Protein AF-0000000074299811 (afdb_homodimer)

Structure (mmCIF, N/CA/C/O backbone):
data_AF-0000000074299811-model_v1
#
loop_
_entity.id
_entity.type
_entity.pdbx_description
1 polymer 'Ependymin-like 1'
#
loop_
_atom_site.group_PDB
_atom_site.id
_atom_site.type_symbol
_atom_site.label_atom_id
_atom_site.label_alt_id
_atom_site.label_comp_id
_atom_site.label_asym_id
_atom_site.label_entity_id
_atom_site.label_seq_id
_atom_site.pdbx_PDB_ins_code
_atom_site.Cartn_x
_atom_site.Cartn_y
_atom_site.Cartn_z
_atom_site.occupancy
_atom_site.B_iso_or_equiv
_atom_site.auth_seq_id
_atom_site.auth_comp_id
_atom_site.auth_asym_id
_atom_site.auth_atom_id
_atom_site.pdbx_PDB_model_num
ATOM 1 N N . MET A 1 1 ? -74.562 -40.469 -13.383 1 29.05 1 MET A N 1
ATOM 2 C CA . MET A 1 1 ? -74.375 -39.281 -12.578 1 29.05 1 MET A CA 1
ATOM 3 C C . MET A 1 1 ? -72.938 -38.75 -12.758 1 29.05 1 MET A C 1
ATOM 5 O O . MET A 1 1 ? -72 -39.406 -12.312 1 29.05 1 MET A O 1
ATOM 9 N N . LEU A 1 2 ? -72.688 -38.094 -13.906 1 31.08 2 LEU A N 1
ATOM 10 C CA . LEU A 1 2 ? -71.562 -37.469 -14.562 1 31.08 2 LEU A CA 1
ATOM 11 C C . LEU A 1 2 ? -71.062 -36.25 -13.781 1 31.08 2 LEU A C 1
ATOM 13 O O . LEU A 1 2 ? -71.75 -35.219 -13.719 1 31.08 2 LEU A O 1
ATOM 17 N N . GLU A 1 3 ? -70.5 -36.531 -12.609 1 31.06 3 GLU A N 1
ATOM 18 C CA . GLU A 1 3 ? -69.938 -35.438 -11.812 1 31.06 3 GLU A CA 1
ATOM 19 C C . GLU A 1 3 ? -68.938 -34.656 -12.602 1 31.06 3 GLU A C 1
ATOM 21 O O . GLU A 1 3 ? -68 -35.219 -13.219 1 31.06 3 GLU A O 1
ATOM 26 N N . CYS A 1 4 ? -69.312 -33.5 -13.109 1 31.61 4 CYS A N 1
ATOM 27 C CA . CYS A 1 4 ? -68.625 -32.375 -13.758 1 31.61 4 CYS A CA 1
ATOM 28 C C . CYS A 1 4 ? -67.438 -31.938 -12.922 1 31.61 4 CYS A C 1
ATOM 30 O O . CYS A 1 4 ? -67.562 -31.547 -11.766 1 31.61 4 CYS A O 1
ATOM 32 N N . LEU A 1 5 ? -66.312 -32.562 -13.117 1 32.94 5 LEU A N 1
ATOM 33 C CA . LEU A 1 5 ? -65 -32.156 -12.586 1 32.94 5 LEU A CA 1
ATOM 34 C C . LEU A 1 5 ? -64.75 -30.672 -12.867 1 32.94 5 LEU A C 1
ATOM 36 O O . LEU A 1 5 ? -64.75 -30.25 -14.023 1 32.94 5 LEU A O 1
ATOM 40 N N . GLU A 1 6 ? -65.188 -29.766 -11.969 1 35.91 6 GLU A N 1
ATOM 41 C CA . GLU A 1 6 ? -64.938 -28.328 -11.961 1 35.91 6 GLU A CA 1
ATOM 42 C C . GLU A 1 6 ? -63.469 -28.016 -12.156 1 35.91 6 GLU A C 1
ATOM 44 O O . GLU A 1 6 ? -62.594 -28.609 -11.492 1 35.91 6 GLU A O 1
ATOM 49 N N . TRP A 1 7 ? -63.125 -27.531 -13.375 1 36.72 7 TRP A N 1
ATOM 50 C CA . TRP A 1 7 ? -61.844 -26.984 -13.82 1 36.72 7 TRP A CA 1
ATOM 51 C C . TRP A 1 7 ? -61.375 -25.875 -12.883 1 36.72 7 TRP A C 1
ATOM 53 O O . TRP A 1 7 ? -62.156 -24.969 -12.539 1 36.72 7 TRP A O 1
ATOM 63 N N . PRO A 1 8 ? -60.438 -26.25 -12.047 1 41.66 8 PRO A N 1
ATOM 64 C CA . PRO A 1 8 ? -59.906 -25.25 -11.125 1 41.66 8 PRO A CA 1
ATOM 65 C C . PRO A 1 8 ? -59.656 -23.906 -11.805 1 41.66 8 PRO A C 1
ATOM 67 O O . PRO A 1 8 ? -59.438 -23.844 -13.016 1 41.66 8 PRO A O 1
ATOM 70 N N . ASN A 1 9 ? -60.281 -22.781 -11.297 1 40.09 9 ASN A N 1
ATOM 71 C CA . ASN A 1 9 ? -60.344 -21.391 -11.711 1 40.09 9 ASN A CA 1
ATOM 72 C C . ASN A 1 9 ? -58.969 -20.828 -12.008 1 40.09 9 ASN A C 1
ATOM 74 O O . ASN A 1 9 ? -58.062 -20.953 -11.195 1 40.09 9 ASN A O 1
ATOM 78 N N . HIS A 1 10 ? -58.688 -20.594 -13.359 1 42.44 10 HIS A N 1
ATOM 79 C CA . HIS A 1 10 ? -57.531 -20 -14.031 1 42.44 10 HIS A CA 1
ATOM 80 C C . HIS A 1 10 ? -57.156 -18.656 -13.398 1 42.44 10 HIS A C 1
ATOM 82 O O . HIS A 1 10 ? -56.125 -18.062 -13.742 1 42.44 10 HIS A O 1
ATOM 88 N N . LYS A 1 11 ? -58.094 -18.016 -12.523 1 46.47 11 LYS A N 1
ATOM 89 C CA . LYS A 1 11 ? -57.812 -16.688 -12.016 1 46.47 11 LYS A CA 1
ATOM 90 C C . LYS A 1 11 ? -56.75 -16.734 -10.93 1 46.47 11 LYS A C 1
ATOM 92 O O . LYS A 1 11 ? -55.969 -15.773 -10.773 1 46.47 11 LYS A O 1
ATOM 97 N N . GLN A 1 12 ? -56.75 -17.781 -10.078 1 44.19 12 GLN A N 1
ATOM 98 C CA . GLN A 1 12 ? -55.719 -17.797 -9.023 1 44.19 12 GLN A CA 1
ATOM 99 C C . GLN A 1 12 ? -54.344 -18.047 -9.609 1 44.19 12 GLN A C 1
ATOM 101 O O . GLN A 1 12 ? -53.344 -17.656 -9.008 1 44.19 12 GLN A O 1
ATOM 106 N N . MET A 1 13 ? -54.281 -18.719 -10.812 1 43.94 13 MET A N 1
ATOM 107 C CA . MET A 1 13 ? -52.969 -18.984 -11.398 1 43.94 13 MET A CA 1
ATOM 108 C C . MET A 1 13 ? -52.375 -17.703 -11.992 1 43.94 13 MET A C 1
ATOM 110 O O . MET A 1 13 ? -51.188 -17.469 -11.867 1 43.94 13 MET A O 1
ATOM 114 N N . PHE A 1 14 ? -53.25 -16.812 -12.492 1 49.47 14 PHE A N 1
ATOM 115 C CA . PHE A 1 14 ? -52.719 -15.594 -13.086 1 49.47 14 PHE A CA 1
ATOM 116 C C . PHE A 1 14 ? -52.25 -14.625 -12.008 1 49.47 14 PHE A C 1
ATOM 118 O O . PHE A 1 14 ? -51.312 -13.867 -12.219 1 49.47 14 PHE A O 1
ATOM 125 N N . ALA A 1 15 ? -52.812 -14.648 -10.828 1 51.47 15 ALA A N 1
ATOM 126 C CA . ALA A 1 15 ? -52.375 -13.758 -9.758 1 51.47 15 ALA A CA 1
ATOM 127 C C . ALA A 1 15 ? -51.031 -14.188 -9.188 1 51.47 15 ALA A C 1
ATOM 129 O O . ALA A 1 15 ? -50.188 -13.344 -8.859 1 51.47 15 ALA A O 1
ATOM 130 N N . ARG A 1 16 ? -50.781 -15.469 -9.133 1 53.06 16 ARG A N 1
ATOM 131 C CA . ARG A 1 16 ? -49.5 -15.945 -8.664 1 53.06 16 ARG A CA 1
ATOM 132 C C . ARG A 1 16 ? -48.406 -15.688 -9.695 1 53.06 16 ARG A C 1
ATOM 134 O O . ARG A 1 16 ? -47.281 -15.328 -9.336 1 53.06 16 ARG A O 1
ATOM 141 N N . ILE A 1 17 ? -48.781 -15.734 -10.992 1 55.94 17 ILE A N 1
ATOM 142 C CA . ILE A 1 17 ? -47.812 -15.422 -12.039 1 55.94 17 ILE A CA 1
ATOM 143 C C . ILE A 1 17 ? -47.5 -13.922 -12.031 1 55.94 17 ILE A C 1
ATOM 145 O O . ILE A 1 17 ? -46.344 -13.516 -12.156 1 55.94 17 ILE A O 1
ATOM 149 N N . GLY A 1 18 ? -48.531 -13.156 -11.688 1 55.12 18 GLY A N 1
ATOM 150 C CA . GLY A 1 18 ? -48.312 -11.719 -11.633 1 55.12 18 GLY A CA 1
ATOM 151 C C . GLY A 1 18 ? -47.438 -11.289 -10.484 1 55.12 18 GLY A C 1
ATOM 152 O O . GLY A 1 18 ? -46.594 -10.406 -10.641 1 55.12 18 GLY A O 1
ATOM 153 N N . THR A 1 19 ? -47.625 -11.977 -9.352 1 62.62 19 THR A N 1
ATOM 154 C CA . THR A 1 19 ? -46.812 -11.656 -8.188 1 62.62 19 THR A CA 1
ATOM 155 C C . THR A 1 19 ? -45.375 -12.164 -8.375 1 62.62 19 THR A C 1
ATOM 157 O O . THR A 1 19 ? -44.406 -11.484 -8.008 1 62.62 19 THR A O 1
ATOM 160 N N . MET A 1 20 ? -45.219 -13.305 -9.102 1 58.22 20 MET A N 1
ATOM 161 C CA . MET A 1 20 ? -43.875 -13.805 -9.367 1 58.22 20 MET A CA 1
ATOM 162 C C . MET A 1 20 ? -43.188 -12.977 -10.453 1 58.22 20 MET A C 1
ATOM 164 O O . MET A 1 20 ? -42 -12.703 -10.359 1 58.22 20 MET A O 1
ATOM 168 N N . GLN A 1 21 ? -44 -12.562 -11.438 1 60.03 21 GLN A N 1
ATOM 169 C CA . GLN A 1 21 ? -43.438 -11.688 -12.453 1 60.03 21 GLN A CA 1
ATOM 170 C C . GLN A 1 21 ? -43.125 -10.312 -11.867 1 60.03 21 GLN A C 1
ATOM 172 O O . GLN A 1 21 ? -42.062 -9.734 -12.172 1 60.03 21 GLN A O 1
ATOM 177 N N . ALA A 1 22 ? -43.969 -9.828 -10.969 1 60 22 ALA A N 1
ATOM 178 C CA . ALA A 1 22 ? -43.688 -8.555 -10.312 1 60 22 ALA A CA 1
ATOM 179 C C . ALA A 1 22 ? -42.5 -8.672 -9.383 1 60 22 ALA A C 1
ATOM 181 O O . ALA A 1 22 ? -41.656 -7.777 -9.32 1 60 22 ALA A O 1
ATOM 182 N N . ALA A 1 23 ? -42.375 -9.844 -8.75 1 61.34 23 ALA A N 1
ATOM 183 C CA . ALA A 1 23 ? -41.188 -10.078 -7.891 1 61.34 23 ALA A CA 1
ATOM 184 C C . ALA A 1 23 ? -39.938 -10.234 -8.719 1 61.34 23 ALA A C 1
ATOM 186 O O . ALA A 1 23 ? -38.875 -9.727 -8.352 1 61.34 23 ALA A O 1
ATOM 187 N N . LEU A 1 24 ? -40.031 -10.836 -9.93 1 57.97 24 LEU A N 1
ATOM 188 C CA . LEU A 1 24 ? -38.875 -10.977 -10.828 1 57.97 24 LEU A CA 1
ATOM 189 C C . LEU A 1 24 ? -38.5 -9.625 -11.43 1 57.97 24 LEU A C 1
ATOM 191 O O . LEU A 1 24 ? -37.312 -9.305 -11.523 1 57.97 24 LEU A O 1
ATOM 195 N N . VAL A 1 25 ? -39.469 -8.844 -11.75 1 60.59 25 VAL A N 1
ATOM 196 C CA . VAL A 1 25 ? -39.188 -7.527 -12.305 1 60.59 25 VAL A CA 1
ATOM 197 C C . VAL A 1 25 ? -38.625 -6.621 -11.219 1 60.59 25 VAL A C 1
ATOM 199 O O . VAL A 1 25 ? -37.688 -5.859 -11.469 1 60.59 25 VAL A O 1
ATOM 202 N N . LEU A 1 26 ? -39.094 -6.805 -9.961 1 58.22 26 LEU A N 1
ATOM 203 C CA . LEU A 1 26 ? -38.531 -5.996 -8.875 1 58.22 26 LEU A CA 1
ATOM 204 C C . LEU A 1 26 ? -37.125 -6.414 -8.547 1 58.22 26 LEU A C 1
ATOM 206 O O . LEU A 1 26 ? -36.25 -5.566 -8.266 1 58.22 26 LEU A O 1
ATOM 210 N N . THR A 1 27 ? -36.812 -7.703 -8.711 1 61 27 THR A N 1
ATOM 211 C CA . THR A 1 27 ? -35.438 -8.148 -8.477 1 61 27 THR A CA 1
ATOM 212 C C . THR A 1 27 ? -34.531 -7.719 -9.617 1 61 27 THR A C 1
ATOM 214 O O . THR A 1 27 ? -33.375 -7.359 -9.391 1 61 27 THR A O 1
ATOM 217 N N . ILE A 1 28 ? -35.031 -7.691 -10.836 1 57.88 28 ILE A N 1
ATOM 218 C CA . ILE A 1 28 ? -34.219 -7.234 -11.961 1 57.88 28 ILE A CA 1
ATOM 219 C C . ILE A 1 28 ? -34.031 -5.723 -11.867 1 57.88 28 ILE A C 1
ATOM 221 O O . ILE A 1 28 ? -32.906 -5.227 -12.117 1 57.88 28 ILE A O 1
ATOM 225 N N . ILE A 1 29 ? -35.062 -4.961 -11.484 1 57.16 29 ILE A N 1
ATOM 226 C CA . ILE A 1 29 ? -34.938 -3.518 -11.328 1 57.16 29 ILE A CA 1
ATOM 227 C C . ILE A 1 29 ? -33.969 -3.215 -10.18 1 57.16 29 ILE A C 1
ATOM 229 O O . ILE A 1 29 ? -33.125 -2.33 -10.297 1 57.16 29 ILE A O 1
ATOM 233 N N . LEU A 1 30 ? -34 -4.004 -9.117 1 54.53 30 LEU A N 1
ATOM 234 C CA . LEU A 1 30 ? -33.094 -3.785 -7.992 1 54.53 30 LEU A CA 1
ATOM 235 C C . LEU A 1 30 ? -31.672 -4.18 -8.359 1 54.53 30 LEU A C 1
ATOM 237 O O . LEU A 1 30 ? -30.719 -3.498 -7.977 1 54.53 30 LEU A O 1
ATOM 241 N N . SER A 1 31 ? -31.547 -5.211 -9.227 1 54.66 31 SER A N 1
ATOM 242 C CA . SER A 1 31 ? -30.203 -5.574 -9.664 1 54.66 31 SER A CA 1
ATOM 243 C C . SER A 1 31 ? -29.656 -4.57 -10.672 1 54.66 31 SER A C 1
ATOM 245 O O . SER A 1 31 ? -28.469 -4.277 -10.68 1 54.66 31 SER A O 1
ATOM 247 N N . ALA A 1 32 ? -30.531 -4.113 -11.602 1 52.94 32 ALA A N 1
ATOM 248 C CA . ALA A 1 32 ? -30.094 -3.096 -12.555 1 52.94 32 ALA A CA 1
ATOM 249 C C . ALA A 1 32 ? -29.797 -1.774 -11.852 1 52.94 32 ALA A C 1
ATOM 251 O O . ALA A 1 32 ? -28.891 -1.044 -12.242 1 52.94 32 ALA A O 1
ATOM 252 N N . LEU A 1 33 ? -30.594 -1.388 -10.82 1 49.69 33 LEU A N 1
ATOM 253 C CA . LEU A 1 33 ? -30.297 -0.183 -10.055 1 49.69 33 LEU A CA 1
ATOM 254 C C . LEU A 1 33 ? -29 -0.337 -9.281 1 49.69 33 LEU A C 1
ATOM 256 O O . LEU A 1 33 ? -28.25 0.628 -9.125 1 49.69 33 LEU A O 1
ATOM 260 N N . LEU A 1 34 ? -28.719 -1.537 -8.805 1 47.56 34 LEU A N 1
ATOM 261 C CA . LEU A 1 34 ? -27.438 -1.745 -8.125 1 47.56 34 LEU A CA 1
ATOM 262 C C . LEU A 1 34 ? -26.281 -1.729 -9.10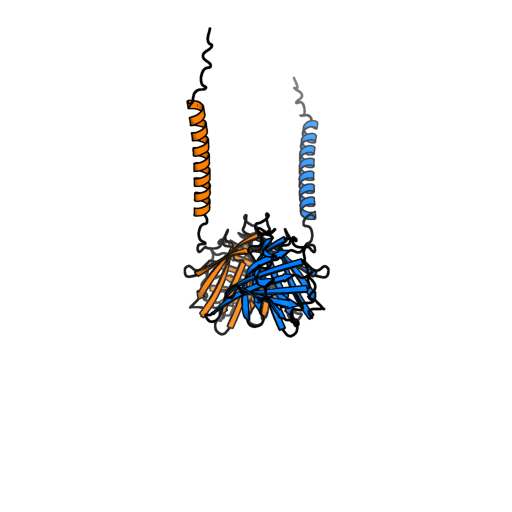9 1 47.56 34 LEU A C 1
ATOM 264 O O . LEU A 1 34 ? -25.172 -1.302 -8.766 1 47.56 34 LEU A O 1
ATOM 268 N N . SER A 1 35 ? -26.469 -2.287 -10.281 1 47.81 35 SER A N 1
ATOM 269 C CA . SER A 1 35 ? -25.406 -2.182 -11.273 1 47.81 35 SER A CA 1
ATOM 270 C C . SER A 1 35 ? -25.172 -0.73 -11.68 1 47.81 35 SER A C 1
ATOM 272 O O . SER A 1 35 ? -24.062 -0.371 -12.102 1 47.81 35 SER A O 1
ATOM 274 N N . ALA A 1 36 ? -26.219 0.065 -11.977 1 46.19 36 ALA A N 1
ATOM 275 C CA . ALA A 1 36 ? -26.109 1.477 -12.336 1 46.19 36 ALA A CA 1
ATOM 276 C C . ALA A 1 36 ? -25.438 2.275 -11.227 1 46.19 36 ALA A C 1
ATOM 278 O O . ALA A 1 36 ? -24.906 3.363 -11.469 1 46.19 36 ALA A O 1
ATOM 279 N N . LEU A 1 37 ? -25.547 1.916 -10.031 1 42.91 37 LEU A N 1
ATOM 280 C CA . LEU A 1 37 ? -24.891 2.631 -8.945 1 42.91 37 LEU A CA 1
ATOM 281 C C . LEU A 1 37 ? -23.406 2.266 -8.883 1 42.91 37 LEU A C 1
ATOM 283 O O . LEU A 1 37 ? -22.719 2.637 -7.93 1 42.91 37 LEU A O 1
ATOM 287 N N . ALA A 1 38 ? -23.016 1.253 -9.555 1 51.91 38 ALA A N 1
ATOM 288 C CA . ALA A 1 38 ? -21.562 1.18 -9.625 1 51.91 38 ALA A CA 1
ATOM 289 C C . ALA A 1 38 ? -20.953 2.518 -10.047 1 51.91 38 ALA A C 1
ATOM 291 O O . ALA A 1 38 ? -20.938 2.84 -11.242 1 51.91 38 ALA A O 1
ATOM 292 N N . GLN A 1 39 ? -21.266 3.584 -9.336 1 60.56 39 GLN A N 1
ATOM 293 C CA . GLN A 1 39 ? -20.875 4.973 -9.562 1 60.56 39 GLN A CA 1
ATOM 294 C C . GLN A 1 39 ? -19.391 5.082 -9.898 1 60.56 39 GLN A C 1
ATOM 296 O O . GLN A 1 39 ? -18.562 4.457 -9.242 1 60.56 39 GLN A O 1
ATOM 301 N N . LYS A 1 40 ? -18.984 5.398 -11.172 1 78.62 40 LYS A N 1
ATOM 302 C CA . LYS A 1 40 ? -17.656 5.758 -11.641 1 78.62 40 LYS A CA 1
ATOM 303 C C . LYS A 1 40 ? -16.922 6.602 -10.602 1 78.62 40 LYS A C 1
ATOM 305 O O . LYS A 1 40 ? -17.484 7.527 -10.023 1 78.62 40 LYS A O 1
ATOM 310 N N . PRO A 1 41 ? -15.766 6.113 -10.273 1 87.44 41 PRO A N 1
ATOM 311 C CA . PRO A 1 41 ? -15 6.918 -9.312 1 87.44 41 PRO A CA 1
ATOM 312 C C . PRO A 1 41 ? -14.938 8.391 -9.695 1 87.44 41 PRO A C 1
ATOM 314 O O . PRO A 1 41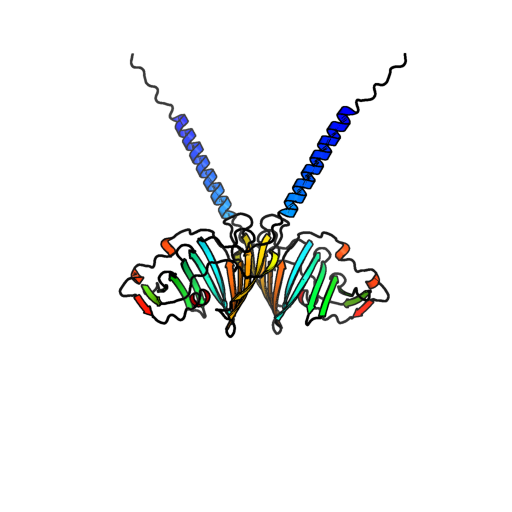 ? -14.867 8.727 -10.883 1 87.44 41 PRO A O 1
ATOM 317 N N . HIS A 1 42 ? -15.195 9.266 -8.781 1 91.19 42 HIS A N 1
ATOM 318 C CA . HIS A 1 42 ? -15.148 10.703 -9 1 91.19 42 HIS A CA 1
ATOM 319 C C . HIS A 1 42 ? -14.078 11.359 -8.125 1 91.19 42 HIS A C 1
ATOM 321 O O . HIS A 1 42 ? -13.68 10.797 -7.105 1 91.19 42 HIS A O 1
ATOM 327 N N . HIS A 1 43 ? -13.688 12.484 -8.656 1 95.62 43 HIS A N 1
ATOM 328 C CA . HIS A 1 43 ? -12.797 13.289 -7.824 1 95.62 43 HIS A CA 1
ATOM 329 C C . HIS A 1 43 ? -13.438 13.602 -6.477 1 95.62 43 HIS A C 1
ATOM 331 O O . HIS A 1 43 ? -14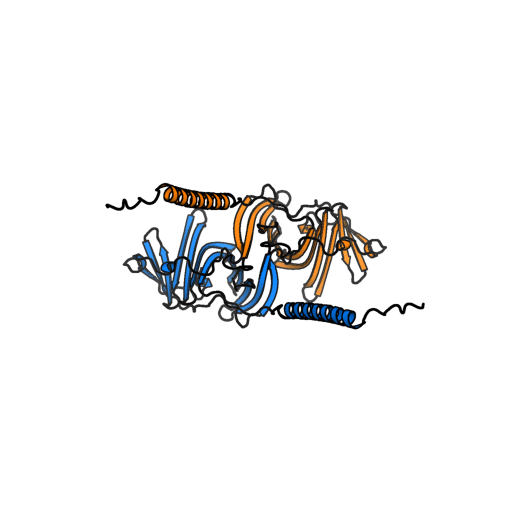.648 13.844 -6.402 1 95.62 43 HIS A O 1
ATOM 337 N N . CYS A 1 44 ? -12.633 13.57 -5.484 1 96.5 44 CYS A N 1
ATOM 338 C CA . CYS A 1 44 ? -13.195 13.766 -4.152 1 96.5 44 CYS A CA 1
ATOM 339 C C . CYS A 1 44 ? -12.273 14.609 -3.289 1 96.5 44 CYS A C 1
ATOM 341 O O . CYS A 1 44 ? -11.125 14.859 -3.662 1 96.5 44 CYS A O 1
ATOM 343 N N . LYS A 1 45 ? -12.852 15.133 -2.189 1 95.69 45 LYS A N 1
ATOM 344 C CA . LYS A 1 45 ? -12.133 15.906 -1.181 1 95.69 45 LYS A CA 1
ATOM 345 C C . LYS A 1 45 ? -12.172 15.203 0.176 1 95.69 45 LYS A C 1
ATOM 347 O O . LYS A 1 45 ? -13.219 14.719 0.596 1 95.69 45 LYS A O 1
ATOM 352 N N . SER A 1 46 ? -10.984 15.125 0.747 1 96.75 46 SER A N 1
ATOM 353 C CA . SER A 1 46 ? -10.922 14.492 2.059 1 96.75 46 SER A CA 1
ATOM 354 C C . SER A 1 46 ? -11.617 15.336 3.117 1 96.75 46 SER A C 1
ATOM 356 O O . SER A 1 46 ? -11.812 16.547 2.93 1 96.75 46 SER A O 1
ATOM 358 N N . PRO A 1 47 ? -12 14.68 4.258 1 97.31 47 PRO A N 1
ATOM 359 C CA . PRO A 1 47 ? -12.57 15.453 5.363 1 97.31 47 PRO A CA 1
ATOM 360 C C . PRO A 1 47 ? -11.656 16.594 5.816 1 97.31 47 PRO A C 1
ATOM 362 O O . PRO A 1 47 ? -10.43 16.469 5.742 1 97.31 47 PRO A O 1
ATOM 365 N N . PRO A 1 48 ? -12.242 17.641 6.305 1 97.31 48 PRO A N 1
ATOM 366 C CA . PRO A 1 48 ? -11.438 18.828 6.613 1 97.31 48 PRO A CA 1
ATOM 367 C C . PRO A 1 48 ? -10.594 18.656 7.875 1 97.31 48 PRO A C 1
ATOM 369 O O . PRO A 1 48 ? -9.695 19.453 8.133 1 97.31 48 PRO A O 1
ATOM 372 N N . TYR A 1 49 ? -10.992 17.719 8.711 1 97.44 49 TYR A N 1
ATOM 373 C CA . TYR A 1 49 ? -10.211 17.391 9.906 1 97.44 49 TYR A CA 1
ATOM 374 C C . TYR A 1 49 ? -9.75 15.945 9.891 1 97.44 49 TYR A C 1
ATOM 376 O O . TYR A 1 49 ? -10.57 15.023 9.82 1 97.44 49 TYR A O 1
ATOM 384 N N . LEU A 1 50 ? -8.484 15.781 9.844 1 96.75 50 LEU A N 1
ATOM 385 C CA . LEU A 1 50 ? -7.879 14.453 9.859 1 96.75 50 LEU A CA 1
ATOM 386 C C . LEU A 1 50 ? -6.699 14.398 10.828 1 96.75 50 LEU A C 1
ATOM 388 O O . LEU A 1 50 ? -6.016 15.406 11.023 1 96.75 50 LEU A O 1
ATOM 392 N N . GLN A 1 51 ? -6.508 13.312 11.445 1 97.31 51 GLN A N 1
ATOM 393 C CA . GLN A 1 51 ? -5.273 13.016 12.172 1 97.31 51 GLN A CA 1
ATOM 394 C C . GLN A 1 51 ? -4.844 11.57 11.961 1 97.31 51 GLN A C 1
ATOM 396 O O . GLN A 1 51 ? -5.668 10.711 11.641 1 97.31 51 GLN A O 1
ATOM 401 N N . GLY A 1 52 ? -3.559 11.336 11.992 1 96.06 52 GLY A N 1
ATOM 402 C CA . GLY A 1 52 ? -3.027 10 11.781 1 96.06 52 GLY A CA 1
ATOM 403 C C . GLY A 1 52 ? -1.512 9.953 11.734 1 96.06 52 GLY A C 1
ATOM 404 O O . GLY A 1 52 ? -0.844 10.719 12.438 1 96.06 52 GLY A O 1
ATOM 405 N N . LYS A 1 53 ? -1.043 8.914 11.086 1 94.19 53 LYS A N 1
ATOM 406 C CA . LYS A 1 53 ? 0.399 8.742 10.938 1 94.19 53 LYS A CA 1
ATOM 407 C C . LYS A 1 53 ? 0.815 8.867 9.469 1 94.19 53 LYS A C 1
ATOM 409 O O . LYS A 1 53 ? -0.002 8.672 8.57 1 94.19 53 LYS A O 1
ATOM 414 N N . LEU A 1 54 ? 2.029 9.242 9.336 1 91.44 54 LEU A N 1
ATOM 415 C CA . LEU A 1 54 ? 2.543 9.508 7.996 1 91.44 54 LEU A CA 1
ATOM 416 C C . LEU A 1 54 ? 3.988 9.039 7.863 1 91.44 54 LEU A C 1
ATOM 418 O O . LEU A 1 54 ? 4.812 9.305 8.742 1 91.44 54 LEU A O 1
ATOM 422 N N . ALA A 1 55 ? 4.227 8.234 6.895 1 88.75 55 ALA A N 1
ATOM 423 C CA . ALA A 1 55 ? 5.598 7.883 6.535 1 88.75 55 ALA A CA 1
ATOM 424 C C . ALA A 1 55 ? 5.984 8.477 5.184 1 88.75 55 ALA A C 1
ATOM 426 O O . ALA A 1 55 ? 5.258 8.312 4.199 1 88.75 55 ALA A O 1
ATOM 427 N N . VAL A 1 56 ? 7.121 9.125 5.152 1 86.19 56 VAL A N 1
ATOM 428 C CA . VAL A 1 56 ? 7.582 9.727 3.908 1 86.19 56 VAL A CA 1
ATOM 429 C C . VAL A 1 56 ? 8.93 9.133 3.51 1 86.19 56 VAL A C 1
ATOM 431 O O . VAL A 1 56 ? 9.883 9.148 4.293 1 86.19 56 VAL A O 1
ATOM 434 N N . ASN A 1 57 ? 8.914 8.539 2.35 1 84.19 57 ASN A N 1
ATOM 435 C CA . ASN A 1 57 ? 10.164 8.078 1.746 1 84.19 57 ASN A CA 1
ATOM 436 C C . ASN A 1 57 ? 10.75 9.133 0.809 1 84.19 57 ASN A C 1
ATOM 438 O O . ASN A 1 57 ? 10.125 9.5 -0.188 1 84.19 57 ASN A O 1
ATOM 442 N N . PHE A 1 58 ? 11.922 9.477 1.111 1 80.62 58 PHE A N 1
ATOM 443 C CA . PHE A 1 58 ? 12.594 10.508 0.335 1 80.62 58 PHE A CA 1
ATOM 444 C C . PHE A 1 58 ? 13.438 9.883 -0.776 1 80.62 58 PHE A C 1
ATOM 446 O O . PHE A 1 58 ? 13.742 8.695 -0.737 1 80.62 58 PHE A O 1
ATOM 453 N N . PRO A 1 59 ? 13.75 10.68 -1.85 1 77.81 59 PRO A N 1
ATOM 454 C CA . PRO A 1 59 ? 14.516 10.148 -2.982 1 77.81 59 PRO A CA 1
ATOM 455 C C . PRO A 1 59 ? 15.852 9.555 -2.562 1 77.81 59 PRO A C 1
ATOM 457 O O . PRO A 1 59 ? 16.344 8.617 -3.199 1 77.81 59 PRO A O 1
ATOM 460 N N . GLU A 1 60 ? 16.359 10.047 -1.581 1 73.44 60 GLU A N 1
ATOM 461 C CA . GLU A 1 60 ? 17.672 9.578 -1.146 1 73.44 60 GLU A CA 1
ATOM 462 C C . GLU A 1 60 ? 17.562 8.266 -0.373 1 73.44 60 GLU A C 1
ATOM 464 O O . GLU A 1 60 ? 18.578 7.699 0.043 1 73.44 60 GLU A O 1
ATOM 469 N N . GLY A 1 61 ? 16.453 7.832 -0.23 1 70.81 61 GLY A N 1
ATOM 470 C CA . GLY A 1 61 ? 16.25 6.57 0.465 1 70.81 61 GLY A CA 1
ATOM 471 C C . GLY A 1 61 ? 15.945 6.742 1.94 1 70.81 61 GLY A C 1
ATOM 472 O O . GLY A 1 61 ? 15.672 5.766 2.641 1 70.81 61 GLY A O 1
ATOM 473 N N . LYS A 1 62 ? 15.945 7.941 2.354 1 72.75 62 LYS A N 1
ATOM 474 C CA . LYS A 1 62 ? 15.609 8.219 3.748 1 72.75 62 LYS A CA 1
ATOM 475 C C . LYS A 1 62 ? 14.102 8.172 3.975 1 72.75 62 LYS A C 1
ATOM 477 O O . LYS A 1 62 ? 13.328 8.617 3.129 1 72.75 62 LYS A O 1
ATOM 482 N N . THR A 1 63 ? 13.766 7.52 5.09 1 78.44 63 THR A N 1
ATOM 483 C CA . THR A 1 63 ? 12.352 7.457 5.469 1 78.44 63 THR A CA 1
ATOM 484 C C . THR A 1 63 ? 12.117 8.195 6.785 1 78.44 63 THR A C 1
ATOM 486 O O . THR A 1 63 ? 12.883 8.039 7.734 1 78.44 63 THR A O 1
ATOM 489 N N . MET A 1 64 ? 11.18 9.062 6.781 1 80.38 64 MET A N 1
ATOM 490 C CA . MET A 1 64 ? 10.75 9.727 8.008 1 80.38 64 MET A CA 1
ATOM 491 C C . MET A 1 64 ? 9.328 9.32 8.383 1 80.38 64 MET A C 1
ATOM 493 O O . MET A 1 64 ? 8.43 9.359 7.539 1 80.38 64 MET A O 1
ATOM 497 N N . VAL A 1 65 ? 9.227 8.875 9.594 1 84.19 65 VAL A N 1
ATOM 498 C CA . VAL A 1 65 ? 7.898 8.484 10.07 1 84.19 65 VAL A CA 1
ATOM 499 C C . VAL A 1 65 ? 7.391 9.516 11.078 1 84.19 65 VAL A C 1
ATOM 501 O O . VAL A 1 65 ? 8 9.711 12.133 1 84.19 65 VAL A O 1
ATOM 504 N N . TYR A 1 66 ? 6.305 10.117 10.711 1 87.06 66 TYR A N 1
ATOM 505 C CA . TYR A 1 66 ? 5.602 11.008 11.633 1 87.06 66 TYR A CA 1
ATOM 506 C C . TYR A 1 66 ? 4.504 10.258 12.383 1 87.06 66 TYR A C 1
ATOM 508 O O . TYR A 1 66 ? 3.525 9.812 11.781 1 87.06 66 TYR A O 1
ATOM 516 N N . GLU A 1 67 ? 4.668 10.227 13.641 1 88.75 67 GLU A N 1
ATOM 517 C CA . GLU A 1 67 ? 3.738 9.461 14.461 1 88.75 67 GLU A CA 1
ATOM 518 C C . GLU A 1 67 ? 2.436 10.227 14.68 1 88.75 67 GLU A C 1
ATOM 520 O O . GLU A 1 67 ? 1.428 9.641 15.086 1 88.75 67 GLU A O 1
ATOM 525 N N . GLN A 1 68 ? 2.611 11.508 14.461 1 91.81 68 GLN A N 1
ATOM 526 C CA . GLN A 1 68 ? 1.411 12.328 14.562 1 91.81 68 GLN A CA 1
ATOM 527 C C . GLN A 1 68 ? 1.313 13.305 13.391 1 91.81 68 GLN A C 1
ATOM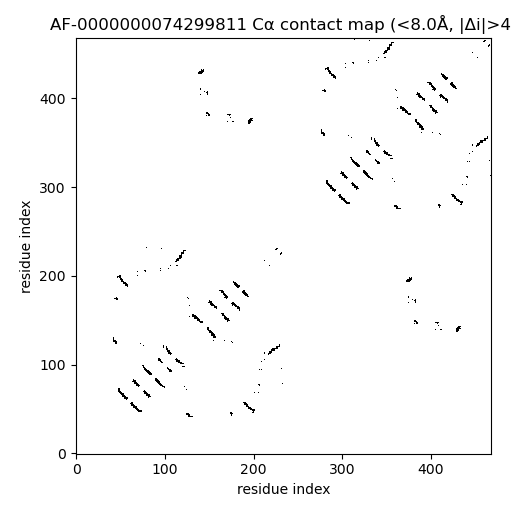 529 O O . GLN A 1 68 ? 2.277 14.008 13.078 1 91.81 68 GLN A O 1
ATOM 534 N N . PHE A 1 69 ? 0.35 13.141 12.742 1 91.94 69 PHE A N 1
ATOM 535 C CA . PHE A 1 69 ? -0.082 14.039 11.688 1 91.94 69 PHE A CA 1
ATOM 536 C C . PHE A 1 69 ? -1.455 14.625 12 1 91.94 69 PHE A C 1
ATOM 538 O O . PHE A 1 69 ? -2.391 13.891 12.32 1 91.94 69 PHE A O 1
ATOM 545 N N . TYR A 1 70 ? -1.526 16.016 12.039 1 95.81 70 TYR A N 1
ATOM 546 C CA . TYR A 1 70 ? -2.787 16.719 12.258 1 95.81 70 TYR A CA 1
ATOM 547 C C . TYR A 1 70 ? -3.107 17.656 11.102 1 95.81 70 TYR A C 1
ATOM 549 O O . TYR A 1 70 ? -2.234 18.391 10.633 1 95.81 70 TYR A O 1
ATOM 557 N N . TYR A 1 71 ? -4.312 17.547 10.703 1 95.38 71 TYR A N 1
ATOM 558 C CA . TYR A 1 71 ? -4.734 18.25 9.5 1 95.38 71 TYR A CA 1
ATOM 559 C C . TYR A 1 71 ? -6.047 18.984 9.734 1 95.38 71 TYR A C 1
ATOM 561 O O . TYR A 1 71 ? -7.043 18.375 10.133 1 95.38 71 TYR A O 1
ATOM 569 N N . ASP A 1 72 ? -5.988 20.344 9.57 1 97 72 ASP A N 1
ATOM 570 C CA . ASP A 1 72 ? -7.133 21.25 9.648 1 97 72 ASP A CA 1
ATOM 571 C C . ASP A 1 72 ? -7.258 22.094 8.375 1 97 72 ASP A C 1
ATOM 573 O O . ASP A 1 72 ? -6.562 23.094 8.219 1 97 72 ASP A O 1
ATOM 577 N N . ALA A 1 73 ? -8.227 21.688 7.555 1 95.56 73 ALA A N 1
ATOM 578 C CA . ALA A 1 73 ? -8.367 22.375 6.266 1 95.56 73 ALA A CA 1
ATOM 579 C C . ALA A 1 73 ? -9.188 23.656 6.406 1 95.56 73 ALA A C 1
ATOM 581 O O . ALA A 1 73 ? -9.133 24.516 5.535 1 95.56 73 ALA A O 1
ATOM 582 N N . VAL A 1 74 ? -9.953 23.734 7.414 1 97.06 74 VAL A N 1
ATOM 583 C CA . VAL A 1 74 ? -10.797 24.906 7.605 1 97.06 74 VAL A CA 1
ATOM 584 C C . VAL A 1 74 ? -9.93 26.125 7.953 1 97.06 74 VAL A C 1
ATOM 586 O O . VAL A 1 74 ? -9.992 27.156 7.281 1 97.06 74 VAL A O 1
ATOM 589 N N . GLU A 1 75 ? -9.055 25.938 8.93 1 97.06 75 GLU A N 1
ATOM 590 C CA . GLU A 1 75 ? -8.18 27.031 9.328 1 97.06 75 GLU A CA 1
ATOM 591 C C . GLU A 1 75 ? -6.828 26.938 8.625 1 97.06 75 GLU A C 1
ATOM 593 O O . GLU A 1 75 ? -5.938 27.766 8.875 1 97.06 75 GLU A O 1
ATOM 598 N N . GLU A 1 76 ? -6.609 26 7.766 1 94.56 76 GLU A N 1
ATOM 599 C CA . GLU A 1 76 ? -5.418 25.797 6.945 1 94.56 76 GLU A CA 1
ATOM 600 C C . GLU A 1 76 ? -4.172 25.641 7.809 1 94.56 76 GLU A C 1
ATOM 602 O O . GLU A 1 76 ? -3.201 26.391 7.648 1 94.56 76 GLU A O 1
ATOM 607 N N . ARG A 1 77 ? -4.23 24.594 8.609 1 94.75 77 ARG A N 1
ATOM 608 C CA . ARG A 1 77 ? -3.148 24.297 9.539 1 94.75 77 ARG A CA 1
ATOM 609 C C . ARG A 1 77 ? -2.75 22.812 9.469 1 94.75 77 ARG A C 1
ATOM 611 O O . ARG A 1 77 ? -3.605 21.953 9.305 1 94.75 77 ARG A O 1
ATOM 618 N N . ILE A 1 78 ? -1.494 22.625 9.57 1 94.75 78 ILE A N 1
ATOM 619 C CA . ILE A 1 78 ? -0.958 21.266 9.602 1 94.75 78 ILE A CA 1
ATOM 620 C C . ILE A 1 78 ? 0.103 21.156 10.695 1 94.75 78 ILE A C 1
ATOM 622 O O . ILE A 1 78 ? 0.917 22.062 10.875 1 94.75 78 ILE A O 1
ATOM 626 N N . ARG A 1 79 ? 0.049 20.078 11.438 1 94.12 79 ARG A N 1
ATOM 627 C CA . ARG A 1 79 ? 1.107 19.781 12.406 1 94.12 79 ARG A CA 1
ATOM 628 C C . ARG A 1 79 ? 1.648 18.375 12.219 1 94.12 79 ARG A C 1
ATOM 630 O O . ARG A 1 79 ? 0.879 17.422 12.023 1 94.12 79 ARG A O 1
ATOM 637 N N . VAL A 1 80 ? 2.934 18.281 12.234 1 92.62 80 VAL A N 1
ATOM 638 C CA . VAL A 1 80 ? 3.555 16.969 12.125 1 92.62 80 VAL A CA 1
ATOM 639 C C . VAL A 1 80 ? 4.562 16.781 13.25 1 92.62 80 VAL A C 1
ATOM 641 O O . VAL A 1 80 ? 5.281 17.719 13.617 1 92.62 80 VAL A O 1
ATOM 644 N N . VAL A 1 81 ? 4.523 15.602 13.836 1 91.88 81 VAL A N 1
ATOM 645 C CA . VAL A 1 81 ? 5.426 15.258 14.93 1 91.88 81 VAL A CA 1
ATOM 646 C C . VAL A 1 81 ? 6.117 13.93 14.633 1 91.88 81 VAL A C 1
ATOM 648 O O . VAL A 1 81 ? 5.461 12.938 14.32 1 91.88 81 VAL A O 1
ATOM 651 N N . ALA A 1 82 ? 7.379 13.961 14.578 1 88.38 82 ALA A N 1
ATOM 652 C CA . ALA A 1 82 ? 8.156 12.742 14.359 1 88.38 82 ALA A CA 1
ATOM 653 C C . ALA A 1 82 ? 9.125 12.5 15.508 1 88.38 82 ALA A C 1
ATOM 655 O O . ALA A 1 82 ? 9.711 13.438 16.047 1 88.38 82 ALA A O 1
ATOM 656 N N . THR A 1 83 ? 9.117 11.227 15.977 1 80.69 83 THR A N 1
ATOM 657 C CA . THR A 1 83 ? 10.125 10.812 16.938 1 80.69 83 THR A CA 1
ATOM 658 C C . THR A 1 83 ? 10.852 9.562 16.469 1 80.69 83 THR A C 1
ATOM 660 O O . THR A 1 83 ? 10.25 8.688 15.836 1 80.69 83 THR A O 1
ATOM 663 N N . GLY A 1 84 ? 12.094 9.625 16.422 1 74.38 84 GLY A N 1
ATOM 664 C CA . GLY A 1 84 ? 12.828 8.422 16.047 1 74.38 84 GLY A CA 1
ATOM 665 C C . GLY A 1 84 ? 14.312 8.516 16.359 1 74.38 84 GLY A C 1
ATOM 666 O O . GLY A 1 84 ? 14.727 9.328 17.188 1 74.38 84 GLY A O 1
ATOM 667 N N . LYS A 1 85 ? 15.047 7.438 15.961 1 66.88 85 LYS A N 1
ATOM 668 C CA . LYS A 1 85 ? 16.484 7.406 16.141 1 66.88 85 LYS A CA 1
ATOM 669 C C . LYS A 1 85 ? 17.219 7.359 14.805 1 66.88 85 LYS A C 1
ATOM 671 O O . LYS A 1 85 ? 16.797 6.66 13.883 1 66.88 85 LYS A O 1
ATOM 676 N N . GLU A 1 86 ? 17.938 8.312 14.508 1 62.97 86 GLU A N 1
ATOM 677 C CA . GLU A 1 86 ? 18.828 8.281 13.352 1 62.97 86 GLU A CA 1
ATOM 678 C C . GLU A 1 86 ? 20.281 8.18 13.789 1 62.97 86 GLU A C 1
ATOM 680 O O . GLU A 1 86 ? 20.797 9.062 14.477 1 62.97 86 GLU A O 1
ATOM 685 N N . GLY A 1 87 ? 21 7.156 13.156 1 58.25 87 GLY A N 1
ATOM 686 C CA . GLY A 1 87 ? 22.406 7 13.477 1 58.25 87 GLY A CA 1
ATOM 687 C C . GLY A 1 87 ? 22.688 7.023 14.969 1 58.25 87 GLY A C 1
ATOM 688 O O . GLY A 1 87 ? 23.656 7.633 15.414 1 58.25 87 GLY A O 1
ATOM 689 N N . GLY A 1 88 ? 21.719 6.562 15.781 1 63.72 88 GLY A N 1
ATOM 690 C CA . GLY A 1 88 ? 21.953 6.52 17.219 1 63.72 88 GLY A CA 1
ATOM 691 C C . GLY A 1 88 ? 21.453 7.758 17.938 1 63.72 88 GLY A C 1
ATOM 692 O O . GLY A 1 88 ? 21.5 7.824 19.172 1 63.72 88 GLY A O 1
ATOM 693 N N . HIS A 1 89 ? 21.156 8.727 17.109 1 68.62 89 HIS A N 1
ATOM 694 C CA . HIS A 1 89 ? 20.688 9.961 17.719 1 68.62 89 HIS A CA 1
ATOM 695 C C . HIS A 1 89 ? 19.172 10.078 17.641 1 68.62 89 HIS A C 1
ATOM 697 O O . HIS A 1 89 ? 18.562 9.648 16.641 1 68.62 89 HIS A O 1
ATOM 703 N N . ASP A 1 90 ? 18.609 10.625 18.75 1 69.56 90 ASP A N 1
ATOM 704 C CA . ASP A 1 90 ? 17.172 10.883 18.781 1 69.56 90 ASP A CA 1
ATOM 705 C C . ASP A 1 90 ? 16.812 12.062 17.875 1 69.56 90 ASP A C 1
ATOM 707 O O . ASP A 1 90 ? 17.484 13.094 17.891 1 69.56 90 ASP A O 1
ATOM 711 N N . VAL A 1 91 ? 16.062 11.719 16.969 1 74.62 91 VAL A N 1
ATOM 712 C CA . VAL A 1 91 ? 15.562 12.781 16.109 1 74.62 91 VAL A CA 1
ATOM 713 C C . VAL A 1 91 ? 14.125 13.117 16.484 1 74.62 91 VAL A C 1
ATOM 715 O O . VAL A 1 91 ? 13.305 12.219 16.688 1 74.62 91 VAL A O 1
ATOM 718 N N . PHE A 1 92 ? 13.891 14.383 16.938 1 80.12 92 PHE A N 1
ATOM 719 C CA . PHE A 1 92 ? 12.547 14.875 17.234 1 80.12 92 PHE A CA 1
ATOM 720 C C . PHE A 1 92 ? 12.195 16.062 16.328 1 80.12 92 PHE A C 1
ATOM 722 O O . PHE A 1 92 ? 13.008 16.969 16.172 1 80.12 92 PHE A O 1
ATOM 729 N N . VAL A 1 93 ? 11.211 15.852 15.633 1 85.94 93 VAL A N 1
ATOM 730 C CA . VAL A 1 93 ? 10.688 16.938 14.812 1 85.94 93 VAL A CA 1
ATOM 731 C C . VAL A 1 93 ? 9.25 17.266 15.234 1 85.94 93 VAL A C 1
ATOM 733 O O . VAL A 1 93 ? 8.422 16.359 15.383 1 85.94 93 VAL A O 1
ATOM 736 N N . ASP A 1 94 ? 9.016 18.484 15.625 1 92.12 94 ASP A N 1
ATOM 737 C CA . ASP A 1 94 ? 7.684 19.031 15.844 1 92.12 94 ASP A CA 1
ATOM 738 C C . ASP A 1 94 ? 7.496 20.344 15.086 1 92.12 94 ASP A C 1
ATOM 740 O O . ASP A 1 94 ? 8.023 21.391 15.484 1 92.12 94 ASP A O 1
ATOM 744 N N . ARG A 1 95 ? 6.68 20.172 14.047 1 91.88 95 ARG A N 1
ATOM 745 C CA . ARG A 1 95 ? 6.492 21.328 13.172 1 91.88 95 ARG A CA 1
ATOM 746 C C . ARG A 1 95 ? 5.016 21.688 13.047 1 91.88 95 ARG A C 1
ATOM 748 O O . ARG A 1 95 ? 4.176 20.812 12.797 1 91.88 95 ARG A O 1
ATOM 755 N N . LEU A 1 96 ? 4.789 22.984 13.289 1 93.69 96 LEU A N 1
ATOM 756 C CA . LEU A 1 96 ? 3.438 23.516 13.18 1 93.69 96 LEU A CA 1
ATOM 757 C C . LEU A 1 96 ? 3.348 24.531 12.047 1 93.69 96 LEU A C 1
ATOM 759 O O . LEU A 1 96 ? 3.961 25.609 12.109 1 93.69 96 LEU A O 1
ATOM 763 N N . LEU A 1 97 ? 2.553 24.234 11.016 1 92.69 97 LEU A N 1
ATOM 764 C CA . LEU A 1 97 ? 2.398 25.078 9.844 1 92.69 97 LEU A CA 1
ATOM 765 C C . LEU A 1 97 ? 1.074 25.844 9.898 1 92.69 97 LEU A C 1
ATOM 767 O O . LEU A 1 97 ? 0.007 25.219 9.938 1 92.69 97 LEU A O 1
ATOM 771 N N . LEU A 1 98 ? 1.183 27.141 9.938 1 92.75 98 LEU A N 1
ATOM 772 C CA . LEU A 1 98 ? 0.026 28.031 9.906 1 92.75 98 LEU A CA 1
ATOM 773 C C . LEU A 1 98 ? -0.029 28.797 8.594 1 92.75 98 LEU A C 1
ATOM 775 O O . LEU A 1 98 ? 0.565 29.875 8.477 1 92.75 98 LEU A O 1
ATOM 779 N N . PHE A 1 99 ? -0.81 28.297 7.672 1 91.38 99 PHE A N 1
ATOM 780 C CA . PHE A 1 99 ? -0.775 28.781 6.301 1 91.38 99 PHE A CA 1
ATOM 781 C C . PHE A 1 99 ? -1.411 30.172 6.207 1 91.38 99 PHE A C 1
ATOM 783 O O . PHE A 1 99 ? -0.945 31.016 5.453 1 91.38 99 PHE A O 1
ATOM 790 N N . ARG A 1 100 ? -2.447 30.406 6.918 1 92.38 100 ARG A N 1
ATOM 791 C CA . ARG A 1 100 ? -3.092 31.703 6.879 1 92.38 100 ARG A CA 1
ATOM 792 C C . ARG A 1 100 ? -2.152 32.812 7.387 1 92.38 100 ARG A C 1
ATOM 794 O O . ARG A 1 100 ? -2.135 33.906 6.852 1 92.38 100 ARG A O 1
ATOM 801 N N . GLU A 1 101 ? -1.393 32.438 8.352 1 90.69 101 GLU A N 1
ATOM 802 C CA . GLU A 1 101 ? -0.46 33.375 8.953 1 90.69 101 GLU A CA 1
ATOM 803 C C . GLU A 1 101 ? 0.859 33.406 8.188 1 90.69 101 GLU A C 1
ATOM 805 O O . GLU A 1 101 ? 1.716 34.25 8.461 1 90.69 101 GLU A O 1
ATOM 810 N N . LYS A 1 102 ? 1.031 32.469 7.355 1 88.94 102 LYS A N 1
ATOM 811 C CA . LYS A 1 102 ? 2.221 32.406 6.512 1 88.94 102 LYS A CA 1
ATOM 812 C C . LYS A 1 102 ? 3.475 32.156 7.352 1 88.94 102 LYS A C 1
ATOM 814 O O . LYS A 1 102 ? 4.516 32.781 7.105 1 88.94 102 LYS A O 1
ATOM 819 N N . VAL A 1 103 ? 3.295 31.328 8.352 1 89.19 103 VAL A N 1
ATOM 820 C CA . VAL A 1 103 ? 4.441 31 9.195 1 89.19 103 VAL A CA 1
ATOM 821 C C . VAL A 1 103 ? 4.391 29.516 9.578 1 89.19 103 VAL A C 1
ATOM 823 O O . VAL A 1 103 ? 3.326 28.906 9.547 1 89.19 103 VAL A O 1
ATOM 826 N N . TYR A 1 104 ? 5.543 28.969 9.852 1 90.56 104 TYR A N 1
ATOM 827 C CA . TYR A 1 104 ? 5.586 27.688 10.523 1 90.56 104 TYR A CA 1
ATOM 828 C C . TYR A 1 104 ? 6.609 27.688 11.656 1 90.56 104 TYR A C 1
ATOM 830 O O . TYR A 1 104 ? 7.586 28.438 11.609 1 90.56 104 TYR A O 1
ATOM 838 N N . PHE A 1 105 ? 6.352 26.922 12.703 1 90.56 105 PHE A N 1
ATOM 839 C CA . PHE A 1 105 ? 7.191 26.812 13.891 1 90.56 105 PHE A CA 1
ATOM 840 C C . PHE A 1 105 ? 7.902 25.469 13.93 1 90.56 105 PHE A C 1
ATOM 842 O O . PHE A 1 105 ? 7.289 24.422 13.688 1 90.56 105 PHE A O 1
ATOM 849 N N . ASP A 1 106 ? 9.156 25.516 14.133 1 90.38 106 ASP A N 1
ATOM 850 C CA . ASP A 1 106 ? 9.867 24.344 14.648 1 90.38 106 ASP A CA 1
ATOM 851 C C . ASP A 1 106 ? 9.953 24.391 16.172 1 90.38 106 ASP A C 1
ATOM 853 O O . ASP A 1 106 ? 10.586 25.281 16.734 1 90.38 106 ASP A O 1
ATOM 857 N N . ILE A 1 107 ? 9.32 23.438 16.781 1 91.62 107 ILE A N 1
ATOM 858 C CA . ILE A 1 107 ? 9.188 23.453 18.219 1 91.62 107 ILE A CA 1
ATOM 859 C C . ILE A 1 107 ? 10.211 22.516 18.859 1 91.62 107 ILE A C 1
ATOM 861 O O . ILE A 1 107 ? 10.227 21.312 18.562 1 91.62 107 ILE A O 1
ATOM 865 N N . ILE A 1 108 ? 11.031 23.141 19.703 1 88.62 108 ILE A N 1
ATOM 866 C CA . ILE A 1 108 ? 12.094 22.375 20.359 1 88.62 108 ILE A CA 1
ATOM 867 C C . ILE A 1 108 ? 11.836 22.328 21.859 1 88.62 108 ILE A C 1
ATOM 869 O O . ILE A 1 108 ? 12.078 23.312 22.562 1 88.62 108 ILE A O 1
ATOM 873 N N . TYR A 1 109 ? 11.516 21.156 22.344 1 85.94 109 TYR A N 1
ATOM 874 C CA . TYR A 1 109 ? 11.023 21.047 23.719 1 85.94 109 TYR A CA 1
ATOM 875 C C . TYR A 1 109 ? 12.188 20.969 24.703 1 85.94 109 TYR A C 1
ATOM 877 O O . TYR A 1 109 ? 12.062 21.406 25.859 1 85.94 109 TYR A O 1
ATOM 885 N N . HIS A 1 110 ? 13.258 20.344 24.234 1 84 110 HIS A N 1
ATOM 886 C CA . HIS A 1 110 ? 14.352 20.141 25.188 1 84 110 HIS A CA 1
ATOM 887 C C . HIS A 1 110 ? 14.844 21.453 25.75 1 84 110 HIS A C 1
ATOM 889 O O . HIS A 1 110 ? 15.203 21.547 26.922 1 84 110 HIS A O 1
ATOM 895 N N . ASN A 1 111 ? 14.898 22.469 25 1 84.56 111 ASN A N 1
ATOM 896 C CA . ASN A 1 111 ? 15.344 23.766 25.5 1 84.56 111 ASN A CA 1
ATOM 897 C C . ASN A 1 111 ? 14.219 24.797 25.453 1 84.56 111 ASN A C 1
ATOM 899 O O . ASN A 1 111 ? 14.461 26 25.609 1 84.56 111 ASN A O 1
ATOM 903 N N . LYS A 1 112 ? 13 24.281 25.203 1 87.44 112 LYS A N 1
ATOM 904 C CA . LYS A 1 112 ? 11.805 25.125 25.188 1 87.44 112 LYS A CA 1
ATOM 905 C C . LYS A 1 112 ? 11.992 26.312 24.266 1 87.44 112 LYS A C 1
ATOM 907 O O . LYS A 1 112 ? 11.766 27.453 24.656 1 87.44 112 LYS A O 1
ATOM 912 N N . SER A 1 113 ? 12.398 26.062 23.047 1 88.88 113 SER A N 1
ATOM 913 C CA . SER A 1 113 ? 12.594 27.109 22.062 1 88.88 113 SER A CA 1
ATOM 914 C C . SER A 1 113 ? 11.797 26.828 20.781 1 88.88 113 SER A C 1
ATOM 916 O O . SER A 1 113 ? 11.336 25.703 20.578 1 88.88 113 SER A O 1
ATOM 918 N N . CYS A 1 114 ? 11.578 27.922 20.109 1 91.62 114 CYS A N 1
ATOM 919 C CA . CYS A 1 114 ? 10.852 27.828 18.844 1 91.62 114 CYS A CA 1
ATOM 920 C C . CYS A 1 114 ? 11.57 28.594 17.75 1 91.62 114 CYS A C 1
ATOM 922 O O . CYS A 1 114 ? 12.141 29.656 18 1 91.62 114 CYS A O 1
ATOM 924 N N . ILE A 1 115 ? 11.617 27.984 16.641 1 89.06 115 ILE A N 1
ATOM 925 C CA . ILE A 1 115 ? 12.055 28.703 15.453 1 89.06 115 ILE A CA 1
ATOM 926 C C . ILE A 1 115 ? 10.852 29.031 14.578 1 89.06 115 ILE A C 1
ATOM 928 O O . ILE A 1 115 ? 10.148 28.141 14.102 1 89.06 115 ILE A O 1
ATOM 932 N N . LYS A 1 116 ? 10.586 30.266 14.469 1 89.19 116 LYS A N 1
ATOM 933 C CA . LYS A 1 116 ? 9.508 30.734 13.609 1 89.19 116 LYS A CA 1
ATOM 934 C C . LYS A 1 116 ? 10.016 31.078 12.211 1 89.19 116 LYS A C 1
ATOM 936 O O . LYS A 1 116 ? 10.93 31.891 12.062 1 89.19 116 LYS A O 1
ATOM 941 N N . ASN A 1 117 ? 9.43 30.469 11.242 1 86.25 117 ASN A N 1
ATOM 942 C CA . ASN A 1 117 ? 9.828 30.688 9.852 1 86.25 117 ASN A CA 1
ATOM 943 C C . ASN A 1 117 ? 8.672 31.234 9.023 1 86.25 117 ASN A C 1
ATOM 945 O O . ASN A 1 117 ? 7.527 30.812 9.188 1 86.25 117 ASN A O 1
ATOM 949 N N . SER A 1 118 ? 9.086 32.219 8.188 1 85.19 118 SER A N 1
ATOM 950 C CA . SER A 1 118 ? 8.094 32.688 7.23 1 85.19 118 SER A CA 1
ATOM 951 C C . SER A 1 118 ? 8.07 31.797 5.977 1 85.19 118 SER A C 1
ATOM 953 O O . SER A 1 118 ? 9.102 31.266 5.57 1 85.19 118 SER A O 1
ATOM 955 N N . PHE A 1 119 ? 6.809 31.516 5.449 1 82.38 119 PHE A N 1
ATOM 956 C CA . PHE A 1 119 ? 6.699 30.781 4.191 1 82.38 119 PHE A CA 1
ATOM 957 C C . PHE A 1 119 ? 5.457 31.219 3.42 1 82.38 119 PHE A C 1
ATOM 959 O O . PHE A 1 119 ? 4.469 31.656 4.016 1 82.38 119 PHE A O 1
ATOM 966 N N . GLU A 1 120 ? 5.598 31.188 2.059 1 80.31 120 GLU A N 1
ATOM 967 C CA . GLU A 1 120 ? 4.539 31.703 1.189 1 80.31 120 GLU A CA 1
ATOM 968 C C . GLU A 1 120 ? 3.803 30.562 0.491 1 80.31 120 GLU A C 1
ATOM 970 O O . GLU A 1 120 ? 2.918 30.797 -0.334 1 80.31 120 GLU A O 1
ATOM 975 N N . ALA A 1 121 ? 3.949 29.438 0.966 1 79.25 121 ALA A N 1
ATOM 976 C CA . ALA A 1 121 ? 3.289 28.312 0.303 1 79.25 121 ALA A CA 1
ATOM 977 C C . ALA A 1 121 ? 1.777 28.375 0.502 1 79.25 121 ALA A C 1
ATOM 979 O O . ALA A 1 121 ? 1.301 28.719 1.587 1 79.25 121 ALA A O 1
ATOM 980 N N . ALA A 1 122 ? 1.029 28.203 -0.58 1 81.62 122 ALA A N 1
ATOM 981 C CA . ALA A 1 122 ? -0.427 28.125 -0.481 1 81.62 122 ALA A CA 1
ATOM 982 C C . ALA A 1 122 ? -0.867 26.812 0.157 1 81.62 122 ALA A C 1
ATOM 984 O O . ALA A 1 122 ? -0.219 25.781 -0.026 1 81.62 122 ALA A O 1
ATOM 985 N N . PHE A 1 123 ? -1.969 26.969 0.903 1 88.31 123 PHE A N 1
ATOM 986 C CA . PHE A 1 123 ? -2.559 25.75 1.452 1 88.31 123 PHE A CA 1
ATOM 987 C C . PHE A 1 123 ? -3.273 24.953 0.365 1 88.31 123 PHE A C 1
ATOM 989 O O . PHE A 1 123 ? -4.09 25.5 -0.377 1 88.31 123 PHE A O 1
ATOM 996 N N . VAL A 1 124 ? -2.934 23.688 0.252 1 85.19 124 VAL A N 1
ATOM 997 C CA . VAL A 1 124 ? -3.619 22.797 -0.672 1 85.19 124 VAL A CA 1
ATOM 998 C C . VAL A 1 124 ? -4.352 21.703 0.112 1 85.19 124 VAL A C 1
ATOM 1000 O O . VAL A 1 124 ? -3.723 20.906 0.805 1 85.19 124 VAL A O 1
ATOM 1003 N N . PRO A 1 125 ? -5.625 21.703 -0.014 1 90.94 125 PRO A N 1
ATOM 1004 C CA . PRO A 1 125 ? -6.367 20.672 0.701 1 90.94 125 PRO A CA 1
ATOM 1005 C C . PRO A 1 125 ? -6.062 19.266 0.184 1 90.94 125 PRO A C 1
ATOM 1007 O O . PRO A 1 125 ? -5.73 19.094 -0.992 1 90.94 125 PRO A O 1
ATOM 1010 N N . ILE A 1 126 ? -6.156 18.328 1.082 1 93 126 ILE A N 1
ATOM 1011 C CA . ILE A 1 126 ? -6.051 16.938 0.667 1 93 126 ILE A CA 1
ATOM 1012 C C . ILE A 1 126 ? -7.273 16.547 -0.166 1 93 126 ILE A C 1
ATOM 1014 O O . ILE A 1 126 ? -8.391 16.484 0.352 1 93 126 ILE A O 1
ATOM 1018 N N . ALA A 1 127 ? -7.004 16.438 -1.404 1 94.06 127 ALA A N 1
ATOM 1019 C CA . ALA A 1 127 ? -8.062 16.125 -2.363 1 94.06 127 ALA A CA 1
ATOM 1020 C C . ALA A 1 127 ? -7.484 15.586 -3.666 1 94.06 127 ALA A C 1
ATOM 1022 O O . ALA A 1 127 ? -6.281 15.68 -3.908 1 94.06 127 ALA A O 1
ATOM 1023 N N . ILE A 1 128 ? -8.352 14.945 -4.41 1 95 128 ILE A N 1
ATOM 1024 C CA . ILE A 1 128 ? -7.996 14.602 -5.781 1 95 128 ILE A CA 1
ATOM 1025 C C . ILE A 1 128 ? -8.156 15.82 -6.68 1 95 128 ILE A C 1
ATOM 1027 O O . ILE A 1 128 ? -9.25 16.375 -6.809 1 95 128 ILE A O 1
ATOM 1031 N N . PRO A 1 129 ? -7.012 16.266 -7.234 1 94.12 129 PRO A N 1
ATOM 1032 C CA . PRO A 1 129 ? -7.133 17.406 -8.133 1 94.12 129 PRO A CA 1
ATOM 1033 C C . PRO A 1 129 ? -8.164 17.188 -9.242 1 94.12 129 PRO A C 1
ATOM 1035 O O . PRO A 1 129 ? -8.312 16.078 -9.734 1 94.12 129 PRO A O 1
ATOM 1038 N N . LEU A 1 130 ? -8.773 18.297 -9.68 1 93.5 130 LEU A N 1
ATOM 1039 C CA . LEU A 1 130 ? -9.859 18.219 -10.648 1 93.5 130 LEU A CA 1
ATOM 1040 C C . LEU A 1 130 ? -9.352 17.734 -12.008 1 93.5 130 LEU A C 1
ATOM 1042 O O . LEU A 1 130 ? -10.094 17.141 -12.781 1 93.5 130 LEU A O 1
ATOM 1046 N N . ASP A 1 131 ? -8.117 17.984 -12.281 1 94.62 131 ASP A N 1
ATOM 1047 C CA . ASP A 1 131 ? -7.57 17.609 -13.586 1 94.62 131 ASP A CA 1
ATOM 1048 C C . ASP A 1 131 ? -6.879 16.25 -13.516 1 94.62 131 ASP A C 1
ATOM 1050 O O . ASP A 1 131 ? -6.297 15.789 -14.5 1 94.62 131 ASP A O 1
ATOM 1054 N N . ALA A 1 132 ? -6.914 15.625 -12.367 1 95.31 132 ALA A N 1
ATOM 1055 C CA . ALA A 1 132 ? -6.336 14.289 -12.25 1 95.31 132 ALA A CA 1
ATOM 1056 C C . ALA A 1 132 ? -7.133 13.273 -13.055 1 95.31 132 ALA A C 1
ATOM 1058 O O . ALA A 1 132 ? -8.359 13.352 -13.117 1 95.31 132 ALA A O 1
ATOM 1059 N N . GLN A 1 133 ? -6.445 12.305 -13.625 1 97.25 133 GLN A N 1
ATOM 1060 C CA . GLN A 1 133 ? -7.078 11.242 -14.398 1 97.25 133 GLN A CA 1
ATOM 1061 C C . GLN A 1 133 ? -7.203 9.961 -13.57 1 97.25 133 GLN A C 1
ATOM 1063 O O . GLN A 1 133 ? -6.23 9.516 -12.961 1 97.25 133 GLN A O 1
ATOM 1068 N N . HIS A 1 134 ? -8.375 9.461 -13.625 1 96.56 134 HIS A N 1
ATOM 1069 C CA . HIS A 1 134 ? -8.594 8.188 -12.938 1 96.56 134 HIS A CA 1
ATOM 1070 C C . HIS A 1 134 ? -7.816 7.062 -13.602 1 96.56 134 HIS A C 1
ATOM 1072 O O . HIS A 1 134 ? -7.871 6.898 -14.828 1 96.56 134 HIS A O 1
ATOM 1078 N N . MET A 1 135 ? -7.078 6.328 -12.797 1 94.38 135 MET A N 1
ATOM 1079 C CA . MET A 1 135 ? -6.23 5.262 -13.328 1 94.38 135 MET A CA 1
ATOM 1080 C C . MET A 1 135 ? -6.852 3.895 -13.078 1 94.38 135 MET A C 1
ATOM 1082 O O . MET A 1 135 ? -6.973 3.08 -13.992 1 94.38 135 MET A O 1
ATOM 1086 N N . ALA A 1 136 ? -7.191 3.604 -11.867 1 92.88 136 ALA A N 1
ATOM 1087 C CA . ALA A 1 136 ? -7.695 2.275 -11.531 1 92.88 136 ALA A CA 1
ATOM 1088 C C . ALA A 1 136 ? -8.469 2.299 -10.211 1 92.88 136 ALA A C 1
ATOM 1090 O O . ALA A 1 136 ? -8.25 3.182 -9.375 1 92.88 136 ALA A O 1
ATOM 1091 N N . GLN A 1 137 ? -9.406 1.422 -10.133 1 95.5 137 GLN A N 1
ATOM 1092 C CA . GLN A 1 137 ? -10.055 1.061 -8.875 1 95.5 137 GLN A CA 1
ATOM 1093 C C . GLN A 1 137 ? -9.773 -0.395 -8.516 1 95.5 137 GLN A C 1
ATOM 1095 O O . GLN A 1 137 ? -10.023 -1.3 -9.312 1 95.5 137 GLN A O 1
ATOM 1100 N N . VAL A 1 138 ? -9.211 -0.577 -7.305 1 95.88 138 VAL A N 1
ATOM 1101 C CA . VAL A 1 138 ? -8.867 -1.94 -6.914 1 95.88 138 VAL A CA 1
ATOM 1102 C C . VAL A 1 138 ? -9.211 -2.162 -5.445 1 95.88 138 VAL A C 1
ATOM 1104 O O . VAL A 1 138 ? -9.461 -1.205 -4.707 1 95.88 138 VAL A O 1
ATOM 1107 N N . VAL A 1 139 ? -9.266 -3.447 -5.109 1 97.44 139 VAL A N 1
ATOM 1108 C CA . VAL A 1 139 ? -9.422 -3.84 -3.715 1 97.44 139 VAL A CA 1
ATOM 1109 C C . VAL A 1 139 ? -8.062 -4.246 -3.139 1 97.44 139 VAL A C 1
ATOM 1111 O O . VAL A 1 139 ? -7.422 -5.172 -3.641 1 97.44 139 VAL A O 1
ATOM 1114 N N . LEU A 1 140 ? -7.609 -3.496 -2.156 1 97.06 140 LEU A N 1
ATOM 1115 C CA . LEU A 1 140 ? -6.508 -4.016 -1.354 1 97.06 140 LEU A CA 1
ATOM 1116 C C . LEU A 1 140 ? -6.98 -5.148 -0.452 1 97.06 140 LEU A C 1
ATOM 1118 O O . LEU A 1 140 ? -7.895 -4.969 0.354 1 97.06 140 LEU A O 1
ATOM 1122 N N . GLY A 1 141 ? -6.414 -6.309 -0.624 1 96.19 141 GLY A N 1
ATOM 1123 C CA . GLY A 1 141 ? -6.93 -7.484 0.065 1 96.19 141 GLY A CA 1
ATOM 1124 C C . GLY A 1 141 ? -8.078 -8.148 -0.668 1 96.19 141 GLY A C 1
ATOM 1125 O O . GLY A 1 141 ? -7.984 -8.414 -1.868 1 96.19 141 GLY A O 1
ATOM 1126 N N . SER A 1 142 ? -9.086 -8.469 0.133 1 96 142 SER A N 1
ATOM 1127 C CA . SER A 1 142 ? -10.188 -9.25 -0.423 1 96 142 SER A CA 1
ATOM 1128 C C . SER A 1 142 ? -11.531 -8.766 0.112 1 96 142 SER A C 1
ATOM 1130 O O . SER A 1 142 ? -11.633 -8.352 1.27 1 96 142 SER A O 1
ATOM 1132 N N . LEU A 1 143 ? -12.5 -8.898 -0.792 1 92.31 143 LEU A N 1
ATOM 1133 C CA . LEU A 1 143 ? -13.859 -8.625 -0.345 1 92.31 143 LEU A CA 1
ATOM 1134 C C . LEU A 1 143 ? -14.617 -9.93 -0.104 1 92.31 143 LEU A C 1
ATOM 1136 O O . LEU A 1 143 ? -15.844 -9.922 0.03 1 92.31 143 LEU A O 1
ATOM 1140 N N . SER A 1 144 ? -13.859 -10.961 -0.07 1 93.44 144 SER A N 1
ATOM 1141 C CA . SER A 1 144 ? -14.477 -12.266 0.122 1 93.44 144 SER A CA 1
ATOM 1142 C C . SER A 1 144 ? -15.031 -12.414 1.535 1 93.44 144 SER A C 1
ATOM 1144 O O . SER A 1 144 ? -15.883 -13.273 1.788 1 93.44 144 SER A O 1
ATOM 1146 N N . ALA A 1 145 ? -14.562 -11.734 2.48 1 92.06 145 ALA A N 1
ATOM 1147 C CA . ALA A 1 145 ? -15.023 -11.719 3.865 1 92.06 145 ALA A CA 1
ATOM 1148 C C . ALA A 1 145 ? -14.883 -10.328 4.477 1 92.06 145 ALA A C 1
ATOM 1150 O O . ALA A 1 145 ? -14.164 -9.477 3.936 1 92.06 145 ALA A O 1
ATOM 1151 N N . PRO A 1 146 ? -15.586 -10.07 5.594 1 89.94 146 PRO A N 1
ATOM 1152 C CA . PRO A 1 146 ? -15.523 -8.742 6.203 1 89.94 146 PRO A CA 1
ATOM 1153 C C . PRO A 1 146 ? -14.125 -8.383 6.711 1 89.94 146 PRO A C 1
ATOM 1155 O O . PRO A 1 146 ? -13.398 -9.258 7.191 1 89.94 146 PRO A O 1
ATOM 1158 N N . ALA A 1 147 ? -13.812 -7.129 6.559 1 92 147 ALA A N 1
ATOM 1159 C CA . ALA A 1 147 ? -12.641 -6.52 7.176 1 92 147 ALA A CA 1
ATOM 1160 C C . ALA A 1 147 ? -11.352 -7.059 6.559 1 92 147 ALA A C 1
ATOM 1162 O O . ALA A 1 147 ? -10.289 -7.031 7.191 1 92 147 ALA A O 1
ATOM 1163 N N . GLN A 1 148 ? -11.492 -7.562 5.273 1 94.69 148 GLN A N 1
ATOM 1164 C CA . GLN A 1 148 ? -10.32 -8.141 4.629 1 94.69 148 GLN A CA 1
ATOM 1165 C C . GLN A 1 148 ? -9.922 -7.332 3.396 1 94.69 148 GLN A C 1
ATOM 1167 O O . GLN A 1 148 ? -9 -7.711 2.672 1 94.69 148 GLN A O 1
ATOM 1172 N N . GLY A 1 149 ? -10.672 -6.297 3.203 1 96.81 149 GLY A N 1
ATOM 1173 C CA . GLY A 1 149 ? -10.398 -5.543 1.991 1 96.81 149 GLY A CA 1
ATOM 1174 C C . GLY A 1 149 ? -10.719 -4.066 2.123 1 96.81 149 GLY A C 1
ATOM 1175 O O . GLY A 1 149 ? -11.477 -3.666 3.006 1 96.81 149 GLY A O 1
ATOM 1176 N N . LEU A 1 150 ? -10.078 -3.287 1.301 1 97.31 150 LEU A N 1
ATOM 1177 C CA . LEU A 1 150 ? -10.266 -1.843 1.199 1 97.31 150 LEU A CA 1
ATOM 1178 C C . LEU A 1 150 ? -10.336 -1.405 -0.26 1 97.31 150 LEU A C 1
ATOM 1180 O O . LEU A 1 150 ? -9.375 -1.588 -1.013 1 97.31 150 LEU A O 1
ATOM 1184 N N . LEU A 1 151 ? -11.477 -0.913 -0.652 1 97.38 151 LEU A N 1
ATOM 1185 C CA . LEU A 1 151 ? -11.625 -0.401 -2.01 1 97.38 151 LEU A CA 1
ATOM 1186 C C . LEU A 1 151 ? -10.953 0.959 -2.156 1 97.38 151 LEU A C 1
ATOM 1188 O O . LEU A 1 151 ? -11.234 1.882 -1.388 1 97.38 151 LEU A O 1
ATOM 1192 N N . VAL A 1 152 ? -10.023 1.054 -3.156 1 97.44 152 VAL A N 1
ATOM 1193 C CA . VAL A 1 152 ? -9.273 2.295 -3.328 1 97.44 152 VAL A CA 1
ATOM 1194 C C . VAL A 1 152 ? -9.289 2.709 -4.797 1 97.44 152 VAL A C 1
ATOM 1196 O O . VAL A 1 152 ? -9.484 1.873 -5.684 1 97.44 152 VAL A O 1
ATOM 1199 N N . ASN A 1 153 ? -9.102 4.012 -5.008 1 97.38 153 ASN A N 1
ATOM 1200 C CA . ASN A 1 153 ? -8.961 4.594 -6.336 1 97.38 153 ASN A CA 1
ATOM 1201 C C . ASN A 1 153 ? -7.59 5.242 -6.516 1 97.38 153 ASN A C 1
ATOM 1203 O O . ASN A 1 153 ? -7.082 5.895 -5.602 1 97.38 153 ASN A O 1
ATOM 1207 N N . SER A 1 154 ? -7.07 5.008 -7.656 1 96.5 154 SER A N 1
ATOM 1208 C CA . SER A 1 154 ? -5.805 5.648 -8 1 96.5 154 SER A CA 1
ATOM 1209 C C . SER A 1 154 ? -5.988 6.672 -9.117 1 96.5 154 SER A C 1
ATOM 1211 O O . SER A 1 154 ? -6.734 6.434 -10.07 1 96.5 154 SER A O 1
ATOM 1213 N N . TRP A 1 155 ? -5.309 7.789 -8.945 1 96.06 155 TRP A N 1
ATOM 1214 C CA . TRP A 1 155 ? -5.379 8.914 -9.875 1 96.06 155 TRP A CA 1
ATOM 1215 C C . TRP A 1 155 ? -3.98 9.383 -10.266 1 96.06 155 TRP A C 1
ATOM 1217 O O . TRP A 1 155 ? -3.059 9.359 -9.445 1 96.06 155 TRP A O 1
ATOM 1227 N N . VAL A 1 156 ? -3.859 9.789 -11.555 1 95.75 156 VAL A N 1
ATOM 1228 C CA . VAL A 1 156 ? -2.562 10.281 -12.008 1 95.75 156 VAL A CA 1
ATOM 1229 C C . VAL A 1 156 ? -2.725 11.672 -12.625 1 95.75 156 VAL A C 1
ATOM 1231 O O . VAL A 1 156 ? -3.818 12.047 -13.055 1 95.75 156 VAL A O 1
ATOM 1234 N N . GLY A 1 157 ? -1.646 12.414 -12.508 1 95.44 157 GLY A N 1
ATOM 1235 C CA . GLY A 1 157 ? -1.632 13.758 -13.07 1 95.44 157 GLY A CA 1
ATOM 1236 C C . GLY A 1 157 ? -0.292 14.453 -12.922 1 95.44 157 GLY A C 1
ATOM 1237 O O . GLY A 1 157 ? 0.73 13.797 -12.703 1 95.44 157 GLY A O 1
ATOM 1238 N N . SER A 1 158 ? -0.289 15.703 -13.305 1 94 158 SER A N 1
ATOM 1239 C CA . SER A 1 158 ? 0.918 16.516 -13.219 1 94 158 SER A CA 1
ATOM 1240 C C . SER A 1 158 ? 0.639 17.844 -12.531 1 94 158 SER A C 1
ATOM 1242 O O . SER A 1 158 ? -0.491 18.344 -12.555 1 94 158 SER A O 1
ATOM 1244 N N . ASP A 1 159 ? 1.597 18.234 -11.797 1 87.81 159 ASP A N 1
ATOM 1245 C CA . ASP A 1 159 ? 1.598 19.547 -11.164 1 87.81 159 ASP A CA 1
ATOM 1246 C C . ASP A 1 159 ? 2.646 20.469 -11.797 1 87.81 159 ASP A C 1
ATOM 1248 O O . ASP A 1 159 ? 3.846 20.297 -11.57 1 87.81 159 ASP A O 1
ATOM 1252 N N . ALA A 1 160 ? 2.223 21.484 -12.508 1 86.19 160 ALA A N 1
ATOM 1253 C CA . ALA A 1 160 ? 3.125 22.359 -13.266 1 86.19 160 ALA A CA 1
ATOM 1254 C C . ALA A 1 160 ? 3.951 23.234 -12.328 1 86.19 160 ALA A C 1
ATOM 1256 O O . ALA A 1 160 ? 5.117 23.516 -12.602 1 86.19 160 ALA A O 1
ATOM 1257 N N . GLU A 1 161 ? 3.328 23.578 -11.266 1 81.19 161 GLU A N 1
ATOM 1258 C CA . GLU A 1 161 ? 4.035 24.438 -10.328 1 81.19 161 GLU A CA 1
ATOM 1259 C C . GLU A 1 161 ? 5.191 23.703 -9.656 1 81.19 161 GLU A C 1
ATOM 1261 O O . GLU A 1 161 ? 6.293 24.25 -9.531 1 81.19 161 GLU A O 1
ATOM 1266 N N . LEU A 1 162 ? 4.945 22.5 -9.352 1 78.56 162 LEU A N 1
ATOM 1267 C CA . LEU A 1 162 ? 5.957 21.688 -8.688 1 78.56 162 LEU A CA 1
ATOM 1268 C C . LEU A 1 162 ? 6.844 20.969 -9.711 1 78.56 162 LEU A C 1
ATOM 1270 O O . LEU A 1 162 ? 7.859 20.375 -9.344 1 78.56 162 LEU A O 1
ATOM 1274 N N . LYS A 1 163 ? 6.445 21.141 -10.992 1 87.44 163 LYS A N 1
ATOM 1275 C CA . LYS A 1 163 ? 7.121 20.375 -12.031 1 87.44 163 LYS A CA 1
ATOM 1276 C C . LYS A 1 163 ? 7.207 18.891 -11.656 1 87.44 163 LYS A C 1
ATOM 1278 O O . LYS A 1 163 ? 8.289 18.312 -11.672 1 87.44 163 LYS A O 1
ATOM 1283 N N . ALA A 1 164 ? 6.039 18.391 -11.32 1 89.12 164 ALA A N 1
ATOM 1284 C CA . ALA A 1 164 ? 5.984 17.031 -10.812 1 89.12 164 ALA A CA 1
ATOM 1285 C C . ALA A 1 164 ? 4.848 16.25 -11.461 1 89.12 164 ALA A C 1
ATOM 1287 O O . ALA A 1 164 ? 3.826 16.828 -11.844 1 89.12 164 ALA A O 1
ATOM 1288 N N . ASN A 1 165 ? 5.129 14.922 -11.664 1 93.38 165 ASN A N 1
ATOM 1289 C CA . ASN A 1 165 ? 4.059 13.961 -11.898 1 93.38 165 ASN A CA 1
ATOM 1290 C C . ASN A 1 165 ? 3.654 13.242 -10.617 1 93.38 165 ASN A C 1
ATOM 1292 O O . ASN A 1 165 ? 4.484 13.023 -9.734 1 93.38 165 ASN A O 1
ATOM 1296 N N . TYR A 1 166 ? 2.357 12.969 -10.578 1 92.12 166 TYR A N 1
ATOM 1297 C CA . TYR A 1 166 ? 1.95 12.359 -9.32 1 92.12 166 TYR A CA 1
ATOM 1298 C C . TYR A 1 166 ? 1.018 11.18 -9.562 1 92.12 166 TYR A C 1
ATOM 1300 O O . TYR A 1 166 ? 0.438 11.047 -10.641 1 92.12 166 TYR A O 1
ATOM 1308 N N . SER A 1 167 ? 0.977 10.266 -8.609 1 94.25 167 SER A N 1
ATOM 1309 C CA . SER A 1 167 ? 0.003 9.188 -8.438 1 94.25 167 SER A CA 1
ATOM 1310 C C . SER A 1 167 ? -0.601 9.203 -7.039 1 94.25 167 SER A C 1
ATOM 1312 O O . SER A 1 167 ? 0.124 9.125 -6.047 1 94.25 167 SER A O 1
ATOM 1314 N N . LEU A 1 168 ? -1.9 9.32 -7 1 95.81 168 LEU A N 1
ATOM 1315 C CA . LEU A 1 168 ? -2.617 9.422 -5.734 1 95.81 168 LEU A CA 1
ATOM 1316 C C . LEU A 1 168 ? -3.551 8.234 -5.539 1 95.81 168 LEU A C 1
ATOM 1318 O O . LEU A 1 168 ? -4.309 7.879 -6.445 1 95.81 168 LEU A O 1
ATOM 1322 N N . THR A 1 169 ? -3.467 7.633 -4.387 1 96.44 169 THR A N 1
ATOM 1323 C CA . THR A 1 169 ? -4.371 6.539 -4.055 1 96.44 169 THR A CA 1
ATOM 1324 C C . THR A 1 169 ? -5.191 6.875 -2.811 1 96.44 169 THR A C 1
ATOM 1326 O O . THR A 1 169 ? -4.629 7.156 -1.749 1 96.44 169 THR A O 1
ATOM 1329 N N . PHE A 1 170 ? -6.5 6.879 -3.008 1 97.31 170 PHE A N 1
ATOM 1330 C CA . PHE A 1 170 ? -7.426 7.234 -1.943 1 97.31 170 PHE A CA 1
ATOM 1331 C C . PHE A 1 170 ? -8.5 6.168 -1.783 1 97.31 170 PHE A C 1
ATOM 1333 O O . PHE A 1 170 ? -8.82 5.453 -2.734 1 97.31 170 PHE A O 1
ATOM 1340 N N . THR A 1 171 ? -9.016 6.113 -0.539 1 97.75 171 THR A N 1
ATOM 1341 C CA . THR A 1 171 ? -10.133 5.203 -0.319 1 97.75 171 THR A CA 1
ATOM 1342 C C . THR A 1 171 ? -11.359 5.652 -1.108 1 97.75 171 THR A C 1
ATOM 1344 O O . THR A 1 171 ? -11.609 6.852 -1.253 1 97.75 171 THR A O 1
ATOM 1347 N N . GLU A 1 172 ? -12.062 4.684 -1.624 1 96.94 172 GLU A N 1
ATOM 1348 C CA . GLU A 1 172 ? -13.312 4.98 -2.324 1 96.94 172 GLU A CA 1
ATOM 1349 C C . GLU A 1 172 ? -14.305 5.684 -1.405 1 96.94 172 GLU A C 1
ATOM 1351 O O . GLU A 1 172 ? -14.969 6.645 -1.815 1 96.94 172 GLU A O 1
ATOM 1356 N N . PHE A 1 173 ? -14.344 5.152 -0.219 1 96.06 173 PHE A N 1
ATOM 1357 C CA . PHE A 1 173 ? -15.281 5.723 0.745 1 96.06 173 PHE A CA 1
ATOM 1358 C C . PHE A 1 173 ? -14.547 6.605 1.75 1 96.06 173 PHE A C 1
ATOM 1360 O O . PHE A 1 173 ? -13.57 6.18 2.361 1 96.06 173 PHE A O 1
ATOM 1367 N N . GLY A 1 174 ? -14.977 7.812 1.83 1 96.44 174 GLY A N 1
ATOM 1368 C CA . GLY A 1 174 ? -14.43 8.75 2.795 1 96.44 174 GLY A CA 1
ATOM 1369 C C . GLY A 1 174 ? -13.32 9.609 2.227 1 96.44 174 GLY A C 1
ATOM 1370 O O . GLY A 1 174 ? -12.93 10.609 2.832 1 96.44 174 GLY A O 1
ATOM 1371 N N . CYS A 1 175 ? -12.766 9.164 1.12 1 97.25 175 CYS A N 1
ATOM 1372 C CA . CYS A 1 175 ? -11.695 9.906 0.454 1 97.25 175 CYS A CA 1
ATOM 1373 C C . CYS A 1 175 ? -10.516 10.109 1.389 1 97.25 175 CYS A C 1
ATOM 1375 O O . CYS A 1 175 ? -10.039 11.227 1.56 1 97.25 175 CYS A O 1
ATOM 1377 N N . ILE A 1 176 ? -10.086 9.039 1.964 1 97.5 176 ILE A N 1
ATOM 1378 C CA . ILE A 1 176 ? -8.945 9.039 2.877 1 97.5 176 ILE A CA 1
ATOM 1379 C C . ILE A 1 176 ? -7.668 8.703 2.109 1 97.5 176 ILE A C 1
ATOM 1381 O O . ILE A 1 176 ? -7.621 7.727 1.361 1 97.5 176 ILE A O 1
ATOM 1385 N N . PRO A 1 177 ? -6.684 9.539 2.225 1 96.31 177 PRO A N 1
ATOM 1386 C CA . PRO A 1 177 ? -5.449 9.203 1.511 1 96.31 177 PRO A CA 1
ATOM 1387 C C . PRO A 1 177 ? -4.789 7.93 2.041 1 96.31 177 PRO A C 1
ATOM 1389 O O . PRO A 1 177 ? -4.812 7.672 3.248 1 96.31 177 PRO A O 1
ATOM 1392 N N . VAL A 1 178 ? -4.258 7.148 1.12 1 96.56 178 VAL A N 1
ATOM 1393 C CA . VAL A 1 178 ? -3.549 5.926 1.486 1 96.56 178 VAL A CA 1
ATOM 1394 C C . VAL A 1 178 ? -2.076 6.051 1.102 1 96.56 178 VAL A C 1
ATOM 1396 O O . VAL A 1 178 ? -1.191 5.906 1.949 1 96.56 178 VAL A O 1
ATOM 1399 N N . VAL A 1 179 ? -1.851 6.344 -0.188 1 94.56 179 VAL A N 1
ATOM 1400 C CA . VAL A 1 179 ? -0.49 6.504 -0.69 1 94.56 179 VAL A CA 1
ATOM 1401 C C . VAL A 1 179 ? -0.454 7.617 -1.734 1 94.56 179 VAL A C 1
ATOM 1403 O O . VAL A 1 179 ? -1.347 7.715 -2.58 1 94.56 179 VAL A O 1
ATOM 1406 N N . THR A 1 180 ? 0.546 8.469 -1.638 1 92.56 180 THR A N 1
ATOM 1407 C CA . THR A 1 180 ? 0.808 9.469 -2.67 1 92.56 180 THR A CA 1
ATOM 1408 C C . THR A 1 180 ? 2.25 9.375 -3.158 1 92.56 180 THR A C 1
ATOM 1410 O O . THR A 1 180 ? 3.176 9.234 -2.355 1 92.56 180 THR A O 1
ATOM 1413 N N . ILE A 1 181 ? 2.422 9.414 -4.441 1 90.5 181 ILE A N 1
ATOM 1414 C CA . ILE A 1 181 ? 3.742 9.406 -5.062 1 90.5 181 ILE A CA 1
ATOM 1415 C C . ILE A 1 181 ? 3.916 10.648 -5.926 1 90.5 181 ILE A C 1
ATOM 1417 O O . ILE A 1 181 ? 3.088 10.93 -6.797 1 90.5 181 ILE A O 1
ATOM 1421 N N . TYR A 1 182 ? 4.969 11.367 -5.637 1 88.88 182 TYR A N 1
ATOM 1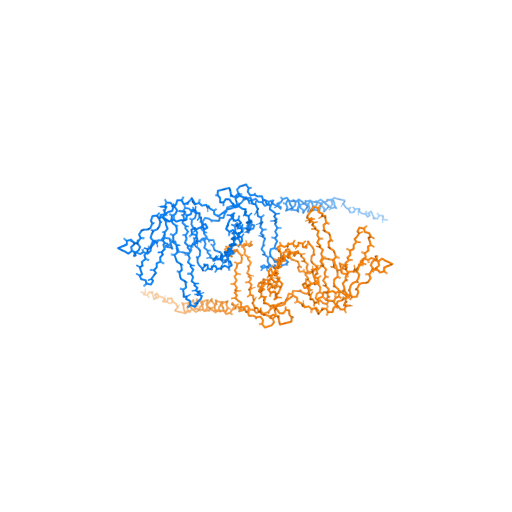422 C CA . TYR A 1 182 ? 5.348 12.516 -6.461 1 88.88 182 TYR A CA 1
ATOM 1423 C C . TYR A 1 182 ? 6.734 12.32 -7.059 1 88.88 182 TYR A C 1
ATOM 1425 O O . TYR A 1 182 ? 7.68 11.969 -6.352 1 88.88 182 TYR A O 1
ATOM 1433 N N . HIS A 1 183 ? 6.785 12.438 -8.312 1 90.06 183 HIS A N 1
ATOM 1434 C CA . HIS A 1 183 ? 8.078 12.547 -8.984 1 90.06 183 HIS A CA 1
ATOM 1435 C C . HIS A 1 183 ? 8.391 13.992 -9.352 1 90.06 183 HIS A C 1
ATOM 1437 O O . HIS A 1 183 ? 7.828 14.531 -10.305 1 90.06 183 HIS A O 1
ATOM 1443 N N . ILE A 1 184 ? 9.281 14.547 -8.672 1 85.69 184 ILE A N 1
ATOM 1444 C CA . ILE A 1 184 ? 9.641 15.945 -8.883 1 85.69 184 ILE A CA 1
ATOM 1445 C C . ILE A 1 184 ? 10.922 16.031 -9.703 1 85.69 184 ILE A C 1
ATOM 1447 O O . ILE A 1 184 ? 11.938 15.414 -9.352 1 85.69 184 ILE A O 1
ATOM 1451 N N . ASP A 1 185 ? 10.805 16.828 -10.719 1 88 185 ASP A N 1
ATOM 1452 C CA . ASP A 1 185 ? 11.961 17 -11.602 1 88 185 ASP A CA 1
ATOM 1453 C C . ASP A 1 185 ? 13.188 17.453 -10.828 1 88 185 ASP A C 1
ATOM 1455 O O . ASP A 1 185 ? 13.117 18.422 -10.055 1 88 185 ASP A O 1
ATOM 1459 N N . GLY A 1 186 ? 14.227 16.719 -11.039 1 86.19 186 GLY A N 1
ATOM 1460 C CA . GLY A 1 186 ? 15.492 17.094 -10.43 1 86.19 186 GLY A CA 1
ATOM 1461 C C . GLY A 1 186 ? 15.641 16.609 -9.008 1 86.19 186 GLY A C 1
ATOM 1462 O O . GLY A 1 186 ? 16.734 16.609 -8.453 1 86.19 186 GLY A O 1
ATOM 1463 N N . LEU A 1 187 ? 14.578 16.172 -8.336 1 81.56 187 LEU A N 1
ATOM 1464 C CA . LEU A 1 187 ? 14.648 15.766 -6.938 1 81.56 187 LEU A CA 1
ATOM 1465 C C . LEU A 1 187 ? 14.398 14.266 -6.789 1 81.56 187 LEU A C 1
ATOM 1467 O O . LEU A 1 187 ? 15.008 13.609 -5.938 1 81.56 187 LEU A O 1
ATOM 1471 N N . GLY A 1 188 ? 13.508 13.805 -7.645 1 86.38 188 GLY A N 1
ATOM 1472 C CA . GLY A 1 188 ? 13.242 12.375 -7.566 1 86.38 188 GLY A CA 1
ATOM 1473 C C . GLY A 1 188 ? 11.867 12.055 -7.004 1 86.38 188 GLY A C 1
ATOM 1474 O O . GLY A 1 188 ? 10.93 12.852 -7.145 1 86.38 188 GLY A O 1
ATOM 1475 N N . HIS A 1 189 ? 11.742 10.789 -6.438 1 83.62 189 HIS A N 1
ATOM 1476 C CA . HIS A 1 189 ? 10.43 10.312 -6.016 1 83.62 189 HIS A CA 1
ATOM 1477 C C . HIS A 1 189 ? 10.227 10.516 -4.52 1 83.62 189 HIS A C 1
ATOM 1479 O O . HIS A 1 189 ? 11.125 10.258 -3.719 1 83.62 189 HIS A O 1
ATOM 1485 N N . PHE A 1 190 ? 9.016 11.07 -4.215 1 84.75 190 PHE A N 1
ATOM 1486 C CA . PHE A 1 190 ? 8.523 11.156 -2.848 1 84.75 190 PHE A CA 1
ATOM 1487 C C . PHE A 1 190 ? 7.312 10.25 -2.65 1 84.75 190 PHE A C 1
ATOM 1489 O O . PHE A 1 190 ? 6.348 10.32 -3.41 1 84.75 190 PHE A O 1
ATOM 1496 N N . LEU A 1 191 ? 7.453 9.375 -1.756 1 88.5 191 LEU A N 1
ATOM 1497 C CA . LEU A 1 191 ? 6.336 8.492 -1.44 1 88.5 191 LEU A CA 1
ATOM 1498 C C . LEU A 1 191 ? 5.805 8.766 -0.037 1 88.5 191 LEU A C 1
ATOM 1500 O O . LEU A 1 191 ? 6.562 8.727 0.936 1 88.5 191 LEU A O 1
ATOM 1504 N N . SER A 1 192 ? 4.559 9.109 0.056 1 89.94 192 SER A N 1
ATOM 1505 C CA . SER A 1 192 ? 3.902 9.32 1.342 1 89.94 192 SER A CA 1
ATOM 1506 C C . SER A 1 192 ? 2.852 8.25 1.609 1 89.94 192 SER A C 1
ATOM 1508 O O . SER A 1 192 ? 1.966 8.023 0.783 1 89.94 192 SER A O 1
ATOM 1510 N N . SER A 1 193 ? 2.979 7.613 2.719 1 92.56 193 SER A N 1
ATOM 1511 C CA . SER A 1 193 ? 2.004 6.617 3.152 1 92.56 193 SER A CA 1
ATOM 1512 C C . SER A 1 193 ? 1.247 7.086 4.391 1 92.56 193 SER A C 1
ATOM 1514 O O . SER A 1 193 ? 1.857 7.453 5.395 1 92.56 193 SER A O 1
ATOM 1516 N N . PHE A 1 194 ? -0.037 6.977 4.312 1 93.62 194 PHE A N 1
ATOM 1517 C CA . PHE A 1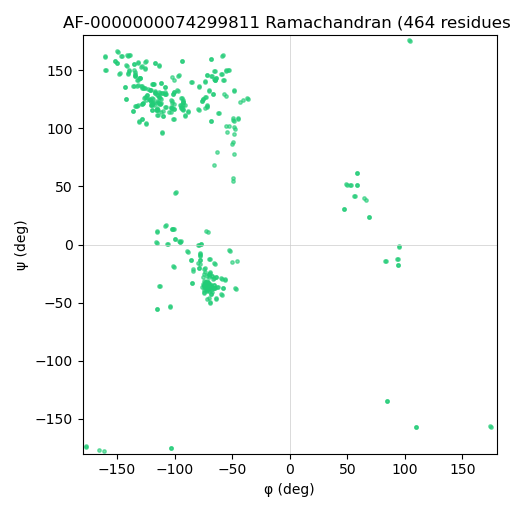 194 ? -0.906 7.402 5.402 1 93.62 194 PHE A CA 1
ATOM 1518 C C . PHE A 1 194 ? -1.508 6.195 6.113 1 93.62 194 PHE A C 1
ATOM 1520 O O . PHE A 1 194 ? -1.979 5.258 5.469 1 93.62 194 PHE A O 1
ATOM 1527 N N . PHE A 1 195 ? -1.486 6.27 7.387 1 95.94 195 PHE A N 1
ATOM 1528 C CA . PHE A 1 195 ? -2.053 5.133 8.102 1 95.94 195 PHE A CA 1
ATOM 1529 C C . PHE A 1 195 ? -2.607 5.562 9.453 1 95.94 195 PHE A C 1
ATOM 1531 O O . PHE A 1 195 ? -2.277 6.641 9.945 1 95.94 195 PHE A O 1
ATOM 1538 N N . ASP A 1 196 ? -3.492 4.797 9.969 1 97.19 196 ASP A N 1
ATOM 1539 C CA . ASP A 1 196 ? -4.18 5.051 11.234 1 97.19 196 ASP A CA 1
ATOM 1540 C C . ASP A 1 196 ? -4.883 6.406 11.211 1 97.19 196 ASP A C 1
ATOM 1542 O O . ASP A 1 196 ? -4.809 7.164 12.18 1 97.19 196 ASP A O 1
ATOM 1546 N N . MET A 1 197 ? -5.465 6.617 10.109 1 97.12 197 MET A N 1
ATOM 1547 C CA . MET A 1 197 ? -6.148 7.898 9.938 1 97.12 197 MET A CA 1
ATOM 1548 C C . MET A 1 197 ? -7.445 7.93 10.742 1 97.12 197 MET A C 1
ATOM 1550 O O . MET A 1 197 ? -8.172 6.934 10.797 1 97.12 197 MET A O 1
ATOM 1554 N N . VAL A 1 198 ? -7.703 9.062 11.344 1 97.62 198 VAL A N 1
ATOM 1555 C CA . VAL A 1 198 ? -8.93 9.32 12.086 1 97.62 198 VAL A CA 1
ATOM 1556 C C . VAL A 1 198 ? -9.609 10.578 11.547 1 97.62 198 VAL A C 1
ATOM 1558 O O . VAL A 1 198 ? -8.969 11.617 11.383 1 97.62 198 VAL A O 1
ATOM 1561 N N . VAL A 1 199 ? -10.852 10.391 11.227 1 97.38 199 VAL A N 1
ATOM 1562 C CA . VAL A 1 199 ? -11.602 11.555 10.789 1 97.38 199 VAL A CA 1
ATOM 1563 C C . VAL A 1 199 ? -11.977 12.414 12 1 97.38 199 VAL A C 1
ATOM 1565 O O . VAL A 1 199 ? -12.633 11.938 12.93 1 97.38 199 VAL A O 1
ATOM 1568 N N . GLY A 1 200 ? -11.57 13.633 11.945 1 96.81 200 GLY A N 1
ATOM 1569 C CA . GLY A 1 200 ? -11.742 14.516 13.094 1 96.81 200 GLY A CA 1
ATOM 1570 C C . GLY A 1 200 ? -10.453 14.758 13.852 1 96.81 200 GLY A C 1
ATOM 1571 O O . GLY A 1 200 ? -9.391 14.266 13.461 1 96.81 200 GLY A O 1
ATOM 1572 N N . LEU A 1 201 ? -10.531 15.609 14.828 1 96.75 201 LEU A N 1
ATOM 1573 C CA . LEU A 1 201 ? -9.43 15.922 15.727 1 96.75 201 LEU A CA 1
ATOM 1574 C C . LEU A 1 201 ? -9.805 15.633 17.172 1 96.75 201 LEU A C 1
ATOM 1576 O O . LEU A 1 201 ? -10.805 16.156 17.672 1 96.75 201 LEU A O 1
ATOM 1580 N N . GLU A 1 202 ? -9.031 14.852 17.766 1 93.88 202 GLU A N 1
ATOM 1581 C CA . GLU A 1 202 ? -9.297 14.547 19.172 1 93.88 202 GLU A CA 1
ATOM 1582 C C . GLU A 1 202 ? -9.07 15.766 20.062 1 93.88 202 GLU A C 1
ATOM 1584 O O . GLU A 1 202 ? -9.852 16.031 20.969 1 93.88 202 GLU A O 1
ATOM 1589 N N . ASP A 1 203 ? -8.008 16.5 19.828 1 95.75 203 ASP A N 1
ATOM 1590 C CA . ASP A 1 203 ? -7.625 17.688 20.594 1 95.75 203 ASP A CA 1
ATOM 1591 C C . ASP A 1 203 ? -7.309 18.859 19.656 1 95.75 203 ASP A C 1
ATOM 1593 O O . ASP A 1 203 ? -6.195 18.953 19.141 1 95.75 203 ASP A O 1
ATOM 1597 N N . PRO A 1 204 ? -8.18 19.812 19.562 1 93.81 204 PRO A N 1
ATOM 1598 C CA . PRO A 1 204 ? -7.941 20.922 18.641 1 93.81 204 PRO A CA 1
ATOM 1599 C C . PRO A 1 204 ? -6.797 21.828 19.094 1 93.81 204 PRO A C 1
ATOM 1601 O O . PRO A 1 204 ? -6.32 22.672 18.312 1 93.81 204 PRO A O 1
ATOM 1604 N N . THR A 1 205 ? -6.348 21.703 20.281 1 95.62 205 THR A N 1
ATOM 1605 C CA . THR A 1 205 ? -5.309 22.578 20.797 1 95.62 205 THR A CA 1
ATOM 1606 C C . THR A 1 205 ? -3.939 22.188 20.25 1 95.62 205 THR A C 1
ATOM 1608 O O . THR A 1 205 ? -2.943 22.859 20.5 1 95.62 205 THR A O 1
ATOM 1611 N N . VAL A 1 206 ? -3.969 21.188 19.453 1 96.75 206 VAL A N 1
ATOM 1612 C CA . VAL A 1 206 ? -2.713 20.719 18.859 1 96.75 206 VAL A CA 1
ATOM 1613 C C . VAL A 1 206 ? -2.146 21.797 17.938 1 96.75 206 VAL A C 1
ATOM 1615 O O . VAL A 1 206 ? -0.957 21.781 17.609 1 96.75 206 VAL A O 1
ATOM 1618 N N . PHE A 1 207 ? -2.994 22.75 17.562 1 96.88 207 PHE A N 1
ATOM 1619 C CA . PHE A 1 207 ? -2.562 23.781 16.625 1 96.88 207 PHE A CA 1
ATOM 1620 C C . PHE A 1 207 ? -2.201 25.062 17.359 1 96.88 207 PHE A C 1
ATOM 1622 O O . PHE A 1 207 ? -1.944 26.094 16.719 1 96.88 207 PHE A O 1
ATOM 1629 N N . ILE A 1 208 ? -2.229 25.047 18.656 1 94.62 208 ILE A N 1
ATOM 1630 C CA . ILE A 1 208 ? -1.808 26.188 19.453 1 94.62 208 ILE A CA 1
ATOM 1631 C C . ILE A 1 208 ? -0.338 26.031 19.844 1 94.62 208 ILE A C 1
ATOM 1633 O O . ILE A 1 208 ? 0.035 25.062 20.516 1 94.62 208 ILE A O 1
ATOM 1637 N N . PRO A 1 209 ? 0.483 26.938 19.391 1 92.69 209 PRO A N 1
ATOM 1638 C CA . PRO A 1 209 ? 1.887 26.844 19.797 1 92.69 209 PRO A CA 1
ATOM 1639 C C . PRO A 1 209 ? 2.07 26.906 21.312 1 92.69 209 PRO A C 1
ATOM 1641 O O . PRO A 1 209 ? 1.283 27.562 22 1 92.69 209 PRO A O 1
ATOM 1644 N N . PRO A 1 210 ? 3.035 26.219 21.719 1 92.56 210 PRO A N 1
ATOM 1645 C CA . PRO A 1 210 ? 3.316 26.328 23.156 1 92.56 210 PRO A CA 1
ATOM 1646 C C . PRO A 1 210 ? 3.611 27.766 23.578 1 92.56 210 PRO A C 1
ATOM 1648 O O . PRO A 1 210 ? 4.023 28.594 22.766 1 92.56 210 PRO A O 1
ATOM 1651 N N . PRO A 1 211 ? 3.51 27.969 24.875 1 89.56 211 PRO A N 1
ATOM 1652 C CA . PRO A 1 211 ? 3.666 29.344 25.375 1 89.56 211 PRO A CA 1
ATOM 1653 C C . PRO A 1 211 ? 5.066 29.891 25.125 1 89.56 211 PRO A C 1
ATOM 1655 O O . PRO A 1 211 ? 5.227 31.094 24.906 1 89.56 211 PRO A O 1
ATOM 1658 N N . PHE A 1 212 ? 6.07 29.094 25.062 1 89.88 212 PHE A N 1
ATOM 1659 C CA . PHE A 1 212 ? 7.434 29.578 24.922 1 89.88 212 PHE A CA 1
ATOM 1660 C C . PHE A 1 212 ? 7.707 30 23.469 1 89.88 212 PHE A C 1
ATOM 1662 O O . PHE A 1 212 ? 8.758 30.562 23.172 1 89.88 212 PHE A O 1
ATOM 1669 N N . CYS A 1 213 ? 6.781 29.672 22.594 1 90.38 213 CYS A N 1
ATOM 1670 C CA . CYS A 1 213 ? 6.922 30.125 21.219 1 90.38 213 CYS A CA 1
ATOM 1671 C C . CYS A 1 213 ? 6.527 31.594 21.078 1 90.38 213 CYS A C 1
ATOM 1673 O O . CYS A 1 213 ? 6.711 32.188 20.016 1 90.38 213 CYS A O 1
ATOM 1675 N N . SER A 1 214 ? 5.977 32.312 22.031 1 81.69 214 SER A N 1
ATOM 1676 C CA . SER A 1 214 ? 5.621 33.719 22.031 1 81.69 214 SER A CA 1
ATOM 1677 C C . SER A 1 214 ? 6.59 34.531 22.875 1 81.69 214 SER A C 1
ATOM 1679 O O . SER A 1 214 ? 6.488 35.75 22.938 1 81.69 214 SER A O 1
ATOM 1681 N N . SER A 1 215 ? 7.504 33.781 23.391 1 73.75 215 SER A N 1
ATOM 1682 C CA . SER A 1 215 ? 8.414 34.469 24.312 1 73.75 215 SER A CA 1
ATOM 1683 C C . SER A 1 215 ? 9.758 34.75 23.641 1 73.75 215 SER A C 1
ATOM 1685 O O . SER A 1 215 ? 9.906 34.594 22.438 1 73.75 215 SER A O 1
ATOM 1687 N N . GLU A 1 216 ? 10.625 35.281 24.484 1 69.25 216 GLU A N 1
ATOM 1688 C CA . GLU A 1 216 ? 12 35.625 24.125 1 69.25 216 GLU A CA 1
ATOM 1689 C C . GLU A 1 216 ? 12.711 34.438 23.469 1 69.25 216 GLU A C 1
ATOM 1691 O O . GLU A 1 216 ? 13.711 34.594 22.781 1 69.25 216 GLU A O 1
ATOM 1696 N N . ASN A 1 217 ? 12.102 33.312 23.406 1 70.12 217 ASN A N 1
ATOM 1697 C CA . ASN A 1 217 ? 12.758 32.125 22.875 1 70.12 217 ASN A CA 1
ATOM 1698 C C . ASN A 1 217 ? 12.359 31.828 21.438 1 70.12 217 ASN A C 1
ATOM 1700 O O . ASN A 1 217 ? 12.57 30.719 20.938 1 70.12 217 ASN A O 1
ATOM 1704 N N . LEU A 1 218 ? 11.773 32.812 20.938 1 74.69 218 LEU A N 1
ATOM 1705 C CA . LEU A 1 218 ? 11.383 32.688 19.531 1 74.69 218 LEU A CA 1
ATOM 1706 C C . LEU A 1 218 ? 12.484 33.219 18.609 1 74.69 218 LEU A C 1
ATOM 1708 O O . LEU A 1 218 ? 12.977 34.344 18.812 1 74.69 218 LEU A O 1
ATOM 1712 N N . VAL A 1 219 ? 13.109 32.312 17.906 1 76.25 219 VAL A N 1
ATOM 1713 C CA . VAL A 1 219 ? 14.047 32.719 16.859 1 76.25 219 VAL A CA 1
ATOM 1714 C C . VAL A 1 219 ? 13.312 32.844 15.523 1 76.25 219 VAL A C 1
ATOM 1716 O O . VAL A 1 219 ? 12.648 31.906 15.086 1 76.25 219 VAL A O 1
ATOM 1719 N N . GLU A 1 220 ? 13.305 34 14.922 1 78.31 220 GLU A N 1
ATOM 1720 C CA . GLU A 1 220 ? 12.617 34.219 13.648 1 78.31 220 GLU A CA 1
ATOM 1721 C C . GLU A 1 220 ? 13.578 34.062 12.469 1 78.31 220 GLU A C 1
ATOM 1723 O O . GLU A 1 220 ? 14.703 34.562 12.516 1 78.31 220 GLU A O 1
ATOM 1728 N N . ARG A 1 221 ? 13.25 33.094 11.586 1 71.12 221 ARG A N 1
ATOM 1729 C CA . ARG A 1 221 ? 13.984 32.938 10.336 1 71.12 221 ARG A CA 1
ATOM 1730 C C . ARG A 1 221 ? 13.125 33.344 9.141 1 71.12 221 ARG A C 1
ATOM 1732 O O . ARG A 1 221 ? 11.961 32.906 9.047 1 71.12 221 ARG A O 1
ATOM 1739 N N . LYS A 1 222 ? 13.453 34.406 8.383 1 65.06 222 LYS A N 1
ATOM 1740 C CA . LYS A 1 222 ? 12.672 34.906 7.254 1 65.06 222 LYS A CA 1
ATOM 1741 C C . LYS A 1 222 ? 12.82 34 6.031 1 65.06 222 LYS A C 1
ATOM 1743 O O . LYS A 1 222 ? 11.938 33.969 5.176 1 65.06 222 LYS A O 1
ATOM 1748 N N . ASP A 1 223 ? 13.875 33.25 5.867 1 59.47 223 ASP A N 1
ATOM 1749 C CA . ASP A 1 223 ? 14.07 32.625 4.566 1 59.47 223 ASP A CA 1
ATOM 1750 C C . ASP A 1 223 ? 13.594 31.172 4.582 1 59.47 223 ASP A C 1
ATOM 1752 O O . ASP A 1 223 ? 14.289 30.281 4.094 1 59.47 223 ASP A O 1
ATOM 1756 N N . GLY A 1 224 ? 12.453 31.141 5.168 1 57.34 224 GLY A N 1
ATOM 1757 C CA . GLY A 1 224 ? 12.016 29.766 5.148 1 57.34 224 GLY A CA 1
ATOM 1758 C C . GLY A 1 224 ? 11.812 29.219 3.748 1 57.34 224 GLY A C 1
ATOM 1759 O O . GLY A 1 224 ? 11.336 29.938 2.865 1 57.34 224 GLY A O 1
ATOM 1760 N N . LYS A 1 225 ? 12.609 28.266 3.324 1 56.94 225 LYS A N 1
ATOM 1761 C CA . LYS A 1 225 ? 12.727 27.672 1.999 1 56.94 225 LYS A CA 1
ATOM 1762 C C . LYS A 1 225 ? 11.523 26.781 1.694 1 56.94 225 LYS A C 1
ATOM 1764 O O . LYS A 1 225 ? 11.469 26.141 0.642 1 56.94 225 LYS A O 1
ATOM 1769 N N . ALA A 1 226 ? 10.484 26.906 2.576 1 57.28 226 ALA A N 1
ATOM 1770 C CA . ALA A 1 226 ? 9.406 25.969 2.248 1 57.28 226 ALA A CA 1
ATOM 1771 C C . ALA A 1 226 ? 8.43 26.594 1.255 1 57.28 226 ALA A C 1
ATOM 1773 O O . ALA A 1 226 ? 7.875 27.656 1.511 1 57.28 226 ALA A O 1
ATOM 1774 N N . THR A 1 227 ? 8.391 26 0.034 1 54.56 227 THR A N 1
ATOM 1775 C CA . THR A 1 227 ? 7.562 26.531 -1.044 1 54.56 227 THR A CA 1
ATOM 1776 C C . THR A 1 227 ? 6.27 25.734 -1.182 1 54.56 227 THR A C 1
ATOM 1778 O O . THR A 1 227 ? 5.316 26.188 -1.814 1 54.56 227 THR A O 1
ATOM 1781 N N . ASN A 1 228 ? 6.234 24.547 -0.672 1 58.69 228 ASN A N 1
ATOM 1782 C CA . ASN A 1 228 ? 5.027 23.734 -0.727 1 58.69 228 ASN A CA 1
ATO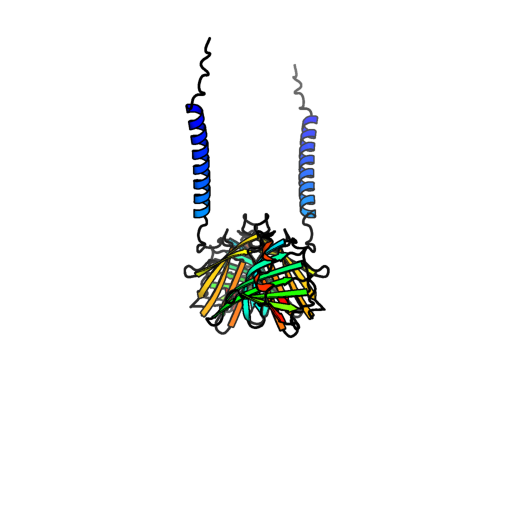M 1783 C C . ASN A 1 228 ? 4.93 22.797 0.479 1 58.69 228 ASN A C 1
ATOM 1785 O O . ASN A 1 228 ? 5.828 22.766 1.319 1 58.69 228 ASN A O 1
ATOM 1789 N N . LEU A 1 229 ? 3.639 22.203 0.661 1 59.44 229 LEU A N 1
ATOM 1790 C CA . LEU A 1 229 ? 3.369 21.328 1.788 1 59.44 229 LEU A CA 1
ATOM 1791 C C . LEU A 1 229 ? 4.484 20.297 1.949 1 59.44 229 LEU A C 1
ATOM 1793 O O . LEU A 1 229 ? 4.945 20.047 3.064 1 59.44 229 LEU A O 1
ATOM 1797 N N . PHE A 1 230 ? 4.914 19.875 0.843 1 60.19 230 PHE A N 1
ATOM 1798 C CA . PHE A 1 230 ? 5.902 18.812 0.91 1 60.19 230 PHE A CA 1
ATOM 1799 C C . PHE A 1 230 ? 7.23 19.328 1.442 1 60.19 230 PHE A C 1
ATOM 1801 O O . PHE A 1 230 ? 7.852 18.703 2.303 1 60.19 230 PHE A O 1
ATOM 1808 N N . THR A 1 231 ? 7.555 20.438 0.872 1 59.38 231 THR A N 1
ATOM 1809 C CA . THR A 1 231 ? 8.812 21.016 1.343 1 59.38 231 THR A CA 1
ATOM 1810 C C . THR A 1 231 ? 8.688 21.469 2.795 1 59.38 231 THR A C 1
ATOM 1812 O O . THR A 1 231 ? 9.68 21.516 3.525 1 59.38 231 THR A O 1
ATOM 1815 N N . ALA A 1 232 ? 7.469 21.828 3.1 1 60.88 232 ALA A N 1
ATOM 1816 C CA . ALA A 1 232 ? 7.285 22.234 4.492 1 60.88 232 ALA A CA 1
ATOM 1817 C C . ALA A 1 232 ? 7.387 21.047 5.43 1 60.88 232 ALA A C 1
ATOM 1819 O O . ALA A 1 232 ? 7.707 21.203 6.613 1 60.88 232 ALA A O 1
ATOM 1820 N N . LEU A 1 233 ? 7.102 19.922 4.883 1 61.5 233 LEU A N 1
ATOM 1821 C CA . LEU A 1 233 ? 7.199 18.703 5.688 1 61.5 233 LEU A CA 1
ATOM 1822 C C . LEU A 1 233 ? 8.648 18.234 5.801 1 61.5 233 LEU A C 1
ATOM 1824 O O . LEU A 1 233 ? 8.969 17.391 6.637 1 61.5 233 LEU A O 1
ATOM 1828 N N . LEU A 1 234 ? 9.492 18.781 4.914 1 54.62 234 LEU A N 1
ATOM 1829 C CA . LEU A 1 234 ? 10.914 18.438 4.895 1 54.62 234 LEU A CA 1
ATOM 1830 C C . LEU A 1 234 ? 11.703 19.359 5.824 1 54.62 234 LEU A C 1
ATOM 1832 O O . LEU A 1 234 ? 12.617 18.891 6.512 1 54.62 234 LEU A O 1
ATOM 1836 N N . MET B 1 1 ? -54.094 9.461 66 1 28.17 1 MET B N 1
ATOM 1837 C CA . MET B 1 1 ? -53.969 8.352 65.062 1 28.17 1 MET B CA 1
ATOM 1838 C C . MET B 1 1 ? -52.844 8.617 64.062 1 28.17 1 MET B C 1
ATOM 1840 O O . MET B 1 1 ? -52.969 9.453 63.188 1 28.17 1 MET B O 1
ATOM 1844 N N . LEU B 1 2 ? -51.594 8.617 64.562 1 31.03 2 LEU B N 1
ATOM 1845 C CA . LEU B 1 2 ? -50.25 8.852 64.062 1 31.03 2 LEU B CA 1
ATOM 1846 C C . LEU B 1 2 ? -49.906 7.801 63 1 31.03 2 LEU B C 1
ATOM 1848 O O . LEU B 1 2 ? -49.844 6.605 63.312 1 31.03 2 LEU B O 1
ATOM 1852 N N . GLU B 1 3 ? -50.406 8.031 61.812 1 30.66 3 GLU B N 1
ATOM 1853 C CA . GLU B 1 3 ? -50.094 7.18 60.688 1 30.66 3 GLU B CA 1
ATOM 1854 C C . GLU B 1 3 ? -48.594 7.047 60.469 1 30.66 3 GLU B C 1
ATOM 1856 O O . GLU B 1 3 ? -47.875 8.055 60.438 1 30.66 3 GLU B O 1
ATOM 1861 N N . CYS B 1 4 ? -48.031 5.961 61 1 32.19 4 CYS B N 1
ATOM 1862 C CA . CYS B 1 4 ? -46.688 5.395 60.844 1 32.19 4 CYS B CA 1
ATOM 1863 C C . CYS B 1 4 ? -46.312 5.309 59.375 1 32.19 4 CYS B C 1
ATOM 1865 O O . CYS B 1 4 ? -46.969 4.617 58.594 1 32.19 4 CYS B O 1
ATOM 1867 N N . LEU B 1 5 ? -45.938 6.441 58.812 1 33.69 5 LEU B N 1
ATOM 1868 C CA . LEU B 1 5 ? -45.375 6.438 57.469 1 33.69 5 LEU B CA 1
ATOM 1869 C C . LEU B 1 5 ? -44.281 5.359 57.344 1 33.69 5 LEU B C 1
ATOM 1871 O O . LEU B 1 5 ? -43.344 5.312 58.125 1 33.69 5 LEU B O 1
ATOM 1875 N N . GLU B 1 6 ? -44.656 4.141 56.844 1 36.25 6 GLU B N 1
ATOM 1876 C CA . GLU B 1 6 ? -43.875 2.973 56.5 1 36.25 6 GLU B CA 1
ATOM 1877 C C . GLU B 1 6 ? -42.656 3.365 55.625 1 36.25 6 GLU B C 1
ATOM 1879 O O . GLU B 1 6 ? -42.812 4.109 54.656 1 36.25 6 GLU B O 1
ATOM 1884 N N . TRP B 1 7 ? -41.5 3.422 56.312 1 36.91 7 TRP B N 1
ATOM 1885 C CA . TRP B 1 7 ? -40.156 3.57 55.75 1 36.91 7 TRP B CA 1
ATOM 1886 C C . TRP B 1 7 ? -39.938 2.592 54.594 1 36.91 7 TRP B C 1
ATOM 1888 O O . TRP B 1 7 ? -40.219 1.399 54.719 1 36.91 7 TRP B O 1
ATOM 1898 N N . PRO B 1 8 ? -40.094 3.129 53.406 1 41.69 8 PRO B N 1
ATOM 1899 C CA . PRO B 1 8 ? -39.875 2.236 52.25 1 41.69 8 PRO B CA 1
ATOM 1900 C C . PRO B 1 8 ? -38.688 1.296 52.438 1 41.69 8 PRO B C 1
ATOM 1902 O O . PRO B 1 8 ? -37.75 1.615 53.156 1 41.69 8 PRO B O 1
ATOM 1905 N N . ASN B 1 9 ? -38.938 -0.105 52.312 1 40.81 9 ASN B N 1
ATOM 1906 C CA . ASN B 1 9 ? -38.094 -1.298 52.5 1 40.81 9 ASN B CA 1
ATOM 1907 C C . ASN B 1 9 ? -36.781 -1.165 51.75 1 40.81 9 ASN B C 1
ATOM 1909 O O . ASN B 1 9 ? -36.75 -0.823 50.562 1 40.81 9 ASN B O 1
ATOM 1913 N N . HIS B 1 10 ? -35.656 -0.935 52.594 1 42.69 10 HIS B N 1
ATOM 1914 C CA . HIS B 1 10 ? -34.25 -0.871 52.281 1 42.69 10 HIS B CA 1
ATOM 1915 C C . HIS B 1 10 ? -33.844 -2.018 51.375 1 42.69 10 HIS B C 1
ATOM 1917 O O . HIS B 1 10 ? -32.688 -2.051 50.875 1 42.69 10 HIS B O 1
ATOM 1923 N N . LYS B 1 11 ? -34.75 -3.133 51.219 1 47.03 11 LYS B N 1
ATOM 1924 C CA . LYS B 1 11 ? -34.344 -4.297 50.438 1 47.03 11 LYS B CA 1
ATOM 1925 C C . LYS B 1 11 ? -34.375 -3.994 48.969 1 47.03 11 LYS B C 1
ATOM 1927 O O . LYS B 1 11 ? -33.625 -4.594 48.188 1 47.03 11 LYS B O 1
ATOM 1932 N N . GLN B 1 12 ? -35.375 -3.154 48.5 1 43.88 12 GLN B N 1
ATOM 1933 C CA . GLN B 1 12 ? -35.438 -2.896 47.062 1 43.88 12 GLN B CA 1
ATOM 1934 C C . GLN B 1 12 ? -34.25 -2.025 46.594 1 43.88 12 GLN B C 1
ATOM 1936 O O . GLN B 1 12 ? -33.844 -2.102 45.469 1 43.88 12 GLN B O 1
ATOM 1941 N N . MET B 1 13 ? -33.719 -1.159 47.562 1 43.56 13 MET B N 1
ATOM 1942 C CA . MET B 1 13 ? -32.625 -0.292 47.188 1 43.56 13 MET B CA 1
ATOM 1943 C C . MET B 1 13 ? -31.328 -1.09 47.031 1 43.56 13 MET B C 1
ATOM 1945 O O . MET B 1 13 ? -30.547 -0.857 46.125 1 43.56 13 MET B O 1
ATOM 1949 N N . PHE B 1 14 ? -31.156 -2.104 47.906 1 48.81 14 PHE B N 1
ATOM 1950 C CA . PHE B 1 14 ? -29.938 -2.889 47.812 1 48.81 14 PHE B CA 1
ATOM 1951 C C . PHE B 1 14 ? -29.953 -3.785 46.594 1 48.81 14 PHE B C 1
ATOM 1953 O O . PHE B 1 14 ? -28.906 -4.09 46 1 48.81 14 PHE B O 1
ATOM 1960 N N . ALA B 1 15 ? -31.109 -4.191 46.094 1 52.03 15 ALA B N 1
ATOM 1961 C CA . ALA B 1 15 ? -31.203 -5.027 44.906 1 52.03 15 ALA B CA 1
ATOM 1962 C C . ALA B 1 15 ? -30.906 -4.219 43.625 1 52.03 15 ALA B C 1
ATOM 1964 O O . ALA B 1 15 ? -30.266 -4.715 42.719 1 52.03 15 ALA B O 1
ATOM 1965 N N . ARG B 1 16 ? -31.312 -2.965 43.625 1 53.16 16 ARG B N 1
ATOM 1966 C CA . ARG B 1 16 ? -31.016 -2.117 42.5 1 53.16 16 ARG B CA 1
ATOM 1967 C C . ARG B 1 16 ? -29.531 -1.759 42.438 1 53.16 16 ARG B C 1
ATOM 1969 O O . ARG B 1 16 ? -28.922 -1.715 41.375 1 53.16 16 ARG B O 1
ATOM 1976 N N . ILE B 1 17 ? -28.906 -1.61 43.656 1 55.72 17 ILE B N 1
ATOM 1977 C CA . ILE B 1 17 ? -27.469 -1.35 43.719 1 55.72 17 ILE B CA 1
ATOM 1978 C C . ILE B 1 17 ? -26.703 -2.602 43.281 1 55.72 17 ILE B C 1
ATOM 1980 O O . ILE B 1 17 ? -25.734 -2.518 42.531 1 55.72 17 ILE B O 1
ATOM 1984 N N . GLY B 1 18 ? -27.266 -3.729 43.656 1 55.78 18 GLY B N 1
ATOM 1985 C CA . GLY B 1 18 ? -26.609 -4.977 43.281 1 55.78 18 GLY B CA 1
ATOM 1986 C C . GLY B 1 18 ? -26.672 -5.25 41.781 1 55.78 18 GLY B C 1
ATOM 1987 O O . GLY B 1 18 ? -25.703 -5.715 41.188 1 55.78 18 GLY B O 1
ATOM 1988 N N . THR B 1 19 ? -27.844 -4.871 41.219 1 62.53 19 THR B N 1
ATOM 1989 C CA . THR B 1 19 ? -28 -5.062 39.781 1 62.53 19 THR B CA 1
ATOM 1990 C C . THR B 1 19 ? -27.172 -4.043 39 1 62.53 19 THR B C 1
ATOM 1992 O O . THR B 1 19 ? -26.562 -4.383 38 1 62.53 19 THR B O 1
ATOM 1995 N N . MET B 1 20 ? -27.031 -2.807 39.562 1 58.47 20 MET B N 1
ATOM 1996 C CA . MET B 1 20 ? -26.203 -1.808 38.906 1 58.47 20 MET B CA 1
ATOM 1997 C C . MET B 1 20 ? -24.719 -2.123 39.094 1 58.47 20 MET B C 1
ATOM 1999 O O . MET B 1 20 ? -23.922 -1.956 38.156 1 58.47 20 MET B O 1
ATOM 2003 N N . GLN B 1 21 ? -24.391 -2.596 40.312 1 59.84 21 GLN B N 1
ATOM 2004 C CA . GLN B 1 21 ? -23 -3.01 40.5 1 59.84 21 GLN B CA 1
ATOM 2005 C C . GLN B 1 21 ? -22.672 -4.25 39.688 1 59.84 21 GLN B C 1
ATOM 2007 O O . GLN B 1 21 ? -21.594 -4.344 39.094 1 59.84 21 GLN B O 1
ATOM 2012 N N . ALA B 1 22 ? -23.625 -5.176 39.562 1 60.78 22 ALA B N 1
ATOM 2013 C CA . ALA B 1 22 ? -23.406 -6.352 38.75 1 60.78 22 ALA B CA 1
ATOM 2014 C C . ALA B 1 22 ? -23.344 -5.969 37.25 1 60.78 22 ALA B C 1
ATOM 2016 O O . ALA B 1 22 ? -22.516 -6.488 36.5 1 60.78 22 ALA B O 1
ATOM 2017 N N . ALA B 1 23 ? -24.141 -4.957 36.875 1 61.84 23 ALA B N 1
ATOM 2018 C CA . ALA B 1 23 ? -24.094 -4.477 35.5 1 61.84 23 ALA B CA 1
ATOM 2019 C C . ALA B 1 23 ? -22.797 -3.721 35.219 1 61.84 23 ALA B C 1
ATOM 2021 O O . ALA B 1 23 ? -22.203 -3.867 34.156 1 61.84 23 ALA B O 1
ATOM 2022 N N . LEU B 1 24 ? -22.266 -2.98 36.219 1 58.12 24 LEU B N 1
ATOM 2023 C CA . LEU B 1 24 ? -21 -2.275 36.094 1 58.12 24 LEU B CA 1
ATOM 2024 C C . LEU B 1 24 ? -19.844 -3.256 36.062 1 58.12 24 LEU B C 1
ATOM 2026 O O . LEU B 1 24 ? -18.906 -3.107 35.25 1 58.12 24 LEU B O 1
ATOM 2030 N N . VAL B 1 25 ? -19.922 -4.266 36.875 1 61.31 25 VAL B N 1
ATOM 2031 C CA . VAL B 1 25 ? -18.859 -5.262 36.906 1 61.31 25 VAL B CA 1
ATOM 2032 C C . VAL B 1 25 ? -18.906 -6.082 35.594 1 61.31 25 VAL B C 1
ATOM 2034 O O . VAL B 1 25 ? -17.859 -6.383 35.031 1 61.31 25 VAL B O 1
ATOM 2037 N N . LEU B 1 26 ? -20.125 -6.32 35.062 1 58.62 26 LEU B N 1
ATOM 2038 C CA . LEU B 1 26 ? -20.234 -7.066 33.812 1 58.62 26 LEU B CA 1
ATOM 2039 C C . LEU B 1 26 ? -19.734 -6.234 32.656 1 58.62 26 LEU B C 1
ATOM 2041 O O . LEU B 1 26 ? -19.078 -6.758 31.75 1 58.62 26 LEU B O 1
ATOM 2045 N N . THR B 1 27 ? -19.922 -4.914 32.719 1 61.16 27 THR B N 1
ATOM 2046 C CA . THR B 1 27 ? -19.422 -4.062 31.656 1 61.16 27 THR B CA 1
ATOM 2047 C C . THR B 1 27 ? -17.906 -3.91 31.766 1 61.16 27 THR B C 1
ATOM 2049 O O . THR B 1 27 ? -17.203 -3.865 30.75 1 61.16 27 THR B O 1
ATOM 2052 N N . ILE B 1 28 ? -17.375 -3.9 33 1 57.94 28 ILE B N 1
ATOM 2053 C CA . ILE B 1 28 ? -15.922 -3.822 33.156 1 57.94 28 ILE B CA 1
ATOM 2054 C C . ILE B 1 28 ? -15.281 -5.145 32.75 1 57.94 28 ILE B C 1
ATOM 2056 O O . ILE B 1 28 ? -14.242 -5.156 32.094 1 57.94 28 ILE B O 1
ATOM 2060 N N . ILE B 1 29 ? -15.906 -6.289 33.094 1 57.5 29 ILE B N 1
ATOM 2061 C CA . ILE B 1 29 ? -15.375 -7.586 32.688 1 57.5 29 ILE B CA 1
ATOM 2062 C C . ILE B 1 29 ? -15.453 -7.727 31.188 1 57.5 29 ILE B C 1
ATOM 2064 O O . ILE B 1 29 ? -14.516 -8.203 30.547 1 57.5 29 ILE B O 1
ATOM 2068 N N . LEU B 1 30 ? -16.531 -7.219 30.562 1 54.66 30 LEU B N 1
ATOM 2069 C CA . LEU B 1 30 ? -16.656 -7.293 29.109 1 54.66 30 LEU B CA 1
ATOM 2070 C C . LEU B 1 30 ? -15.672 -6.348 28.422 1 54.66 30 LEU B C 1
ATOM 2072 O O . LEU B 1 30 ? -15.086 -6.691 27.406 1 54.66 30 LEU B O 1
ATOM 2076 N N . SER B 1 31 ? -15.383 -5.199 29.078 1 54.47 31 SER B N 1
ATOM 2077 C CA . SER B 1 31 ? -14.391 -4.297 28.5 1 54.47 31 SER B CA 1
ATOM 2078 C C . SER B 1 31 ? -12.977 -4.836 28.688 1 54.47 31 SER B C 1
ATOM 2080 O O . SER B 1 31 ? -12.125 -4.672 27.812 1 54.47 31 SER B O 1
ATOM 2082 N N . ALA B 1 32 ? -12.703 -5.375 29.891 1 53.12 32 ALA B N 1
ATOM 2083 C CA . ALA B 1 32 ? -11.391 -5.977 30.109 1 53.12 32 ALA B CA 1
ATOM 2084 C C . ALA B 1 32 ? -11.195 -7.211 29.234 1 53.12 32 ALA B C 1
ATOM 2086 O O . ALA B 1 32 ? -10.086 -7.488 28.781 1 53.12 32 ALA B O 1
ATOM 2087 N N . LEU B 1 33 ? -12.25 -8.039 29.016 1 49.75 33 LEU B N 1
ATOM 2088 C CA . LEU B 1 33 ? -12.148 -9.172 28.109 1 49.75 33 LEU B CA 1
ATOM 2089 C C . LEU B 1 33 ? -11.938 -8.695 26.672 1 49.75 33 LEU B C 1
ATOM 2091 O O . LEU B 1 33 ? -11.219 -9.336 25.906 1 49.75 33 LEU B O 1
ATOM 2095 N N . LEU B 1 34 ? -12.531 -7.57 26.297 1 47.97 34 LEU B N 1
ATOM 2096 C CA . LEU B 1 34 ? -12.305 -7.043 24.953 1 47.97 34 LEU B CA 1
ATOM 2097 C C . LEU B 1 34 ? -10.891 -6.473 24.828 1 47.97 34 LEU B C 1
ATOM 2099 O O . LEU B 1 34 ? -10.289 -6.527 23.766 1 47.97 34 LEU B O 1
ATOM 2103 N N . SER B 1 35 ? -10.398 -5.824 25.859 1 48.28 35 SER B N 1
ATOM 2104 C CA . SER B 1 35 ? -9.008 -5.371 25.797 1 48.28 35 SER B CA 1
ATOM 2105 C C . SER B 1 35 ? -8.047 -6.547 25.719 1 48.28 35 SER B C 1
ATOM 2107 O O . SER B 1 35 ? -6.934 -6.414 25.203 1 48.28 35 SER B O 1
ATOM 2109 N N . ALA B 1 36 ? -8.188 -7.598 26.531 1 46.34 36 ALA B N 1
ATOM 2110 C CA . ALA B 1 36 ? -7.352 -8.797 26.5 1 46.34 36 ALA B CA 1
ATOM 2111 C C . ALA B 1 36 ? -7.426 -9.484 25.141 1 46.34 36 ALA B C 1
ATOM 2113 O O . ALA B 1 36 ? -6.539 -10.266 24.781 1 46.34 36 ALA B O 1
ATOM 2114 N N . LEU B 1 37 ? -8.461 -9.383 24.438 1 43.03 37 LEU B N 1
ATOM 2115 C CA . LEU B 1 37 ? -8.555 -9.969 23.109 1 43.03 37 LEU B CA 1
ATOM 2116 C C . LEU B 1 37 ? -7.824 -9.117 22.078 1 43.03 37 LEU B C 1
ATOM 2118 O O . LEU B 1 37 ? -7.93 -9.352 20.875 1 43.03 37 LEU B O 1
ATOM 2122 N N . ALA B 1 38 ? -7.473 -7.938 22.422 1 51.94 38 ALA B N 1
ATOM 2123 C CA . ALA B 1 38 ? -6.555 -7.34 21.453 1 51.94 38 ALA B CA 1
ATOM 2124 C C . ALA B 1 38 ? -5.414 -8.297 21.125 1 51.94 38 ALA B C 1
ATOM 2126 O O . ALA B 1 38 ? -4.453 -8.414 21.875 1 51.94 38 ALA B O 1
ATOM 2127 N N . GLN B 1 39 ? -5.746 -9.492 20.656 1 60.41 39 GLN B N 1
ATOM 2128 C CA . GLN B 1 39 ? -4.867 -10.602 20.312 1 60.41 39 GLN B CA 1
ATOM 2129 C C . GLN B 1 39 ? -3.66 -10.125 19.516 1 60.41 39 GLN B C 1
ATOM 2131 O O . GLN B 1 39 ? -3.805 -9.352 18.562 1 60.41 39 GLN B O 1
ATOM 2136 N N . LYS B 1 40 ? -2.426 -10.086 20.078 1 78.62 40 LYS B N 1
ATOM 2137 C CA . LYS B 1 40 ? -1.133 -9.867 19.438 1 78.62 40 LYS B CA 1
ATOM 2138 C C . LYS B 1 40 ? -1.086 -10.539 18.062 1 78.62 40 LYS B C 1
ATOM 2140 O O . LYS B 1 40 ? -1.523 -11.688 17.906 1 78.62 40 LYS B O 1
ATOM 2145 N N . PRO B 1 41 ? -0.754 -9.727 17.109 1 87.25 41 PRO B N 1
ATOM 2146 C CA . PRO B 1 41 ? -0.653 -10.344 15.773 1 87.25 41 PRO B CA 1
ATOM 2147 C C . PRO B 1 41 ? 0.178 -11.625 15.781 1 87.25 41 PRO B C 1
ATOM 2149 O O . PRO B 1 41 ? 1.159 -11.727 16.516 1 87.25 41 PRO B O 1
ATOM 2152 N N . HIS B 1 42 ? -0.315 -12.641 15.18 1 91.25 42 HIS B N 1
ATOM 2153 C CA . HIS B 1 42 ? 0.381 -13.922 15.078 1 91.25 42 HIS B CA 1
ATOM 2154 C C . HIS B 1 42 ? 0.695 -14.273 13.625 1 91.25 42 HIS B C 1
ATOM 2156 O O . HIS B 1 42 ? 0.048 -13.766 12.711 1 91.25 42 HIS B O 1
ATOM 2162 N N . HIS B 1 43 ? 1.7 -15.102 13.562 1 95.75 43 HIS B N 1
ATOM 2163 C CA . HIS B 1 43 ? 1.979 -15.648 12.242 1 95.75 43 HIS B CA 1
ATOM 2164 C C . HIS B 1 43 ? 0.759 -16.375 11.68 1 95.75 43 HIS B C 1
ATOM 2166 O O . HIS B 1 43 ? 0.03 -17.031 12.414 1 95.75 43 HIS B O 1
ATOM 2172 N N . CYS B 1 44 ? 0.57 -16.203 10.422 1 96.56 44 CYS B N 1
ATOM 2173 C CA . CYS B 1 44 ? -0.629 -16.781 9.828 1 96.56 44 CYS B CA 1
ATOM 2174 C C . CYS B 1 44 ? -0.332 -17.359 8.453 1 96.56 44 CYS B C 1
ATOM 2176 O O . CYS B 1 44 ? 0.738 -17.125 7.887 1 96.56 44 CYS B O 1
ATOM 2178 N N . LYS B 1 45 ? -1.261 -18.219 8 1 95.81 45 LYS B N 1
ATOM 2179 C CA . LYS B 1 45 ? -1.222 -18.812 6.672 1 95.81 45 LYS B CA 1
ATOM 2180 C C . LYS B 1 45 ? -2.428 -18.391 5.84 1 95.81 45 LYS B C 1
ATOM 2182 O O . LYS B 1 45 ? -3.557 -18.375 6.336 1 95.81 45 LYS B O 1
ATOM 2187 N N . SER B 1 46 ? -2.096 -17.984 4.633 1 96.69 46 SER B N 1
ATOM 2188 C CA . SER B 1 46 ? -3.186 -17.562 3.756 1 96.69 46 SER B CA 1
ATOM 2189 C C . SER B 1 46 ? -4.055 -18.75 3.354 1 96.69 46 SER B C 1
ATOM 2191 O O . SER B 1 46 ? -3.617 -19.906 3.434 1 96.69 46 SER B O 1
ATOM 2193 N N . PRO B 1 47 ? -5.32 -18.438 2.91 1 97.31 47 PRO B N 1
ATOM 2194 C CA . PRO B 1 47 ? -6.164 -19.531 2.395 1 97.31 47 PRO B CA 1
ATOM 2195 C C . PRO B 1 47 ? -5.488 -20.312 1.275 1 97.31 47 PRO B C 1
ATOM 2197 O O . PRO B 1 47 ? -4.711 -19.75 0.5 1 97.31 47 PRO B O 1
ATOM 2200 N N . PRO B 1 48 ? -5.816 -21.562 1.186 1 97.38 48 PRO B N 1
ATOM 2201 C CA . PRO B 1 48 ? -5.094 -22.422 0.236 1 97.38 48 PRO B CA 1
ATOM 2202 C C . PRO B 1 48 ? -5.492 -22.156 -1.214 1 97.38 48 PRO B C 1
ATOM 2204 O O . PRO B 1 48 ? -4.812 -22.609 -2.137 1 97.38 48 PRO B O 1
ATOM 2207 N N . TYR B 1 49 ? -6.652 -21.547 -1.405 1 97.44 49 TYR B N 1
ATOM 2208 C CA . TYR B 1 49 ? -7.094 -21.156 -2.74 1 97.44 49 TYR B CA 1
ATOM 2209 C C . TYR B 1 49 ? -7.305 -19.656 -2.826 1 97.44 49 TYR B C 1
ATOM 2211 O O . TYR B 1 49 ? -8.109 -19.094 -2.076 1 97.44 49 TYR B O 1
ATOM 2219 N N . LEU B 1 50 ? -6.523 -19.047 -3.643 1 96.81 50 LEU B N 1
ATOM 2220 C CA . LEU B 1 50 ? -6.637 -17.609 -3.871 1 96.81 50 LEU B CA 1
ATOM 2221 C C . LEU B 1 50 ? -6.574 -17.297 -5.359 1 96.81 50 LEU B C 1
ATOM 2223 O O . LEU B 1 50 ? -5.918 -18 -6.125 1 96.81 50 LEU B O 1
ATOM 2227 N N . GLN B 1 51 ? -7.266 -16.312 -5.77 1 97.31 51 GLN B N 1
ATOM 2228 C CA . GLN B 1 51 ? -7.09 -15.719 -7.086 1 97.31 51 GLN B CA 1
ATOM 2229 C C . GLN B 1 51 ? -7.191 -14.195 -7.016 1 97.31 51 GLN B C 1
ATOM 2231 O O . GLN B 1 51 ? -7.805 -13.656 -6.094 1 97.31 51 GLN B O 1
ATOM 2236 N N . GLY B 1 52 ? -6.5 -13.516 -7.895 1 96.06 52 GLY B N 1
ATOM 2237 C CA . GLY B 1 52 ? -6.5 -12.062 -7.91 1 96.06 52 GLY B CA 1
ATOM 2238 C C . GLY B 1 52 ? -5.523 -11.477 -8.914 1 96.06 52 GLY B C 1
ATOM 2239 O O . GLY B 1 52 ? -5.316 -12.047 -9.992 1 96.06 52 GLY B O 1
ATOM 2240 N N . LYS B 1 53 ? -5.148 -10.258 -8.625 1 94.19 53 LYS B N 1
ATOM 2241 C CA . LYS B 1 53 ? -4.191 -9.555 -9.477 1 94.19 53 LYS B CA 1
ATOM 2242 C C . LYS B 1 53 ? -2.877 -9.312 -8.742 1 94.19 53 LYS B C 1
ATOM 2244 O O . LYS B 1 53 ? -2.846 -9.289 -7.508 1 94.19 53 LYS B O 1
ATOM 2249 N N . LEU B 1 54 ? -1.875 -9.211 -9.539 1 91.56 54 LEU B N 1
ATOM 2250 C CA . LEU B 1 54 ? -0.536 -9.07 -8.977 1 91.56 54 LEU B CA 1
ATOM 2251 C C . LEU B 1 54 ? 0.307 -8.109 -9.805 1 91.56 54 LEU B C 1
ATOM 2253 O O . LEU B 1 54 ? 0.334 -8.203 -11.039 1 91.56 54 LEU B O 1
ATOM 2257 N N . ALA B 1 55 ? 0.833 -7.125 -9.164 1 88.56 55 ALA B N 1
ATOM 2258 C CA . ALA B 1 55 ? 1.821 -6.258 -9.805 1 88.56 55 ALA B CA 1
ATOM 2259 C C . ALA B 1 55 ? 3.205 -6.469 -9.195 1 88.56 55 ALA B C 1
ATOM 2261 O O . ALA B 1 55 ? 3.367 -6.422 -7.973 1 88.56 55 ALA B O 1
ATOM 2262 N N . VAL B 1 56 ? 4.176 -6.664 -10.039 1 86.06 56 VAL B N 1
ATOM 2263 C CA . VAL B 1 56 ? 5.539 -6.875 -9.57 1 86.06 56 VAL B CA 1
ATOM 2264 C C . VAL B 1 56 ? 6.457 -5.789 -10.125 1 86.06 56 VAL B C 1
ATOM 2266 O O . VAL B 1 56 ? 6.52 -5.582 -11.344 1 86.06 56 VAL B O 1
ATOM 2269 N N . ASN B 1 57 ? 7.039 -5.07 -9.219 1 83.94 57 ASN B N 1
ATOM 2270 C CA . ASN B 1 57 ? 8.086 -4.125 -9.586 1 83.94 57 ASN B CA 1
ATOM 2271 C C . ASN B 1 57 ? 9.477 -4.75 -9.477 1 83.94 57 ASN B C 1
ATOM 2273 O O . ASN B 1 57 ? 9.891 -5.16 -8.391 1 83.94 57 ASN B O 1
ATOM 2277 N N . PHE B 1 58 ? 10.125 -4.711 -10.547 1 80.12 58 PHE B N 1
ATOM 2278 C CA . PHE B 1 58 ? 11.453 -5.316 -10.609 1 80.12 58 PHE B CA 1
ATOM 2279 C C . PHE B 1 58 ? 12.531 -4.281 -10.312 1 80.12 58 PHE B C 1
ATOM 2281 O O . PHE B 1 58 ? 12.289 -3.076 -10.383 1 80.12 58 PHE B O 1
ATOM 2288 N N . PRO B 1 59 ? 13.75 -4.746 -9.883 1 77.5 59 PRO B N 1
ATOM 2289 C CA . PRO B 1 59 ? 14.828 -3.818 -9.523 1 77.5 59 PRO B CA 1
ATOM 2290 C C . PRO B 1 59 ? 15.18 -2.859 -10.656 1 77.5 59 PRO B C 1
ATOM 2292 O O . PRO B 1 59 ? 15.594 -1.726 -10.406 1 77.5 59 PRO B O 1
ATOM 2295 N N . GLU B 1 60 ? 15.016 -3.293 -11.766 1 73.38 60 GLU B N 1
ATOM 2296 C CA . GLU B 1 60 ? 15.383 -2.465 -12.906 1 73.38 60 GLU B CA 1
ATOM 2297 C C . GLU B 1 60 ? 14.312 -1.409 -13.188 1 73.38 60 GLU B C 1
ATOM 2299 O O . GLU B 1 60 ? 14.469 -0.588 -14.094 1 73.38 60 GLU B O 1
ATOM 2304 N N . GLY B 1 61 ? 13.352 -1.412 -12.469 1 70.44 61 GLY B N 1
ATOM 2305 C CA . GLY B 1 61 ? 12.312 -0.417 -12.641 1 70.44 61 GLY B CA 1
ATOM 2306 C C . GLY B 1 61 ? 11.164 -0.905 -13.508 1 70.44 61 GLY B C 1
ATOM 2307 O O . GLY B 1 61 ? 10.164 -0.202 -13.68 1 70.44 61 GLY B O 1
ATOM 2308 N N . LYS B 1 62 ? 11.297 -2.072 -13.969 1 72.56 62 LYS B N 1
ATOM 2309 C CA . LYS B 1 62 ? 10.227 -2.654 -14.773 1 72.56 62 LYS B CA 1
ATOM 2310 C C . LYS B 1 62 ? 9.094 -3.168 -13.891 1 72.56 62 LYS B C 1
ATOM 2312 O O . LYS B 1 62 ? 9.336 -3.732 -12.82 1 72.56 62 LYS B O 1
ATOM 2317 N N . THR B 1 63 ? 7.891 -2.842 -14.352 1 78 63 THR B N 1
ATOM 2318 C CA . THR B 1 63 ? 6.715 -3.332 -13.648 1 78 63 THR B CA 1
ATOM 2319 C C . THR B 1 63 ? 5.918 -4.297 -14.523 1 78 63 THR B C 1
ATOM 2321 O O . THR B 1 63 ? 5.703 -4.031 -15.703 1 78 63 THR B O 1
ATOM 2324 N N . MET B 1 64 ? 5.625 -5.426 -13.992 1 80.19 64 MET B N 1
ATOM 2325 C CA . MET B 1 64 ? 4.742 -6.379 -14.656 1 80.19 64 MET B CA 1
ATOM 2326 C C . MET B 1 64 ? 3.439 -6.551 -13.883 1 80.19 64 MET B C 1
ATOM 2328 O O . MET B 1 64 ? 3.459 -6.762 -12.664 1 80.19 64 MET B O 1
ATOM 2332 N N . VAL B 1 65 ? 2.387 -6.359 -14.625 1 84 65 VAL B N 1
ATOM 2333 C CA . VAL B 1 65 ? 1.083 -6.535 -13.992 1 84 65 VAL B CA 1
ATOM 2334 C C . VAL B 1 65 ? 0.425 -7.812 -14.508 1 84 65 VAL B C 1
ATOM 2336 O O . VAL B 1 65 ? 0.15 -7.938 -15.703 1 84 65 VAL B O 1
ATOM 2339 N N . TYR B 1 66 ? 0.196 -8.695 -13.578 1 87.12 66 TYR B N 1
ATOM 2340 C CA . TYR B 1 66 ? -0.563 -9.906 -13.883 1 87.12 66 TYR B CA 1
ATOM 2341 C C . TYR B 1 66 ? -2.039 -9.719 -13.547 1 87.12 66 TYR B C 1
ATOM 2343 O O . TYR B 1 66 ? -2.4 -9.562 -12.375 1 87.12 66 TYR B O 1
ATOM 2351 N N . GLU B 1 67 ? -2.82 -9.82 -14.555 1 88.81 67 GLU B N 1
ATOM 2352 C CA . GLU B 1 67 ? -4.246 -9.578 -14.375 1 88.81 67 GLU B CA 1
ATOM 2353 C C . GLU B 1 67 ? -4.945 -10.781 -13.758 1 88.81 67 GLU B C 1
ATOM 2355 O O . GLU B 1 67 ? -6.062 -10.672 -13.25 1 88.81 67 GLU B O 1
ATOM 2360 N N . GLN B 1 68 ? -4.23 -11.859 -13.922 1 91.81 68 GLN B N 1
ATOM 2361 C CA . GLN B 1 68 ? -4.762 -13.07 -13.297 1 91.81 68 GLN B CA 1
ATOM 2362 C C . GLN B 1 68 ? -3.668 -13.82 -12.539 1 91.81 68 GLN B C 1
ATOM 2364 O O . GLN B 1 68 ? -2.596 -14.078 -13.086 1 91.81 68 GLN B O 1
ATOM 2369 N N . PHE B 1 69 ? -3.889 -13.922 -11.375 1 92.31 69 PHE B N 1
ATOM 2370 C CA . PHE B 1 69 ? -3.107 -14.734 -10.453 1 92.31 69 PHE B CA 1
ATOM 2371 C C . PHE B 1 69 ? -3.979 -15.812 -9.812 1 92.31 69 PHE B C 1
ATOM 2373 O O . PHE B 1 69 ? -5.043 -15.508 -9.273 1 92.31 69 PHE B O 1
ATOM 2380 N N . TYR B 1 70 ? -3.561 -17.109 -10.023 1 95.81 70 TYR B N 1
ATOM 2381 C CA . TYR B 1 70 ? -4.258 -18.25 -9.414 1 95.81 70 TYR B CA 1
ATOM 2382 C C . TYR B 1 70 ? -3.324 -19.047 -8.516 1 95.81 70 TYR B C 1
ATOM 2384 O O . TYR B 1 70 ? -2.195 -19.359 -8.906 1 95.81 70 TYR B O 1
ATOM 2392 N N . TYR B 1 71 ? -3.799 -19.312 -7.418 1 95.38 71 TYR B N 1
ATOM 2393 C CA . TYR B 1 71 ? -2.986 -19.938 -6.383 1 95.38 71 TYR B CA 1
ATOM 2394 C C . TYR B 1 71 ? -3.719 -21.125 -5.758 1 95.38 71 TYR B C 1
ATOM 2396 O O . TYR B 1 71 ? -4.832 -20.969 -5.25 1 95.38 71 TYR B O 1
ATOM 2404 N N . ASP B 1 72 ? -3.143 -22.312 -5.859 1 97 72 ASP B N 1
ATOM 2405 C CA . ASP B 1 72 ? -3.602 -23.562 -5.258 1 97 72 ASP B CA 1
ATOM 2406 C C . ASP B 1 72 ? -2.508 -24.188 -4.398 1 97 72 ASP B C 1
ATOM 2408 O O . ASP B 1 72 ? -1.6 -24.844 -4.918 1 97 72 ASP B O 1
ATOM 2412 N N . ALA B 1 73 ? -2.691 -24.047 -3.084 1 95.62 73 ALA B N 1
ATOM 2413 C CA . ALA B 1 73 ? -1.653 -24.531 -2.174 1 95.62 73 ALA B CA 1
ATOM 2414 C C . ALA B 1 73 ? -1.807 -26.031 -1.904 1 95.62 73 ALA B C 1
ATOM 2416 O O . ALA B 1 73 ? -0.863 -26.688 -1.458 1 95.62 73 ALA B O 1
ATOM 2417 N N . VAL B 1 74 ? -2.949 -26.531 -2.092 1 97.06 74 VAL B N 1
ATOM 2418 C CA . VAL B 1 74 ? -3.195 -27.953 -1.823 1 97.06 74 VAL B CA 1
ATOM 2419 C C . VAL B 1 74 ? -2.455 -28.812 -2.848 1 97.06 74 VAL B C 1
ATOM 2421 O O . VAL B 1 74 ? -1.667 -29.688 -2.482 1 97.06 74 VAL B O 1
ATOM 2424 N N . GLU B 1 75 ? -2.641 -28.469 -4.113 1 97.12 75 GLU B N 1
ATOM 2425 C CA . GLU B 1 75 ? -1.974 -29.234 -5.164 1 97.12 75 GLU B CA 1
ATOM 2426 C C . GLU B 1 75 ? -0.673 -28.547 -5.59 1 97.12 75 GLU B C 1
ATOM 2428 O O . GLU B 1 75 ? 0.005 -29.031 -6.508 1 97.12 75 GLU B O 1
ATOM 2433 N N . GLU B 1 76 ? -0.285 -27.469 -4.988 1 94.56 76 GLU B N 1
ATOM 2434 C CA . GLU B 1 76 ? 0.961 -26.734 -5.195 1 94.56 76 GLU B CA 1
ATOM 2435 C C . GLU B 1 76 ? 1.097 -26.281 -6.645 1 94.56 76 GLU B C 1
ATOM 2437 O O . GLU B 1 76 ? 2.086 -26.594 -7.312 1 94.56 76 GLU B O 1
ATOM 2442 N N . ARG B 1 77 ? 0.136 -25.469 -7.016 1 94.81 77 ARG B N 1
ATOM 2443 C CA . ARG B 1 77 ? 0.072 -24.953 -8.375 1 94.81 77 ARG B CA 1
ATOM 2444 C C . ARG B 1 77 ? -0.154 -23.438 -8.383 1 94.81 77 ARG B C 1
ATOM 2446 O O . ARG B 1 77 ? -0.898 -22.922 -7.547 1 94.81 77 ARG B O 1
ATOM 2453 N N . ILE B 1 78 ? 0.501 -22.828 -9.289 1 94.81 78 ILE B N 1
ATOM 2454 C CA . ILE B 1 78 ? 0.332 -21.391 -9.477 1 94.81 78 ILE B CA 1
ATOM 2455 C C . ILE B 1 78 ? 0.214 -21.062 -10.969 1 94.81 78 ILE B C 1
ATOM 2457 O O . ILE B 1 78 ? 0.933 -21.641 -11.789 1 94.81 78 ILE B O 1
ATOM 2461 N N . ARG B 1 79 ? -0.708 -20.203 -11.297 1 94.19 79 ARG B N 1
ATOM 2462 C CA . ARG B 1 79 ? -0.806 -19.703 -12.664 1 94.19 79 ARG B CA 1
ATOM 2463 C C . ARG B 1 79 ? -0.84 -18.188 -12.695 1 94.19 79 ARG B C 1
ATOM 2465 O O . ARG B 1 79 ? -1.53 -17.562 -11.883 1 94.19 79 ARG B O 1
ATOM 2472 N N . VAL B 1 80 ? -0.072 -17.656 -13.586 1 92.69 80 VAL B N 1
ATOM 2473 C CA . VAL B 1 80 ? -0.071 -16.203 -13.734 1 92.69 80 VAL B CA 1
ATOM 2474 C C . VAL B 1 80 ? -0.275 -15.836 -15.203 1 92.69 80 VAL B C 1
ATOM 2476 O O . VAL B 1 80 ? 0.267 -16.484 -16.094 1 92.69 80 VAL B O 1
ATOM 2479 N N . VAL B 1 81 ? -1.124 -14.844 -15.414 1 91.94 81 VAL B N 1
ATOM 2480 C CA . VAL B 1 81 ? -1.425 -14.367 -16.766 1 91.94 81 VAL B CA 1
ATOM 2481 C C . VAL B 1 81 ? -1.245 -12.852 -16.828 1 91.94 81 VAL B C 1
ATOM 2483 O O . VAL B 1 81 ? -1.795 -12.117 -15.992 1 91.94 81 VAL B O 1
ATOM 2486 N N . ALA B 1 82 ? -0.397 -12.438 -17.672 1 88.44 82 ALA B N 1
ATOM 2487 C CA . ALA B 1 82 ? -0.171 -11.008 -17.844 1 88.44 82 ALA B CA 1
ATOM 2488 C C . ALA B 1 82 ? -0.401 -10.586 -19.281 1 88.44 82 ALA B C 1
ATOM 2490 O O . ALA B 1 82 ? -0.073 -11.328 -20.219 1 88.44 82 ALA B O 1
ATOM 2491 N N . THR B 1 83 ? -1.154 -9.469 -19.391 1 80.5 83 THR B N 1
ATOM 2492 C CA . THR B 1 83 ? -1.278 -8.836 -20.703 1 80.5 83 THR B CA 1
ATOM 2493 C C . THR B 1 83 ? -0.854 -7.367 -20.641 1 80.5 83 THR B C 1
ATOM 2495 O O . THR B 1 83 ? -1.083 -6.695 -19.625 1 80.5 83 THR B O 1
ATOM 2498 N N . GLY B 1 84 ? 0.038 -7 -21.422 1 73.62 84 GLY B N 1
ATOM 2499 C CA . GLY B 1 84 ? 0.405 -5.594 -21.438 1 73.62 84 GLY B CA 1
ATOM 2500 C C . GLY B 1 84 ? 1.147 -5.18 -22.688 1 73.62 84 GLY B C 1
ATOM 2501 O O . GLY B 1 84 ? 1.087 -5.867 -23.703 1 73.62 84 GLY B O 1
ATOM 2502 N N . LYS B 1 85 ? 1.542 -3.879 -22.703 1 67.06 85 LYS B N 1
ATOM 2503 C CA . LYS B 1 85 ? 2.314 -3.352 -23.828 1 67.06 85 LYS B CA 1
ATOM 2504 C C . LYS B 1 85 ? 3.717 -2.941 -23.375 1 67.06 85 LYS B C 1
ATOM 2506 O O . LYS B 1 85 ? 3.891 -2.373 -22.297 1 67.06 85 LYS B O 1
ATOM 2511 N N . GLU B 1 86 ? 4.664 -3.564 -23.844 1 62.56 86 GLU B N 1
ATOM 2512 C CA . GLU B 1 86 ? 6.043 -3.127 -23.641 1 62.56 86 GLU B CA 1
ATOM 2513 C C . GLU B 1 86 ? 6.625 -2.547 -24.938 1 62.56 86 GLU B C 1
ATOM 2515 O O . GLU B 1 86 ? 6.727 -3.246 -25.953 1 62.56 86 GLU B O 1
ATOM 2520 N N . GLY B 1 87 ? 7.227 -1.284 -24.781 1 58.62 87 GLY B N 1
ATOM 2521 C CA . GLY B 1 87 ? 7.836 -0.668 -25.953 1 58.62 87 GLY B CA 1
ATOM 2522 C C . GLY B 1 87 ? 6.953 -0.717 -27.172 1 58.62 87 GLY B C 1
ATOM 2523 O O . GLY B 1 87 ? 7.434 -0.977 -28.281 1 58.62 87 GLY B O 1
ATOM 2524 N N . GLY B 1 88 ? 5.617 -0.688 -26.969 1 63.75 88 GLY B N 1
ATOM 2525 C CA . GLY B 1 88 ? 4.727 -0.685 -28.125 1 63.75 88 GLY B CA 1
ATOM 2526 C C . GLY B 1 88 ? 4.277 -2.074 -28.531 1 63.75 88 GLY B C 1
ATOM 2527 O O . GLY B 1 88 ? 3.457 -2.225 -29.438 1 63.75 88 GLY B O 1
ATOM 2528 N N . HIS B 1 89 ? 4.969 -3.008 -27.938 1 68.56 89 HIS B N 1
ATOM 2529 C CA . HIS B 1 89 ? 4.605 -4.375 -28.297 1 68.56 89 HIS B CA 1
ATOM 2530 C C . HIS B 1 89 ? 3.75 -5.016 -27.203 1 68.56 89 HIS B C 1
ATOM 2532 O O . HIS B 1 89 ? 3.936 -4.734 -26.016 1 68.56 89 HIS B O 1
ATOM 2538 N N . ASP B 1 90 ? 2.777 -5.848 -27.688 1 69.5 90 ASP B N 1
ATOM 2539 C CA . ASP B 1 90 ? 1.926 -6.594 -26.766 1 69.5 90 ASP B CA 1
ATOM 2540 C C . ASP B 1 90 ? 2.693 -7.746 -26.125 1 69.5 90 ASP B C 1
ATOM 2542 O O . ASP B 1 90 ? 3.438 -8.461 -26.797 1 69.5 90 ASP B O 1
ATOM 2546 N N . VAL B 1 91 ? 2.773 -7.605 -24.922 1 74.38 91 VAL B N 1
ATOM 2547 C CA . VAL B 1 91 ? 3.406 -8.688 -24.188 1 74.38 91 VAL B CA 1
ATOM 2548 C C . VAL B 1 91 ? 2.336 -9.539 -23.5 1 74.38 91 VAL B C 1
ATOM 2550 O O . VAL B 1 91 ? 1.414 -9 -22.875 1 74.38 91 VAL B O 1
ATOM 2553 N N . PHE B 1 92 ? 2.254 -10.844 -23.891 1 80.19 92 PHE B N 1
ATOM 2554 C CA . PHE B 1 92 ? 1.37 -11.797 -23.234 1 80.19 92 PHE B CA 1
ATOM 2555 C C . PHE B 1 92 ? 2.172 -12.898 -22.547 1 80.19 92 PHE B C 1
ATOM 2557 O O . PHE B 1 92 ? 3.107 -13.453 -23.125 1 80.19 92 PHE B O 1
ATOM 2564 N N . VAL B 1 93 ? 1.951 -12.969 -21.344 1 86.06 93 VAL B N 1
ATOM 2565 C CA . VAL B 1 93 ? 2.568 -14.039 -20.578 1 86.06 93 VAL B CA 1
ATOM 2566 C C . VAL B 1 93 ? 1.484 -14.898 -19.922 1 86.06 93 VAL B C 1
ATOM 2568 O O . VAL B 1 93 ? 0.545 -14.375 -19.328 1 86.06 93 VAL B O 1
ATOM 2571 N N . ASP B 1 94 ? 1.505 -16.172 -20.219 1 92.19 94 ASP B N 1
ATOM 2572 C CA . ASP B 1 94 ? 0.705 -17.188 -19.531 1 92.19 94 ASP B CA 1
ATOM 2573 C C . ASP B 1 94 ? 1.575 -18.344 -19.062 1 92.19 94 ASP B C 1
ATOM 2575 O O . ASP B 1 94 ? 2.014 -19.172 -19.859 1 92.19 94 ASP B O 1
ATOM 2579 N N . ARG B 1 95 ? 1.71 -18.328 -17.734 1 91.94 95 ARG B N 1
ATOM 2580 C CA . ARG B 1 95 ? 2.607 -19.328 -17.156 1 91.94 95 ARG B CA 1
ATOM 2581 C C . ARG B 1 95 ? 1.885 -20.172 -16.109 1 91.94 95 ARG B C 1
ATOM 2583 O O . ARG B 1 95 ? 1.222 -19.625 -15.219 1 91.94 95 ARG B O 1
ATOM 2590 N N . LEU B 1 96 ? 2.037 -21.469 -16.312 1 93.69 96 LEU B N 1
ATOM 2591 C CA . LEU B 1 96 ? 1.454 -22.438 -15.383 1 93.69 96 LEU B CA 1
ATOM 2592 C C . LEU B 1 96 ? 2.543 -23.219 -14.672 1 93.69 96 LEU B C 1
ATOM 2594 O O . LEU B 1 96 ? 3.268 -24 -15.297 1 93.69 96 LEU B O 1
ATOM 2598 N N . LEU B 1 97 ? 2.645 -23.062 -13.352 1 92.75 97 LEU B N 1
ATOM 2599 C CA . LEU B 1 97 ? 3.658 -23.734 -12.539 1 92.75 97 LEU B CA 1
ATOM 2600 C C . LEU B 1 97 ? 3.061 -24.906 -11.773 1 92.75 97 LEU B C 1
ATOM 2602 O O . LEU B 1 97 ? 2.135 -24.734 -10.977 1 92.75 97 LEU B O 1
ATOM 2606 N N . LEU B 1 98 ? 3.557 -26.062 -12.062 1 92.75 98 LEU B N 1
ATOM 2607 C CA . LEU B 1 98 ? 3.164 -27.297 -11.383 1 92.75 98 LEU B CA 1
ATOM 2608 C C . LEU B 1 98 ? 4.309 -27.828 -10.531 1 92.75 98 LEU B C 1
ATOM 2610 O O . LEU B 1 98 ? 5.152 -28.594 -11.016 1 92.75 98 LEU B O 1
ATOM 2614 N N . PHE B 1 99 ? 4.27 -27.5 -9.266 1 91.38 99 PHE B N 1
ATOM 2615 C CA . PHE B 1 99 ? 5.414 -27.734 -8.391 1 91.38 99 PHE B CA 1
ATOM 2616 C C . PHE B 1 99 ? 5.566 -29.234 -8.094 1 91.38 99 PHE B C 1
ATOM 2618 O O . PHE B 1 99 ? 6.684 -29.734 -8.008 1 91.38 99 PHE B O 1
ATOM 2625 N N . ARG B 1 100 ? 4.5 -29.922 -7.914 1 92.38 100 ARG B N 1
ATOM 2626 C CA . ARG B 1 100 ? 4.586 -31.359 -7.637 1 92.38 100 ARG B CA 1
ATOM 2627 C C . ARG B 1 100 ? 5.215 -32.094 -8.805 1 92.38 100 ARG B C 1
ATOM 2629 O O . ARG B 1 100 ? 5.992 -33.031 -8.602 1 92.38 100 ARG B O 1
ATOM 2636 N N . GLU B 1 101 ? 4.898 -31.625 -9.961 1 90.69 101 GLU B N 1
ATOM 2637 C CA . GLU B 1 101 ? 5.41 -32.25 -11.172 1 90.69 101 GLU B CA 1
ATOM 2638 C C . GLU B 1 101 ? 6.785 -31.719 -11.547 1 90.69 101 GLU B C 1
ATOM 2640 O O . GLU B 1 101 ? 7.438 -32.219 -12.461 1 90.69 101 GLU B O 1
ATOM 2645 N N . LYS B 1 102 ? 7.137 -30.672 -10.93 1 88.94 102 LYS B N 1
ATOM 2646 C CA . LYS B 1 102 ? 8.438 -30.031 -11.141 1 88.94 102 LYS B CA 1
ATOM 2647 C C . LYS B 1 102 ? 8.57 -29.5 -12.562 1 88.94 102 LYS B C 1
ATOM 2649 O O . LYS B 1 102 ? 9.617 -29.656 -13.195 1 88.94 102 LYS B O 1
ATOM 2654 N N . VAL B 1 103 ? 7.48 -28.938 -13.031 1 89.19 103 VAL B N 1
ATOM 2655 C CA . VAL B 1 103 ? 7.512 -28.359 -14.367 1 89.19 103 VAL B CA 1
ATOM 2656 C C . VAL B 1 103 ? 6.688 -27.062 -14.383 1 89.19 103 VAL B C 1
ATOM 2658 O O . VAL B 1 103 ? 5.812 -26.875 -13.539 1 89.19 103 VAL B O 1
ATOM 2661 N N . TYR B 1 104 ? 7.027 -26.203 -15.289 1 90.56 104 TYR B N 1
ATOM 2662 C CA . TYR B 1 104 ? 6.129 -25.109 -15.602 1 90.56 104 TYR B CA 1
ATOM 2663 C C . TYR B 1 104 ? 5.996 -24.922 -17.109 1 90.56 104 TYR B C 1
ATOM 2665 O O . TYR B 1 104 ? 6.91 -25.266 -17.859 1 90.56 104 TYR B O 1
ATOM 2673 N N . PHE B 1 105 ? 4.848 -24.453 -17.547 1 90.62 105 PHE B N 1
ATOM 2674 C CA . PHE B 1 105 ? 4.52 -24.234 -18.953 1 90.62 105 PHE B CA 1
ATOM 2675 C C . PHE B 1 105 ? 4.465 -22.75 -19.281 1 90.62 105 PHE B C 1
ATOM 2677 O O . PHE B 1 105 ? 3.889 -21.969 -18.516 1 90.62 105 PHE B O 1
ATOM 2684 N N . ASP B 1 106 ? 5.109 -22.391 -20.297 1 90.5 106 ASP B N 1
ATOM 2685 C CA . ASP B 1 106 ? 4.785 -21.141 -20.984 1 90.5 106 ASP B CA 1
ATOM 2686 C C . ASP B 1 106 ? 3.803 -21.391 -22.125 1 90.5 106 ASP B C 1
ATOM 2688 O O . ASP B 1 106 ? 4.125 -22.078 -23.094 1 90.5 106 ASP B O 1
ATOM 2692 N N . ILE B 1 107 ? 2.66 -20.797 -21.969 1 91.75 107 ILE B N 1
ATOM 2693 C CA . ILE B 1 107 ? 1.581 -21.094 -22.906 1 91.75 107 ILE B CA 1
ATOM 2694 C C . ILE B 1 107 ? 1.454 -19.953 -23.922 1 91.75 107 ILE B C 1
ATOM 2696 O O . ILE B 1 107 ? 1.243 -18.797 -23.547 1 91.75 107 ILE B O 1
ATOM 2700 N N . ILE B 1 108 ? 1.606 -20.375 -25.188 1 88.75 108 ILE B N 1
ATOM 2701 C CA . ILE B 1 108 ? 1.558 -19.391 -26.266 1 88.75 108 ILE B CA 1
ATOM 2702 C C . ILE B 1 108 ? 0.344 -19.672 -27.156 1 88.75 108 ILE B C 1
ATOM 2704 O O . ILE B 1 108 ? 0.353 -20.609 -27.953 1 88.75 108 ILE B O 1
ATOM 2708 N N . TYR B 1 109 ? -0.612 -18.781 -27.109 1 86.19 109 TYR B N 1
ATOM 2709 C CA . TYR B 1 109 ? -1.901 -19.062 -27.719 1 86.19 109 TYR B CA 1
ATOM 2710 C C . TYR B 1 109 ? -1.877 -18.719 -29.219 1 86.19 109 TYR B C 1
ATOM 2712 O O . TYR B 1 109 ? -2.584 -19.344 -30.016 1 86.19 109 TYR B O 1
ATOM 2720 N N . HIS B 1 110 ? -1.102 -17.688 -29.531 1 84.12 110 HIS B N 1
ATOM 2721 C CA . HIS B 1 110 ? -1.131 -17.25 -30.922 1 84.12 110 HIS B CA 1
ATOM 2722 C C . HIS B 1 110 ? -0.735 -18.391 -31.875 1 84.12 110 HIS B C 1
ATOM 2724 O O . HIS B 1 110 ? -1.293 -18.516 -32.969 1 84.12 110 HIS B O 1
ATOM 2730 N N . ASN B 1 111 ? 0.174 -19.203 -31.531 1 84.69 111 ASN B N 1
ATOM 2731 C CA . ASN B 1 111 ? 0.568 -20.312 -32.375 1 84.69 111 ASN B CA 1
ATOM 2732 C C . ASN B 1 111 ? 0.257 -21.656 -31.734 1 84.69 111 ASN B C 1
ATOM 2734 O O . ASN B 1 111 ? 0.738 -22.703 -32.188 1 84.69 111 ASN B O 1
ATOM 2738 N N . LYS B 1 112 ? -0.527 -21.562 -30.625 1 87.56 112 LYS B N 1
ATOM 2739 C CA . LYS B 1 112 ? -0.971 -22.766 -29.906 1 87.56 112 LYS B CA 1
ATOM 2740 C C . LYS B 1 112 ? 0.209 -23.656 -29.547 1 87.56 112 LYS B C 1
ATOM 2742 O O . LYS B 1 112 ? 0.194 -24.859 -29.859 1 87.56 112 LYS B O 1
ATOM 2747 N N . SER B 1 113 ? 1.219 -23.094 -28.938 1 88.94 113 SER B N 1
ATOM 2748 C CA . SER B 1 113 ? 2.398 -23.844 -28.531 1 88.94 113 SER B CA 1
ATOM 2749 C C . SER B 1 113 ? 2.672 -23.672 -27.031 1 88.94 113 SER B C 1
ATOM 2751 O O . SER B 1 113 ? 2.123 -22.766 -26.406 1 88.94 113 SER B O 1
ATOM 2753 N N . CYS B 1 114 ? 3.383 -24.641 -26.562 1 91.75 114 CYS B N 1
ATOM 2754 C CA . CYS B 1 114 ? 3.758 -24.625 -25.141 1 91.75 114 CYS B CA 1
ATOM 2755 C C . CYS B 1 114 ? 5.246 -24.922 -24.969 1 91.75 114 CYS B C 1
ATOM 2757 O O . CYS B 1 114 ? 5.809 -25.734 -25.703 1 91.75 114 CYS B O 1
ATOM 2759 N N . ILE B 1 115 ? 5.824 -24.172 -24.141 1 89.25 115 ILE B N 1
ATOM 2760 C CA . ILE B 1 115 ? 7.18 -24.5 -23.703 1 89.25 115 ILE B CA 1
ATOM 2761 C C . ILE B 1 115 ? 7.137 -25.109 -22.312 1 89.25 115 ILE B C 1
ATOM 2763 O O . ILE B 1 115 ? 6.699 -24.453 -21.359 1 89.25 115 ILE B O 1
ATOM 2767 N N . LYS B 1 116 ? 7.477 -26.297 -22.219 1 89.19 116 LYS B N 1
ATOM 2768 C CA . LYS B 1 116 ? 7.551 -27 -20.938 1 89.19 116 LYS B CA 1
ATOM 2769 C C . LYS B 1 116 ? 8.961 -26.922 -20.344 1 89.19 116 LYS B C 1
ATOM 2771 O O . LYS B 1 116 ? 9.93 -27.328 -20.984 1 89.19 116 LYS B O 1
ATOM 2776 N N . ASN B 1 117 ? 9.039 -26.406 -19.172 1 86.38 117 ASN B N 1
ATOM 2777 C CA . ASN B 1 117 ? 10.32 -26.25 -18.5 1 86.38 117 ASN B CA 1
ATOM 2778 C C . ASN B 1 117 ? 10.367 -27.047 -17.203 1 86.38 117 ASN B C 1
ATOM 2780 O O . ASN B 1 117 ? 9.383 -27.094 -16.453 1 86.38 117 ASN B O 1
ATOM 2784 N N . SER B 1 118 ? 11.547 -27.672 -17.031 1 85.19 118 SER B N 1
ATOM 2785 C CA . SER B 1 118 ? 11.742 -28.312 -15.734 1 85.19 118 SER B CA 1
ATOM 2786 C C . SER B 1 118 ? 12.281 -27.328 -14.703 1 85.19 118 SER B C 1
ATOM 2788 O O . SER B 1 118 ? 13.031 -26.406 -15.055 1 85.19 118 SER B O 1
ATOM 2790 N N . PHE B 1 119 ? 11.75 -27.422 -13.422 1 82.38 119 PHE B N 1
ATOM 2791 C CA . PHE B 1 119 ? 12.281 -26.594 -12.344 1 82.38 119 PHE B CA 1
ATOM 2792 C C . PHE B 1 119 ? 12.188 -27.328 -11.008 1 82.38 119 PHE B C 1
ATOM 2794 O O . PHE B 1 119 ? 11.305 -28.156 -10.805 1 82.38 119 PHE B O 1
ATOM 2801 N N . GLU B 1 120 ? 13.195 -27.031 -10.125 1 80.56 120 GLU B N 1
ATOM 2802 C CA . GLU B 1 120 ? 13.312 -27.75 -8.859 1 80.56 120 GLU B CA 1
ATOM 2803 C C . GLU B 1 120 ? 12.922 -26.859 -7.684 1 80.56 120 GLU B C 1
ATOM 2805 O O . GLU B 1 120 ? 12.992 -27.281 -6.527 1 80.56 120 GLU B O 1
ATOM 2810 N N . ALA B 1 121 ? 12.305 -25.844 -7.949 1 79.19 121 ALA B N 1
ATOM 2811 C CA . ALA B 1 121 ? 11.945 -24.938 -6.855 1 79.19 121 ALA B CA 1
ATOM 2812 C C . ALA B 1 121 ? 10.867 -25.562 -5.969 1 79.19 121 ALA B C 1
ATOM 2814 O O . ALA B 1 121 ? 9.945 -26.203 -6.465 1 79.19 121 ALA B O 1
ATOM 2815 N N . ALA B 1 122 ? 11.078 -25.5 -4.66 1 81.38 122 ALA B N 1
ATOM 2816 C CA . ALA B 1 122 ? 10.055 -25.969 -3.721 1 81.38 122 ALA B CA 1
ATOM 2817 C C . ALA B 1 122 ? 8.875 -25.016 -3.676 1 81.38 122 ALA B C 1
ATOM 2819 O O . ALA B 1 122 ? 9.039 -23.797 -3.84 1 81.38 122 ALA B O 1
ATOM 2820 N N . PHE B 1 123 ? 7.715 -25.656 -3.473 1 88.25 123 PHE B N 1
ATOM 2821 C CA . PHE B 1 123 ? 6.531 -24.844 -3.273 1 88.25 123 PHE B CA 1
ATOM 2822 C C . PHE B 1 123 ? 6.543 -24.188 -1.891 1 88.25 123 PHE B C 1
ATOM 2824 O O . PHE B 1 123 ? 6.73 -24.875 -0.884 1 88.25 123 PHE B O 1
ATOM 2831 N N . VAL B 1 124 ? 6.387 -22.891 -1.854 1 85.06 124 VAL B N 1
ATOM 2832 C CA . VAL B 1 124 ? 6.273 -22.172 -0.592 1 85.06 124 VAL B CA 1
ATOM 2833 C C . VAL B 1 124 ? 4.883 -21.547 -0.48 1 85.06 124 VAL B C 1
ATOM 2835 O O . VAL B 1 124 ? 4.516 -20.688 -1.282 1 85.06 124 VAL B O 1
ATOM 2838 N N . PRO B 1 125 ? 4.164 -22 0.488 1 90.94 125 PRO B N 1
ATOM 2839 C CA . PRO B 1 125 ? 2.832 -21.406 0.649 1 90.94 125 PRO B CA 1
ATOM 2840 C C . PRO B 1 125 ? 2.875 -19.938 1.02 1 90.94 125 PRO B C 1
ATOM 2842 O O . PRO B 1 125 ? 3.832 -19.484 1.653 1 90.94 125 PRO B O 1
ATOM 2845 N N . ILE B 1 126 ? 1.869 -19.25 0.579 1 93.06 126 ILE B N 1
ATOM 2846 C CA . ILE B 1 126 ? 1.719 -17.859 1.014 1 93.06 126 ILE B CA 1
ATOM 2847 C C . ILE B 1 126 ? 1.379 -17.812 2.502 1 93.06 126 ILE B C 1
ATOM 2849 O O . ILE B 1 126 ? 0.293 -18.234 2.908 1 93.06 126 ILE B O 1
ATOM 2853 N N . ALA B 1 127 ? 2.357 -17.438 3.207 1 93.94 127 ALA B N 1
ATOM 2854 C CA . ALA B 1 127 ? 2.236 -17.391 4.664 1 93.94 127 ALA B CA 1
ATOM 2855 C C . ALA B 1 127 ? 3.301 -16.484 5.277 1 93.94 127 ALA B C 1
ATOM 2857 O O . ALA B 1 127 ? 4.262 -16.109 4.605 1 93.94 127 ALA B O 1
ATOM 2858 N N . ILE B 1 128 ? 3.033 -16.094 6.5 1 95.12 128 ILE B N 1
ATOM 2859 C CA . ILE B 1 128 ? 4.078 -15.445 7.281 1 95.12 128 ILE B CA 1
ATOM 2860 C C . ILE B 1 128 ? 5.031 -16.5 7.848 1 95.12 128 ILE B C 1
ATOM 2862 O O . ILE B 1 128 ? 4.617 -17.375 8.609 1 95.12 128 ILE B O 1
ATOM 2866 N N . PRO B 1 129 ? 6.297 -16.406 7.387 1 94.19 129 PRO B N 1
ATOM 2867 C CA . PRO B 1 129 ? 7.242 -17.375 7.934 1 94.19 129 PRO B CA 1
ATOM 2868 C C . PRO B 1 129 ? 7.277 -17.375 9.461 1 94.19 129 PRO B C 1
ATOM 2870 O O . PRO B 1 129 ? 7.125 -16.312 10.086 1 94.19 129 PRO B O 1
ATOM 2873 N N . LEU B 1 130 ? 7.59 -18.547 10.031 1 93.62 130 LEU B N 1
ATOM 2874 C CA . LEU B 1 130 ? 7.539 -18.703 11.484 1 93.62 130 LEU B CA 1
ATOM 2875 C C . LEU B 1 130 ? 8.625 -17.875 12.164 1 93.62 130 LEU B C 1
ATOM 2877 O O . LEU B 1 130 ? 8.477 -17.484 13.32 1 93.62 130 LEU B O 1
ATOM 2881 N N . ASP B 1 131 ? 9.688 -17.641 11.469 1 94.62 131 ASP B N 1
ATOM 2882 C CA . ASP B 1 131 ? 10.789 -16.906 12.07 1 94.62 131 ASP B CA 1
ATOM 2883 C C . ASP B 1 131 ? 10.688 -15.414 11.75 1 94.62 131 ASP B C 1
ATOM 2885 O O . ASP B 1 131 ? 11.578 -14.633 12.117 1 94.62 131 ASP B O 1
ATOM 2889 N N . ALA B 1 132 ? 9.656 -15.016 11.07 1 95.44 132 ALA B N 1
ATOM 2890 C CA . ALA B 1 132 ? 9.461 -13.594 10.781 1 95.44 132 ALA B CA 1
ATOM 2891 C C . ALA B 1 132 ? 9.148 -12.812 12.055 1 95.44 132 ALA B C 1
ATOM 2893 O O . ALA B 1 132 ? 8.445 -13.32 12.938 1 95.44 132 ALA B O 1
ATOM 2894 N N . GLN B 1 133 ? 9.625 -11.594 12.141 1 97.25 133 GLN B N 1
ATOM 2895 C CA . GLN B 1 133 ? 9.375 -10.727 13.281 1 97.25 133 GLN B CA 1
ATOM 2896 C C . GLN B 1 133 ? 8.273 -9.711 12.977 1 97.25 133 GLN B C 1
ATOM 2898 O O . GLN B 1 133 ? 8.312 -9.047 11.938 1 97.25 133 GLN B O 1
ATOM 2903 N N . HIS B 1 134 ? 7.387 -9.656 13.898 1 96.62 134 HIS B N 1
ATOM 2904 C CA . HIS B 1 134 ? 6.324 -8.672 13.75 1 96.62 134 HIS B CA 1
ATOM 2905 C C . HIS B 1 134 ? 6.867 -7.25 13.859 1 96.62 134 HIS B C 1
ATOM 2907 O O . HIS B 1 134 ? 7.613 -6.938 14.789 1 96.62 134 HIS B O 1
ATOM 2913 N N . MET B 1 135 ? 6.527 -6.43 12.898 1 94.38 135 MET B N 1
ATOM 2914 C CA . MET B 1 135 ? 7.047 -5.066 12.859 1 94.38 135 MET B CA 1
ATOM 2915 C C . MET B 1 135 ? 5.988 -4.066 13.305 1 94.38 135 MET B C 1
ATOM 2917 O O . MET B 1 135 ? 6.25 -3.223 14.164 1 94.38 135 MET B O 1
ATOM 2921 N N . ALA B 1 136 ? 4.844 -4.09 12.719 1 92.81 136 ALA B N 1
ATOM 2922 C CA . ALA B 1 136 ? 3.814 -3.1 13.031 1 92.81 136 ALA B CA 1
ATOM 2923 C C . ALA B 1 136 ? 2.432 -3.598 12.617 1 92.81 136 ALA B C 1
ATOM 2925 O O . ALA B 1 136 ? 2.311 -4.457 11.742 1 92.81 136 ALA B O 1
ATOM 2926 N N . GLN B 1 137 ? 1.471 -3.156 13.328 1 95.5 137 GLN B N 1
ATOM 2927 C CA . GLN B 1 137 ? 0.067 -3.244 12.945 1 95.5 137 GLN B CA 1
ATOM 2928 C C . GLN B 1 137 ? -0.528 -1.858 12.711 1 95.5 137 GLN B C 1
ATOM 2930 O O . GLN B 1 137 ? -0.457 -0.994 13.586 1 95.5 137 GLN B O 1
ATOM 2935 N N . VAL B 1 138 ? -1.063 -1.655 11.5 1 95.88 138 VAL B N 1
ATOM 2936 C CA . VAL B 1 138 ? -1.604 -0.334 11.195 1 95.88 138 VAL B CA 1
ATOM 2937 C C . VAL B 1 138 ? -2.912 -0.476 10.422 1 95.88 138 VAL B C 1
ATOM 2939 O O . VAL B 1 138 ? -3.227 -1.556 9.914 1 95.88 138 VAL B O 1
ATOM 2942 N N . VAL B 1 139 ? -3.637 0.628 10.406 1 97.44 139 VAL B N 1
ATOM 2943 C CA . VAL B 1 139 ? -4.832 0.726 9.578 1 97.44 139 VAL B CA 1
ATOM 2944 C C . VAL B 1 139 ? -4.512 1.497 8.297 1 97.44 139 VAL B C 1
ATOM 2946 O O . VAL B 1 139 ? -4.094 2.656 8.352 1 97.44 139 VAL B O 1
ATOM 2949 N N . LEU B 1 140 ? -4.633 0.819 7.184 1 97.12 140 LEU B N 1
ATOM 2950 C CA . LEU B 1 140 ? -4.668 1.57 5.934 1 97.12 140 LEU B CA 1
ATOM 2951 C C . LEU B 1 140 ? -5.992 2.311 5.785 1 97.12 140 LEU B C 1
ATOM 2953 O O . LEU B 1 140 ? -7.059 1.692 5.801 1 97.12 140 LEU B O 1
ATOM 2957 N N . GLY B 1 141 ? -5.938 3.615 5.695 1 96.25 141 GLY B N 1
ATOM 2958 C CA . GLY B 1 141 ? -7.152 4.41 5.738 1 96.25 141 GLY B CA 1
ATOM 2959 C C . GLY B 1 141 ? -7.613 4.723 7.148 1 96.25 141 GLY B C 1
ATOM 2960 O O . GLY B 1 141 ? -6.824 5.176 7.977 1 96.25 141 GLY B O 1
ATOM 2961 N N . SER B 1 142 ? -8.922 4.543 7.316 1 96 142 SER B N 1
ATOM 2962 C CA . SER B 1 142 ? -9.508 4.953 8.586 1 96 142 SER B CA 1
ATOM 2963 C C . SER B 1 142 ? -10.555 3.945 9.062 1 96 142 SER B C 1
ATOM 2965 O O . SER B 1 142 ? -11.266 3.352 8.242 1 96 142 SER B O 1
ATOM 2967 N N . LEU B 1 143 ? -10.594 3.857 10.391 1 92.44 143 LEU B N 1
ATOM 2968 C CA . LEU B 1 143 ? -11.664 3.059 10.969 1 92.44 143 LEU B CA 1
ATOM 2969 C C . LEU B 1 143 ? -12.773 3.951 11.516 1 92.44 143 LEU B C 1
ATOM 2971 O O . LEU B 1 143 ? -13.633 3.49 12.266 1 92.44 143 LEU B O 1
ATOM 2975 N N . SER B 1 144 ? -12.688 5.176 11.125 1 93.5 144 SER B N 1
ATOM 2976 C CA . SER B 1 144 ? -13.68 6.129 11.609 1 93.5 144 SER B CA 1
ATOM 2977 C C . SER B 1 144 ? -15.055 5.848 11.008 1 93.5 144 SER B C 1
ATOM 2979 O O . SER B 1 144 ? -16.078 6.289 11.547 1 93.5 144 SER B O 1
ATOM 2981 N N . ALA B 1 145 ? -15.172 5.234 9.914 1 92.25 145 ALA B N 1
ATOM 2982 C CA . ALA B 1 145 ? -16.406 4.84 9.25 1 92.25 145 ALA B CA 1
ATOM 2983 C C . ALA B 1 145 ? -16.234 3.521 8.5 1 92.25 145 ALA B C 1
ATOM 2985 O O . ALA B 1 145 ? -15.109 3.08 8.258 1 92.25 145 ALA B O 1
ATOM 2986 N N . PRO B 1 146 ? -17.359 2.869 8.156 1 90.25 146 PRO B N 1
ATOM 2987 C CA . PRO B 1 146 ? -17.266 1.573 7.48 1 90.25 146 PRO B CA 1
ATOM 2988 C C . PRO B 1 146 ? -16.609 1.67 6.105 1 90.25 146 PRO B C 1
ATOM 2990 O O . PRO B 1 146 ? -16.797 2.664 5.398 1 90.25 146 PRO B O 1
ATOM 2993 N N . ALA B 1 147 ? -15.844 0.643 5.809 1 92.19 147 ALA B N 1
ATOM 2994 C CA . ALA B 1 147 ? -15.312 0.407 4.473 1 92.19 147 ALA B CA 1
ATOM 2995 C C . ALA B 1 147 ? -14.266 1.456 4.109 1 92.19 147 ALA B C 1
ATOM 2997 O O . ALA B 1 147 ? -14.008 1.703 2.928 1 92.19 147 ALA B O 1
ATOM 2998 N N . GLN B 1 148 ? -13.641 2.074 5.195 1 94.69 148 GLN B N 1
ATOM 2999 C CA . GLN B 1 148 ? -12.664 3.123 4.934 1 94.69 148 GLN B CA 1
ATOM 3000 C C . GLN B 1 148 ? -11.273 2.709 5.406 1 94.69 148 GLN B C 1
ATOM 3002 O O . GLN B 1 148 ? -10.328 3.496 5.336 1 94.69 148 GLN B O 1
ATOM 3007 N N . GLY B 1 149 ? -11.258 1.501 5.906 1 96.75 149 GLY B N 1
ATOM 3008 C CA . GLY B 1 149 ? -9.977 1.088 6.461 1 96.75 149 GLY B CA 1
ATOM 3009 C C . GLY B 1 149 ? -9.742 -0.408 6.363 1 96.75 149 GLY B C 1
ATOM 3010 O O . GLY B 1 149 ? -10.688 -1.182 6.199 1 96.75 149 GLY B O 1
ATOM 3011 N N . LEU B 1 150 ? -8.492 -0.769 6.387 1 97.31 150 LEU B N 1
ATOM 3012 C CA . LEU B 1 150 ? -8.023 -2.15 6.371 1 97.31 150 LEU B CA 1
ATOM 3013 C C . LEU B 1 150 ? -6.902 -2.359 7.387 1 97.31 150 LEU B C 1
ATOM 3015 O O . LEU B 1 150 ? -5.848 -1.733 7.289 1 97.31 150 LEU B O 1
ATOM 3019 N N . LEU B 1 151 ? -7.184 -3.166 8.383 1 97.38 151 LEU B N 1
ATOM 3020 C CA . LEU B 1 151 ? -6.164 -3.486 9.375 1 97.38 151 LEU B CA 1
ATOM 3021 C C . LEU B 1 151 ? -5.148 -4.477 8.805 1 97.38 151 LEU B C 1
ATOM 3023 O O . LEU B 1 151 ? -5.523 -5.539 8.312 1 97.38 151 LEU B O 1
ATOM 3027 N N . VAL B 1 152 ? -3.84 -4.086 8.867 1 97.5 152 VAL B N 1
ATOM 3028 C CA . VAL B 1 152 ? -2.803 -4.934 8.281 1 97.5 152 VAL B CA 1
ATOM 3029 C C . VAL B 1 152 ? -1.654 -5.102 9.281 1 97.5 152 VAL B C 1
ATOM 3031 O O . VAL B 1 152 ? -1.472 -4.266 10.172 1 97.5 152 VAL B O 1
ATOM 3034 N N . ASN B 1 153 ? -0.923 -6.188 9.086 1 97.38 153 ASN B N 1
ATOM 3035 C CA . ASN B 1 153 ? 0.292 -6.469 9.844 1 97.38 153 ASN B CA 1
ATOM 3036 C C . ASN B 1 153 ? 1.513 -6.555 8.938 1 97.38 153 ASN B C 1
ATOM 3038 O O . ASN B 1 153 ? 1.438 -7.113 7.84 1 97.38 153 ASN B O 1
ATOM 3042 N N . SER B 1 154 ? 2.539 -5.988 9.422 1 96.5 154 SER B N 1
ATOM 3043 C CA . SER B 1 154 ? 3.805 -6.078 8.695 1 96.5 154 SER B CA 1
ATOM 3044 C C . SER B 1 154 ? 4.82 -6.922 9.461 1 96.5 154 SER B C 1
ATOM 3046 O O . SER B 1 154 ? 4.914 -6.824 10.688 1 96.5 154 SER B O 1
ATOM 3048 N N . TRP B 1 155 ? 5.527 -7.727 8.711 1 96.31 155 TRP B N 1
ATOM 3049 C CA . TRP B 1 155 ? 6.527 -8.648 9.25 1 96.31 155 TRP B CA 1
ATOM 3050 C C . TRP B 1 155 ? 7.844 -8.523 8.492 1 96.31 155 TRP B C 1
ATOM 3052 O O . TRP B 1 155 ? 7.855 -8.305 7.281 1 96.31 155 TRP B O 1
ATOM 3062 N N . VAL B 1 156 ? 8.953 -8.656 9.273 1 95.88 156 VAL B N 1
ATOM 3063 C CA . VAL B 1 156 ? 10.258 -8.586 8.625 1 95.88 156 VAL B CA 1
ATOM 3064 C C . VAL B 1 156 ? 11.078 -9.828 8.961 1 95.88 156 VAL B C 1
ATOM 3066 O O . VAL B 1 156 ? 10.82 -10.492 9.969 1 95.88 156 VAL B O 1
ATOM 3069 N N . GLY B 1 157 ? 11.938 -10.141 8.031 1 95.56 157 GLY B N 1
ATOM 3070 C CA . GLY B 1 157 ? 12.812 -11.289 8.227 1 95.56 157 GLY B CA 1
ATOM 3071 C C . GLY B 1 157 ? 13.812 -11.477 7.098 1 95.56 157 GLY B C 1
ATOM 3072 O O . GLY B 1 157 ? 14.07 -10.539 6.336 1 95.56 157 GLY B O 1
ATOM 3073 N N . SER B 1 158 ? 14.516 -12.57 7.176 1 94.06 158 SER B N 1
ATOM 3074 C CA . SER B 1 158 ? 15.508 -12.906 6.164 1 94.06 158 SER B CA 1
ATOM 3075 C C . SER B 1 158 ? 15.336 -14.336 5.668 1 94.06 158 SER B C 1
ATOM 3077 O O . SER B 1 158 ? 14.812 -15.188 6.387 1 94.06 158 SER B O 1
ATOM 3079 N N . ASP B 1 159 ? 15.57 -14.469 4.422 1 87.94 159 ASP B N 1
ATOM 3080 C CA . ASP B 1 159 ? 15.609 -15.773 3.771 1 87.94 159 ASP B CA 1
ATOM 3081 C C . ASP B 1 159 ? 17.031 -16.141 3.363 1 87.94 159 ASP B C 1
ATOM 3083 O O . ASP B 1 159 ? 17.578 -15.594 2.406 1 87.94 159 ASP B O 1
ATOM 3087 N N . ALA B 1 160 ? 17.625 -17.125 4.012 1 86.25 160 ALA B N 1
ATOM 3088 C CA . ALA B 1 160 ? 19.031 -17.484 3.797 1 86.25 160 ALA B CA 1
ATOM 3089 C C . ALA B 1 160 ? 19.219 -18.141 2.434 1 86.25 160 ALA B C 1
ATOM 3091 O O . ALA B 1 160 ? 20.25 -17.953 1.782 1 86.25 160 ALA B O 1
ATOM 3092 N N . GLU B 1 161 ? 18.219 -18.844 2.062 1 81.44 161 GLU B N 1
ATOM 3093 C CA . GLU B 1 161 ? 18.312 -19.531 0.779 1 81.44 161 GLU B CA 1
ATOM 3094 C C . GLU B 1 161 ? 18.328 -18.547 -0.381 1 81.44 161 GLU B C 1
ATOM 3096 O O . GLU B 1 161 ? 19.141 -18.672 -1.302 1 81.44 161 GLU B O 1
ATOM 3101 N N . LEU B 1 162 ? 17.531 -17.578 -0.254 1 78.62 162 LEU B N 1
ATOM 3102 C CA . LEU B 1 162 ? 17.422 -16.562 -1.304 1 78.62 162 LEU B CA 1
ATOM 3103 C C . LEU B 1 162 ? 18.438 -15.445 -1.081 1 78.62 162 LEU B C 1
ATOM 3105 O O . LEU B 1 162 ? 18.609 -14.586 -1.949 1 78.62 162 LEU B O 1
ATOM 3109 N N . LYS B 1 163 ? 19.125 -15.539 0.087 1 87.44 163 LYS B N 1
ATOM 3110 C CA . LYS B 1 163 ? 20 -14.43 0.474 1 87.44 163 LYS B CA 1
ATOM 3111 C C . LYS B 1 163 ? 19.266 -13.094 0.372 1 87.44 163 LYS B C 1
ATOM 3113 O O . LYS B 1 163 ? 19.75 -12.164 -0.277 1 87.44 163 LYS B O 1
ATOM 3118 N N . ALA B 1 164 ? 18.109 -13.109 1.008 1 89.12 164 ALA B N 1
ATOM 3119 C CA . ALA B 1 164 ? 17.234 -11.945 0.885 1 89.12 164 ALA B CA 1
ATOM 3120 C C . ALA B 1 164 ? 16.688 -11.531 2.246 1 89.12 164 ALA B C 1
ATOM 3122 O O . ALA B 1 164 ? 16.5 -12.367 3.133 1 89.12 164 ALA B O 1
ATOM 3123 N N . ASN B 1 165 ? 16.531 -10.172 2.387 1 93.44 165 ASN B N 1
ATOM 3124 C CA . ASN B 1 165 ? 15.688 -9.633 3.438 1 93.44 165 ASN B CA 1
ATOM 3125 C C . ASN B 1 165 ? 14.289 -9.297 2.914 1 93.44 165 ASN B C 1
ATOM 3127 O O . ASN B 1 165 ? 14.133 -8.93 1.75 1 93.44 165 ASN B O 1
ATOM 3131 N N . TYR B 1 166 ? 13.344 -9.523 3.812 1 92.19 166 TYR B N 1
ATOM 3132 C CA . TYR B 1 166 ? 12 -9.297 3.291 1 92.19 166 TYR B CA 1
ATOM 3133 C C . TYR B 1 166 ? 11.156 -8.5 4.281 1 92.19 166 TYR B C 1
ATOM 3135 O O . TYR B 1 166 ? 11.492 -8.422 5.465 1 92.19 166 TYR B O 1
ATOM 3143 N N . SER B 1 167 ? 10.156 -7.816 3.775 1 94.38 167 SER B N 1
ATOM 3144 C CA . SER B 1 167 ? 9.047 -7.195 4.488 1 94.38 167 SER B CA 1
ATOM 3145 C C . SER B 1 167 ? 7.707 -7.633 3.904 1 94.38 167 SER B C 1
ATOM 3147 O O . SER B 1 167 ? 7.453 -7.457 2.711 1 94.38 167 SER B O 1
ATOM 3149 N N . LEU B 1 168 ? 6.895 -8.211 4.758 1 95.94 168 LEU B N 1
ATOM 3150 C CA . LEU B 1 168 ? 5.605 -8.758 4.336 1 95.94 168 LEU B CA 1
ATOM 3151 C C . LEU B 1 168 ? 4.457 -8.016 5.02 1 95.94 168 LEU B C 1
ATOM 3153 O O . LEU B 1 168 ? 4.473 -7.832 6.238 1 95.94 168 LEU B O 1
ATOM 3157 N N . THR B 1 169 ? 3.514 -7.609 4.23 1 96.5 169 THR B N 1
ATOM 3158 C CA . THR B 1 169 ? 2.32 -6.973 4.781 1 96.5 169 THR B CA 1
ATOM 3159 C C . THR B 1 169 ? 1.068 -7.766 4.41 1 96.5 169 THR B C 1
ATOM 3161 O O . THR B 1 169 ? 0.796 -7.988 3.227 1 96.5 169 THR B O 1
ATOM 3164 N N . PHE B 1 170 ? 0.37 -8.203 5.453 1 97.44 170 PHE B N 1
ATOM 3165 C CA . PHE B 1 170 ? -0.819 -9.031 5.281 1 97.44 170 PHE B CA 1
ATOM 3166 C C . PHE B 1 170 ? -1.993 -8.453 6.07 1 97.44 170 PHE B C 1
ATOM 3168 O O . PHE B 1 170 ? -1.799 -7.77 7.074 1 97.44 170 PHE B O 1
ATOM 3175 N N . THR B 1 171 ? -3.193 -8.773 5.535 1 97.81 171 THR B N 1
ATOM 3176 C CA . THR B 1 171 ? -4.379 -8.375 6.285 1 97.81 171 THR B CA 1
ATOM 3177 C C . THR B 1 171 ? -4.449 -9.109 7.621 1 97.81 171 THR B C 1
ATOM 3179 O O . THR B 1 171 ? -4.074 -10.273 7.711 1 97.81 171 THR B O 1
ATOM 3182 N N . GLU B 1 172 ? -4.883 -8.383 8.625 1 96.94 172 GLU B N 1
ATOM 3183 C CA . GLU B 1 172 ? -5.082 -9 9.93 1 96.94 172 GLU B CA 1
ATOM 3184 C C . GLU B 1 172 ? -6.086 -10.148 9.852 1 96.94 172 GLU B C 1
ATOM 3186 O O . GLU B 1 172 ? -5.875 -11.203 10.445 1 96.94 172 GLU B O 1
ATOM 3191 N N . PHE B 1 173 ? -7.117 -9.852 9.125 1 96 173 PHE B N 1
ATOM 3192 C CA . PHE B 1 173 ? -8.164 -10.852 9 1 96 173 PHE B CA 1
ATOM 3193 C C . PHE B 1 173 ? -8.078 -11.562 7.652 1 96 173 PHE B C 1
ATOM 3195 O O . PHE B 1 173 ? -8.039 -10.906 6.605 1 96 173 PHE B O 1
ATOM 3202 N N . GLY B 1 174 ? -7.973 -12.836 7.707 1 96.44 174 GLY B N 1
ATOM 3203 C CA . GLY B 1 174 ? -7.957 -13.648 6.504 1 96.44 174 GLY B CA 1
ATOM 3204 C C . GLY B 1 174 ? -6.555 -13.953 6.012 1 96.44 174 GLY B C 1
ATOM 3205 O O . GLY B 1 174 ? -6.367 -14.828 5.16 1 96.44 174 GLY B O 1
ATOM 3206 N N . CYS B 1 175 ? -5.602 -13.172 6.488 1 97.38 175 CYS B N 1
ATOM 3207 C CA . CYS B 1 175 ? -4.207 -13.367 6.113 1 97.38 175 CYS B CA 1
ATOM 3208 C C . CYS B 1 175 ? -4.031 -13.273 4.602 1 97.38 175 CYS B C 1
ATOM 3210 O O . CYS B 1 175 ? -3.445 -14.164 3.984 1 97.38 175 CYS B O 1
ATOM 3212 N N . ILE B 1 176 ? -4.535 -12.227 4.062 1 97.5 176 ILE B N 1
ATOM 3213 C CA . ILE B 1 176 ? -4.445 -11.961 2.631 1 97.5 176 ILE B CA 1
ATOM 3214 C C . ILE B 1 176 ? -3.23 -11.078 2.348 1 97.5 176 ILE B C 1
ATOM 3216 O O . ILE B 1 176 ? -3.041 -10.047 2.996 1 97.5 176 ILE B O 1
ATOM 3220 N N . PRO B 1 177 ? -2.387 -11.516 1.461 1 96.31 177 PRO B N 1
ATOM 3221 C CA . PRO B 1 177 ? -1.237 -10.656 1.173 1 96.31 177 PRO B CA 1
ATOM 3222 C C . PRO B 1 177 ? -1.639 -9.328 0.532 1 96.31 177 PRO B C 1
ATOM 3224 O O . PRO B 1 177 ? -2.574 -9.289 -0.272 1 96.31 177 PRO B O 1
ATOM 3227 N N . VAL B 1 178 ? -0.948 -8.289 0.934 1 96.56 178 VAL B N 1
ATOM 3228 C CA . VAL B 1 178 ? -1.188 -6.965 0.366 1 96.56 178 VAL B CA 1
ATOM 3229 C C . VAL B 1 178 ? 0.054 -6.492 -0.388 1 96.56 178 VAL B C 1
ATOM 3231 O O . VAL B 1 178 ? -0.019 -6.172 -1.577 1 96.56 178 VAL B O 1
ATOM 3234 N N . VAL B 1 179 ? 1.185 -6.477 0.328 1 94.62 179 VAL B N 1
ATOM 3235 C CA . VAL B 1 179 ? 2.447 -6.062 -0.275 1 94.62 179 VAL B CA 1
ATOM 3236 C C . VAL B 1 179 ? 3.586 -6.922 0.275 1 94.62 179 VAL B C 1
ATOM 3238 O O . VAL B 1 179 ? 3.641 -7.195 1.476 1 94.62 179 VAL B O 1
ATOM 3241 N N . THR B 1 180 ? 4.457 -7.359 -0.614 1 92.56 180 THR B N 1
ATOM 3242 C CA . THR B 1 180 ? 5.688 -8.031 -0.211 1 92.56 180 THR B CA 1
ATOM 3243 C C . THR B 1 180 ? 6.902 -7.355 -0.843 1 92.56 180 THR B C 1
ATOM 3245 O O . THR B 1 180 ? 6.883 -7.008 -2.025 1 92.56 180 THR B O 1
ATOM 3248 N N . ILE B 1 181 ? 7.902 -7.137 -0.054 1 90.44 181 ILE B N 1
ATOM 3249 C CA . ILE B 1 181 ? 9.164 -6.562 -0.52 1 90.44 181 ILE B CA 1
ATOM 3250 C C . ILE B 1 181 ? 10.312 -7.523 -0.211 1 90.44 181 ILE B C 1
ATOM 3252 O O . ILE B 1 181 ? 10.484 -7.941 0.935 1 90.44 181 ILE B O 1
ATOM 3256 N N . TYR B 1 182 ? 11.031 -7.859 -1.25 1 89 182 TYR B N 1
ATOM 3257 C CA . TYR B 1 182 ? 12.242 -8.656 -1.095 1 89 182 TYR B CA 1
ATOM 3258 C C . TYR B 1 182 ? 13.469 -7.898 -1.597 1 89 182 TYR B C 1
ATOM 3260 O O . TYR B 1 182 ? 13.453 -7.352 -2.703 1 89 182 TYR B O 1
ATOM 3268 N N . HIS B 1 183 ? 14.398 -7.793 -0.75 1 90.06 183 HIS B N 1
ATOM 3269 C CA . HIS B 1 183 ? 15.711 -7.336 -1.182 1 90.06 183 HIS B CA 1
ATOM 3270 C C . HIS B 1 183 ? 16.672 -8.5 -1.355 1 90.06 183 HIS B C 1
ATOM 3272 O O . HIS B 1 183 ? 17.172 -9.055 -0.371 1 90.06 183 HIS B O 1
ATOM 3278 N N . ILE B 1 184 ? 16.969 -8.797 -2.535 1 85.56 184 ILE B N 1
ATOM 3279 C CA . ILE B 1 184 ? 17.844 -9.93 -2.842 1 85.56 184 ILE B CA 1
ATOM 3280 C C . ILE B 1 184 ? 19.25 -9.43 -3.162 1 85.56 184 ILE B C 1
ATOM 3282 O O . ILE B 1 184 ? 19.422 -8.555 -4.016 1 85.56 184 ILE B O 1
ATOM 3286 N N . ASP B 1 185 ? 20.141 -10.07 -2.48 1 88.12 185 ASP B N 1
ATOM 3287 C CA . ASP B 1 185 ? 21.531 -9.672 -2.67 1 88.12 185 ASP B CA 1
ATOM 3288 C C . ASP B 1 185 ? 21.938 -9.781 -4.137 1 88.12 185 ASP B C 1
ATOM 3290 O O . ASP B 1 185 ? 21.703 -10.812 -4.777 1 88.12 185 ASP B O 1
ATOM 3294 N N . GLY B 1 186 ? 22.5 -8.711 -4.578 1 86.31 186 GLY B N 1
ATOM 3295 C CA . GLY B 1 186 ? 23.016 -8.695 -5.941 1 86.31 186 GLY B CA 1
ATOM 3296 C C 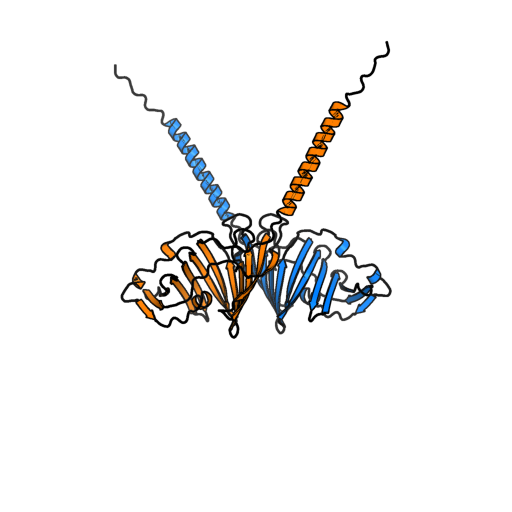. GLY B 1 186 ? 21.953 -8.406 -6.977 1 86.31 186 GLY B C 1
ATOM 3297 O O . GLY B 1 186 ? 22.266 -8.109 -8.133 1 86.31 186 GLY B O 1
ATOM 3298 N N . LEU B 1 187 ? 20.672 -8.477 -6.66 1 81.69 187 LEU B N 1
ATOM 3299 C CA . LEU B 1 187 ? 19.609 -8.289 -7.645 1 81.69 187 LEU B CA 1
ATOM 3300 C C . LEU B 1 187 ? 18.812 -7.02 -7.352 1 81.69 187 LEU B C 1
ATOM 3302 O O . LEU B 1 187 ? 18.375 -6.328 -8.273 1 81.69 187 LEU B O 1
ATOM 3306 N N . GLY B 1 188 ? 18.672 -6.781 -6.066 1 86.38 188 GLY B N 1
ATOM 3307 C CA . GLY B 1 188 ? 17.953 -5.57 -5.723 1 86.38 188 GLY B CA 1
ATOM 3308 C C . GLY B 1 188 ? 16.578 -5.848 -5.129 1 86.38 188 GLY B C 1
ATOM 3309 O O . GLY B 1 188 ? 16.359 -6.891 -4.504 1 86.38 188 GLY B O 1
ATOM 3310 N N . HIS B 1 189 ? 15.664 -4.812 -5.242 1 83.56 189 HIS B N 1
ATOM 3311 C CA . HIS B 1 189 ? 14.367 -4.898 -4.566 1 83.56 189 HIS B CA 1
ATOM 3312 C C . HIS B 1 189 ? 13.281 -5.391 -5.516 1 83.56 189 HIS B C 1
ATOM 3314 O O . HIS B 1 189 ? 13.203 -4.938 -6.66 1 83.56 189 HIS B O 1
ATOM 3320 N N . PHE B 1 190 ? 12.523 -6.375 -4.996 1 84.69 190 PHE B N 1
ATOM 3321 C CA . PHE B 1 190 ? 11.297 -6.832 -5.641 1 84.69 190 PHE B CA 1
ATOM 3322 C C . PHE B 1 190 ? 10.078 -6.453 -4.812 1 84.69 190 PHE B C 1
ATOM 3324 O O . PHE B 1 190 ? 10.023 -6.73 -3.613 1 84.69 190 PHE B O 1
ATOM 3331 N N . LEU B 1 191 ? 9.234 -5.742 -5.418 1 88.56 191 LEU B N 1
ATOM 3332 C CA . LEU B 1 191 ? 8 -5.371 -4.738 1 88.56 191 LEU B CA 1
ATOM 3333 C C . LEU B 1 191 ? 6.797 -6.023 -5.41 1 88.56 191 LEU B C 1
ATOM 3335 O O . LEU B 1 191 ? 6.598 -5.875 -6.617 1 88.56 191 LEU B O 1
ATOM 3339 N N . SER B 1 192 ? 6.062 -6.789 -4.664 1 90 192 SER B N 1
ATOM 3340 C CA . SER B 1 192 ? 4.836 -7.41 -5.156 1 90 192 SER B CA 1
ATOM 3341 C C . SER B 1 192 ? 3.607 -6.828 -4.461 1 90 192 SER B C 1
ATOM 3343 O O . SER B 1 192 ? 3.535 -6.801 -3.232 1 90 192 SER B O 1
ATOM 3345 N N . SER B 1 193 ? 2.697 -6.367 -5.246 1 92.5 193 SER B N 1
ATOM 3346 C CA . SER B 1 193 ? 1.428 -5.859 -4.734 1 92.5 193 SER B CA 1
ATOM 3347 C C . SER B 1 193 ? 0.264 -6.746 -5.164 1 92.5 193 SER B C 1
ATOM 3349 O O . SER B 1 193 ? 0.09 -7.016 -6.355 1 92.5 193 SER B O 1
ATOM 3351 N N . PHE B 1 194 ? -0.538 -7.086 -4.203 1 93.81 194 PHE B N 1
ATOM 3352 C CA . PHE B 1 194 ? -1.686 -7.953 -4.445 1 93.81 194 PHE B CA 1
ATOM 3353 C C . PHE B 1 194 ? -2.986 -7.164 -4.359 1 93.81 194 PHE B C 1
ATOM 3355 O O . PHE B 1 194 ? -3.178 -6.375 -3.434 1 93.81 194 PHE B O 1
ATOM 3362 N N . PHE B 1 195 ? -3.824 -7.418 -5.281 1 95.94 195 PHE B N 1
ATOM 3363 C CA . PHE B 1 195 ? -5.078 -6.68 -5.23 1 95.94 195 PHE B CA 1
ATOM 3364 C C . PHE B 1 195 ? -6.207 -7.48 -5.871 1 95.94 195 PHE B C 1
ATOM 3366 O O . PHE B 1 195 ? -5.953 -8.438 -6.609 1 95.94 195 PHE B O 1
ATOM 3373 N N . ASP B 1 196 ? -7.395 -7.164 -5.516 1 97.12 196 ASP B N 1
ATOM 3374 C CA . ASP B 1 196 ? -8.609 -7.832 -5.977 1 97.12 196 ASP B CA 1
ATOM 3375 C C . ASP B 1 196 ? -8.555 -9.328 -5.684 1 97.12 196 ASP B C 1
ATOM 3377 O O . ASP B 1 196 ? -8.906 -10.148 -6.535 1 97.12 196 ASP B O 1
ATOM 3381 N N . MET B 1 197 ? -8.078 -9.57 -4.535 1 97.12 197 MET B N 1
ATOM 3382 C CA . MET B 1 197 ? -7.945 -10.969 -4.141 1 97.12 197 MET B CA 1
ATOM 3383 C C . MET B 1 197 ? -9.305 -11.586 -3.826 1 97.12 197 MET B C 1
ATOM 3385 O O . MET B 1 197 ? -10.156 -10.938 -3.213 1 97.12 197 MET B O 1
ATOM 3389 N N . VAL B 1 198 ? -9.484 -12.82 -4.238 1 97.62 198 VAL B N 1
ATOM 3390 C CA . VAL B 1 198 ? -10.68 -13.609 -3.961 1 97.62 198 VAL B CA 1
ATOM 3391 C C . VAL B 1 198 ? -10.281 -14.93 -3.303 1 97.62 198 VAL B C 1
ATOM 3393 O O . VAL B 1 198 ? -9.391 -15.625 -3.785 1 97.62 198 VAL B O 1
ATOM 3396 N N . VAL B 1 199 ? -10.906 -15.141 -2.207 1 97.38 199 VAL B N 1
ATOM 3397 C CA . VAL B 1 199 ? -10.664 -16.422 -1.552 1 97.38 199 VAL B CA 1
ATOM 3398 C C . VAL B 1 199 ? -11.422 -17.531 -2.285 1 97.38 199 VAL B C 1
ATOM 3400 O O . VAL B 1 199 ? -12.641 -17.453 -2.434 1 97.38 199 VAL B O 1
ATOM 3403 N N . GLY B 1 200 ? -10.695 -18.5 -2.693 1 96.81 200 GLY B N 1
ATOM 3404 C CA . GLY B 1 200 ? -11.266 -19.547 -3.52 1 96.81 200 GLY B CA 1
ATOM 3405 C C . GLY B 1 200 ? -10.891 -19.422 -4.984 1 96.81 200 GLY B C 1
ATOM 3406 O O . GLY B 1 200 ? -10.133 -18.531 -5.363 1 96.81 200 GLY B O 1
ATOM 3407 N N . LEU B 1 201 ? -11.312 -20.391 -5.742 1 96.81 201 LEU B N 1
ATOM 3408 C CA . LEU B 1 201 ? -11.125 -20.406 -7.188 1 96.81 201 LEU B CA 1
ATOM 3409 C C . LEU B 1 201 ? -12.461 -20.5 -7.91 1 96.81 201 LEU B C 1
ATOM 3411 O O . LEU B 1 201 ? -13.258 -21.406 -7.656 1 96.81 201 LEU B O 1
ATOM 3415 N N . GLU B 1 202 ? -12.656 -19.594 -8.75 1 93.94 202 GLU B N 1
ATOM 3416 C CA . GLU B 1 202 ? -13.906 -19.609 -9.516 1 93.94 202 GLU B CA 1
ATOM 3417 C C . GLU B 1 202 ? -13.938 -20.797 -10.484 1 93.94 202 GLU B C 1
ATOM 3419 O O . GLU B 1 202 ? -14.969 -21.453 -10.633 1 93.94 202 GLU B O 1
ATOM 3424 N N . ASP B 1 203 ? -12.844 -21.062 -11.156 1 95.75 203 ASP B N 1
ATOM 3425 C CA . ASP B 1 203 ? -12.695 -22.141 -12.133 1 95.75 203 ASP B CA 1
ATOM 3426 C C . ASP B 1 203 ? -11.438 -22.953 -11.859 1 95.75 203 ASP B C 1
ATOM 3428 O O . ASP B 1 203 ? -10.344 -22.562 -12.266 1 95.75 203 ASP B O 1
ATOM 3432 N N . PRO B 1 204 ? -11.586 -24.125 -11.344 1 93.88 204 PRO B N 1
ATOM 3433 C CA . PRO B 1 204 ? -10.398 -24.938 -11.023 1 93.88 204 PRO B CA 1
ATOM 3434 C C . PRO B 1 204 ? -9.664 -25.438 -12.266 1 93.88 204 PRO B C 1
ATOM 3436 O O . PRO B 1 204 ? -8.539 -25.906 -12.164 1 93.88 204 PRO B O 1
ATOM 3439 N N . THR B 1 205 ? -10.25 -25.328 -13.391 1 95.62 205 THR B N 1
ATOM 3440 C CA . THR B 1 205 ? -9.641 -25.844 -14.602 1 95.62 205 THR B CA 1
ATOM 3441 C C . THR B 1 205 ? -8.539 -24.906 -15.102 1 95.62 205 THR B C 1
ATOM 3443 O O . THR B 1 205 ? -7.848 -25.219 -16.078 1 95.62 205 THR B O 1
ATOM 3446 N N . VAL B 1 206 ? -8.359 -23.875 -14.367 1 96.81 206 VAL B N 1
ATOM 3447 C CA . VAL B 1 206 ? -7.332 -22.922 -14.758 1 96.81 206 VAL B CA 1
ATOM 3448 C C . VAL B 1 206 ? -5.953 -23.562 -14.656 1 96.81 206 VAL B C 1
ATOM 3450 O O . VAL B 1 206 ? -4.984 -23.078 -15.242 1 96.81 206 VAL B O 1
ATOM 3453 N N . PHE B 1 207 ? -5.883 -24.688 -13.938 1 96.94 207 PHE B N 1
ATOM 3454 C CA . PHE B 1 207 ? -4.594 -25.328 -13.727 1 96.94 207 PHE B CA 1
ATOM 3455 C C . PHE B 1 207 ? -4.418 -26.5 -14.688 1 96.94 207 PHE B C 1
ATOM 3457 O O . PHE B 1 207 ? -3.455 -27.266 -14.57 1 96.94 207 PHE B O 1
ATOM 3464 N N . ILE B 1 208 ? -5.34 -26.703 -15.586 1 94.69 208 ILE B N 1
ATOM 3465 C CA . ILE B 1 208 ? -5.223 -27.719 -16.625 1 94.69 208 ILE B CA 1
ATOM 3466 C C . ILE B 1 208 ? -4.621 -27.109 -17.891 1 94.69 208 ILE B C 1
ATOM 3468 O O . ILE B 1 208 ? -5.195 -26.188 -18.469 1 94.69 208 ILE B O 1
ATOM 3472 N N . PRO B 1 209 ? -3.469 -27.578 -18.266 1 92.81 209 PRO B N 1
ATOM 3473 C CA . PRO B 1 209 ? -2.896 -27.047 -19.5 1 92.81 209 PRO B CA 1
ATOM 3474 C C . PRO B 1 209 ? -3.803 -27.281 -20.719 1 92.81 209 PRO B C 1
ATOM 3476 O O . PRO B 1 209 ? -4.547 -28.266 -20.766 1 92.81 209 PRO B O 1
ATOM 3479 N N . PRO B 1 210 ? -3.729 -26.344 -21.562 1 92.56 210 PRO B N 1
ATOM 3480 C CA . PRO B 1 210 ? -4.5 -26.578 -22.781 1 92.56 210 PRO B CA 1
ATOM 3481 C C . PRO B 1 210 ? -4.098 -27.859 -23.516 1 92.56 210 PRO B C 1
ATOM 3483 O O . PRO B 1 210 ? -2.98 -28.344 -23.328 1 92.56 210 PRO B O 1
ATOM 3486 N N . PRO B 1 211 ? -4.984 -28.281 -24.391 1 89.62 211 PRO B N 1
ATOM 3487 C CA . PRO B 1 211 ? -4.742 -29.562 -25.047 1 89.62 211 PRO B CA 1
ATOM 3488 C C . PRO B 1 211 ? -3.492 -29.547 -25.922 1 89.62 211 PRO B C 1
ATOM 3490 O O . PRO B 1 211 ? -2.816 -30.562 -26.078 1 89.62 211 PRO B O 1
ATOM 3493 N N . PHE B 1 212 ? -3.111 -28.422 -26.453 1 89.94 212 PHE B N 1
ATOM 3494 C CA . PHE B 1 212 ? -1.977 -28.375 -27.375 1 89.94 212 PHE B CA 1
ATOM 3495 C C . PHE B 1 212 ? -0.662 -28.438 -26.594 1 89.94 212 PHE B C 1
ATOM 3497 O O . PHE B 1 212 ? 0.41 -28.547 -27.203 1 89.94 212 PHE B O 1
ATOM 3504 N N . CYS B 1 213 ? -0.741 -28.328 -25.281 1 90.38 213 CYS B N 1
ATOM 3505 C CA . CYS B 1 213 ? 0.462 -28.5 -24.484 1 90.38 213 CYS B CA 1
ATOM 3506 C C . CYS B 1 213 ? 0.829 -29.969 -24.328 1 90.38 213 CYS B C 1
ATOM 3508 O O . CYS B 1 213 ? 1.89 -30.297 -23.797 1 90.38 213 CYS B O 1
ATOM 3510 N N . SER B 1 214 ? 0.072 -30.969 -24.734 1 81.62 214 SER B N 1
ATOM 3511 C CA . SER B 1 214 ? 0.353 -32.406 -24.703 1 81.62 214 SER B CA 1
ATOM 3512 C C . SER B 1 214 ? 0.66 -32.938 -26.094 1 81.62 214 SER B C 1
ATOM 3514 O O . SER B 1 214 ? 0.976 -34.125 -26.266 1 81.62 214 SER B O 1
ATOM 3516 N N . SER B 1 215 ? 0.61 -32 -26.969 1 74.06 215 SER B N 1
ATOM 3517 C CA . SER B 1 215 ? 0.781 -32.438 -28.359 1 74.06 215 SER B CA 1
ATOM 3518 C C . SER B 1 215 ? 2.186 -32.125 -28.859 1 74.06 215 SER B C 1
ATOM 3520 O O . SER B 1 215 ? 3.059 -31.734 -28.078 1 74.06 215 SER B O 1
ATOM 3522 N N . GLU B 1 216 ? 2.361 -32.406 -30.141 1 69.94 216 GLU B N 1
ATOM 3523 C CA . GLU B 1 216 ? 3.592 -32.188 -30.891 1 69.94 216 GLU B CA 1
ATOM 3524 C C . GLU B 1 216 ? 4.074 -30.75 -30.734 1 69.94 216 GLU B C 1
ATOM 3526 O O . GLU B 1 216 ? 5.246 -30.453 -30.953 1 69.94 216 GLU B O 1
ATOM 3531 N N . ASN B 1 217 ? 3.338 -29.922 -30.078 1 71 217 ASN B N 1
ATOM 3532 C CA . ASN B 1 217 ? 3.691 -28.516 -29.984 1 71 217 ASN B CA 1
ATOM 3533 C C . ASN B 1 217 ? 4.336 -28.172 -28.641 1 71 217 ASN B C 1
ATOM 3535 O O . ASN B 1 217 ? 4.438 -27 -28.266 1 71 217 ASN B O 1
ATOM 3539 N N . LEU B 1 218 ? 4.668 -29.219 -28.016 1 75.06 218 LEU B N 1
ATOM 3540 C CA . LEU B 1 218 ? 5.348 -29.047 -26.734 1 75.06 218 LEU B CA 1
ATOM 3541 C C . LEU B 1 218 ? 6.859 -29 -26.938 1 75.06 218 LEU B C 1
ATOM 3543 O O . LEU B 1 218 ? 7.434 -29.891 -27.578 1 75.06 218 LEU B O 1
ATOM 3547 N N . VAL B 1 219 ? 7.418 -27.812 -26.703 1 76.75 219 VAL B N 1
ATOM 3548 C CA . VAL B 1 219 ? 8.875 -27.719 -26.672 1 76.75 219 VAL B CA 1
ATOM 3549 C C . VAL B 1 219 ? 9.375 -27.891 -25.25 1 76.75 219 VAL B C 1
ATOM 3551 O O . VAL B 1 219 ? 8.93 -27.188 -24.328 1 76.75 219 VAL B O 1
ATOM 3554 N N . GLU B 1 220 ? 10.195 -28.875 -24.984 1 78.62 220 GLU B N 1
ATOM 3555 C CA . GLU B 1 220 ? 10.719 -29.125 -23.641 1 78.62 220 GLU B CA 1
ATOM 3556 C C . GLU B 1 220 ? 12.078 -28.469 -23.453 1 78.62 220 GLU B C 1
ATOM 3558 O O . GLU B 1 220 ? 12.938 -28.531 -24.328 1 78.62 220 GLU B O 1
ATOM 3563 N N . ARG B 1 221 ? 12.133 -27.562 -22.453 1 71.5 221 ARG B N 1
ATOM 3564 C CA . ARG B 1 221 ? 13.406 -26.969 -22.062 1 71.5 221 ARG B CA 1
ATOM 3565 C C . ARG B 1 221 ? 13.812 -27.438 -20.672 1 71.5 221 ARG B C 1
ATOM 3567 O O . ARG B 1 221 ? 13.008 -27.438 -19.734 1 71.5 221 ARG B O 1
ATOM 3574 N N . LYS B 1 222 ? 14.906 -28.219 -20.516 1 65.25 222 LYS B N 1
ATOM 3575 C CA . LYS B 1 222 ? 15.367 -28.797 -19.25 1 65.25 222 LYS B CA 1
ATOM 3576 C C . LYS B 1 222 ? 15.992 -27.734 -18.359 1 65.25 222 LYS B C 1
ATOM 3578 O O . LYS B 1 222 ? 16 -27.875 -17.125 1 65.25 222 LYS B O 1
ATOM 3583 N N . ASP B 1 223 ? 16.484 -26.641 -18.859 1 59.78 223 ASP B N 1
ATOM 3584 C CA . ASP B 1 223 ? 17.297 -25.797 -17.969 1 59.78 223 ASP B CA 1
ATOM 3585 C C . ASP B 1 223 ? 16.469 -24.625 -17.438 1 59.78 223 ASP B C 1
ATOM 3587 O O . ASP B 1 223 ? 16.938 -23.484 -17.453 1 59.78 223 ASP B O 1
ATOM 3591 N N . GLY B 1 224 ? 15.32 -25.078 -17.078 1 57.59 224 GLY B N 1
ATOM 3592 C CA . GLY B 1 224 ? 14.578 -23.938 -16.547 1 57.59 224 GLY B CA 1
ATOM 3593 C C . GLY B 1 224 ? 15.227 -23.312 -15.336 1 57.59 224 GLY B C 1
ATOM 3594 O O . GLY B 1 224 ? 15.805 -24.016 -14.5 1 57.59 224 GLY B O 1
ATOM 3595 N N . LYS B 1 225 ? 15.711 -22.078 -15.438 1 57.56 225 LYS B N 1
ATOM 3596 C CA . LYS B 1 225 ? 16.484 -21.281 -14.492 1 57.56 225 LYS B CA 1
ATOM 3597 C C . LYS B 1 225 ? 15.625 -20.844 -13.305 1 57.56 225 LYS B C 1
ATOM 3599 O O . LYS B 1 225 ? 16.094 -20.125 -12.422 1 57.56 225 LYS B O 1
ATOM 3604 N N . ALA B 1 226 ? 14.414 -21.453 -13.242 1 57.66 226 ALA B N 1
ATOM 3605 C CA . ALA B 1 226 ? 13.625 -20.922 -12.133 1 57.66 226 ALA B CA 1
ATOM 3606 C C . ALA B 1 226 ? 13.906 -21.703 -10.844 1 57.66 226 ALA B C 1
ATOM 3608 O O . ALA B 1 226 ? 13.742 -22.922 -10.805 1 57.66 226 ALA B O 1
ATOM 3609 N N . THR B 1 227 ? 14.516 -20.984 -9.867 1 55.44 227 THR B N 1
ATOM 3610 C CA . THR B 1 227 ? 14.922 -21.609 -8.617 1 55.44 227 THR B CA 1
ATOM 3611 C C . THR B 1 227 ? 13.93 -21.297 -7.5 1 55.44 227 THR B C 1
ATOM 3613 O O . THR B 1 227 ? 13.922 -21.969 -6.461 1 55.44 227 THR B O 1
ATOM 3616 N N . ASN B 1 228 ? 13.148 -20.312 -7.668 1 59.06 228 ASN B N 1
ATOM 3617 C CA . ASN B 1 228 ? 12.148 -19.969 -6.668 1 59.06 228 ASN B CA 1
ATOM 3618 C C . ASN B 1 228 ? 10.914 -19.328 -7.312 1 59.06 228 ASN B C 1
ATOM 3620 O O . ASN B 1 228 ? 10.883 -19.109 -8.523 1 59.06 228 ASN B O 1
ATOM 3624 N N . LEU B 1 229 ? 9.781 -19.234 -6.461 1 60.16 229 LEU B N 1
ATOM 3625 C CA . LEU B 1 229 ? 8.516 -18.688 -6.941 1 60.16 229 LEU B CA 1
ATOM 3626 C C . LEU B 1 229 ? 8.742 -17.375 -7.68 1 60.16 229 LEU B C 1
ATOM 3628 O O . LEU B 1 229 ? 8.164 -17.141 -8.75 1 60.16 229 LEU B O 1
ATOM 3632 N N . PHE B 1 230 ? 9.641 -16.688 -7.156 1 60.78 230 PHE B N 1
ATOM 3633 C CA . PHE B 1 230 ? 9.836 -15.359 -7.738 1 60.78 230 PHE B CA 1
ATOM 3634 C C . PHE B 1 230 ? 10.484 -15.469 -9.109 1 60.78 230 PHE B C 1
ATOM 3636 O O . PHE B 1 230 ? 10.055 -14.812 -10.062 1 60.78 230 PHE B O 1
ATOM 3643 N N . THR B 1 231 ? 11.484 -16.281 -9.078 1 60.09 231 THR B N 1
ATOM 3644 C CA . THR B 1 231 ? 12.156 -16.453 -10.367 1 60.09 231 THR B CA 1
ATOM 3645 C C . THR B 1 231 ? 11.234 -17.141 -11.367 1 60.09 231 THR B C 1
ATOM 3647 O O . THR B 1 231 ? 11.383 -16.969 -12.578 1 60.09 231 THR B O 1
ATOM 3650 N N . ALA B 1 232 ? 10.375 -17.938 -10.773 1 61.16 232 ALA B N 1
ATOM 3651 C CA . ALA B 1 232 ? 9.438 -18.594 -11.688 1 61.16 232 ALA B CA 1
ATOM 3652 C C . ALA B 1 232 ? 8.438 -17.594 -12.258 1 61.16 232 ALA B C 1
ATOM 3654 O O . ALA B 1 232 ? 7.879 -17.812 -13.336 1 61.16 232 ALA B O 1
ATOM 3655 N N . LEU B 1 233 ? 8.219 -16.578 -11.516 1 61.44 233 LEU B N 1
ATOM 3656 C CA . LEU B 1 233 ? 7.309 -15.539 -11.992 1 61.44 233 LEU B CA 1
ATOM 3657 C C . LEU B 1 233 ? 7.992 -14.641 -13.016 1 61.44 233 LEU B C 1
ATOM 3659 O O . LEU B 1 233 ? 7.324 -13.875 -13.719 1 61.44 233 LEU B O 1
ATOM 3663 N N . LEU B 1 234 ? 9.312 -14.719 -13.039 1 54.72 234 LEU B N 1
ATOM 3664 C CA . LEU B 1 234 ? 10.109 -13.922 -13.969 1 54.72 234 LEU B CA 1
ATOM 3665 C C . LEU B 1 234 ? 10.281 -14.648 -15.297 1 54.72 234 LEU B C 1
ATOM 3667 O O . LEU B 1 234 ? 10.25 -14.023 -16.359 1 54.72 234 LEU B O 1
#

pLDDT: mean 81.13, std 17.9, range [28.17, 97.81]

InterPro domains:
  IPR001299 Ependymin [PF00811] (92-213)
  IPR001299 Ependymin [PR00317] (42-61)
  IPR001299 Ependymin [PR00317] (67-89)
  IPR001299 Ependymin [PR00317] (96-116)
  IPR001299 Ependymin [PR00317] (124-142)
  IPR001299 Ependymin [PR00317] (161-178)
  IPR001299 Ependymin [PR00317] (190-204)
  IPR001299 Ependymin [PR00317] (205-220)
  IPR001299 Ependymin [PTHR10697] (22-222)
  IPR001299 Ependymin [SM00026] (42-232)

Solvent-accessible surface area (backbone atoms only — not comparable to full-atom values): 24746 Å² total; per-residue (Å²): 136,83,78,76,79,77,72,79,70,69,64,65,56,52,51,53,49,48,52,49,49,50,50,50,50,50,50,48,50,52,48,50,52,53,59,65,57,62,64,72,89,67,77,45,63,32,66,51,33,31,28,26,28,38,35,37,37,40,57,87,68,50,70,49,54,23,71,36,33,38,39,33,54,84,75,33,34,40,34,42,32,27,66,47,70,53,100,86,34,78,41,76,46,35,38,42,37,33,41,81,77,28,32,32,34,43,53,38,72,92,78,50,32,18,38,37,24,32,34,80,30,71,80,73,72,67,53,50,57,87,82,43,40,82,69,48,76,47,28,44,15,19,78,71,49,86,63,20,27,28,47,30,35,31,31,34,42,72,39,78,88,69,46,24,41,37,40,39,30,25,27,68,42,72,33,33,60,34,38,38,37,36,39,29,71,96,67,42,47,38,39,38,38,34,28,51,29,34,78,37,67,96,59,77,63,75,78,54,76,58,75,44,52,78,38,93,38,43,43,78,41,75,76,40,81,31,64,34,69,66,50,60,73,103,136,82,77,76,77,76,71,77,67,70,65,63,57,53,50,53,49,48,50,50,48,49,49,49,49,50,50,48,51,51,49,51,53,55,58,66,56,62,64,73,88,67,78,45,62,30,66,52,32,32,27,24,29,37,36,37,36,40,58,84,69,49,70,47,51,22,72,36,32,39,38,31,54,84,76,33,33,40,34,42,32,28,68,48,71,52,98,86,35,78,41,76,45,35,36,41,38,34,41,80,76,29,33,33,34,42,53,37,74,93,77,51,32,19,39,37,24,32,32,81,31,73,78,73,72,66,51,52,56,88,82,42,40,81,70,50,74,47,27,44,16,20,79,71,48,86,63,23,27,28,46,29,35,32,32,35,43,70,38,78,89,69,46,23,40,37,40,40,31,26,26,66,42,71,32,34,60,33,38,37,36,37,40,28,71,96,66,40,47,37,39,38,39,33,28,51,30,34,77,38,66,96,57,78,64,75,78,54,75,58,75,44,52,78,39,94,39,43,44,78,41,74,74,41,82,29,64,35,71,64,50,60,73,100

Secondary structure (DSSP, 8-state):
---------THHHHHHHHHHHHHHHHHHHHHHHHHHTS------B--SEEEEEEEEE-TTS-EEEEEEEEEETTTTEEEEEEEEEETTEEEEEEEEEETTTTEEEEEETTTTEEEEEE--PPP--SB--TTPEEEEEEEEEBSSSTTSEEEEEEEEEEETTTTEEEEEEEETTT--EEEEEEEETTTEEEEEEEEEEEES-S-GGGGSPPGGGSSTTEEEES-----SHHHHH-/---------THHHHHHHHHHHHHHHHHHHHHHHHHHTS------B--SEEEEEEEEE-TTS-EEEEEEEEEETTTTEEEEEEEEEETTEEEEEEEEEETTTTEEEEEETTTTEEEEEE--PPP--SB--TTPEEEEEEEEEBSSSTTSEEEEEEEEEEETTTTEEEEEEEETTT--EEEEEEEETTTEEEEEEEEEEEES-S-GGGGSPPGGGSSTTEEEES-----SHHHHH-

Organism: Pangasianodon hypophthalmus (NCBI:txid310915)

Sequence (468 aa):
MLECLEWPNHKQMFARIGTMQAALVLTIILSALLSALAQKPHHCKSPPYLQGKLAVNFPEGKTMVYEQFYYDAVEERIRVVATGKEGGHDVFVDRLLLFREKVYFDIIYHNKSCIKNSFEAAFVPIAIPLDAQHMAQVVLGSLSAPAQGLLVNSWVGSDAELKANYSLTFTEFGCIPVVTIYHIDGLGHFLSSFFDMVVGLEDPTVFIPPPFCSSENLVERKDGKATNLFTALLMLECLEWPNHKQMFARIGTMQAALVLTIILSALLSALAQKPHHCKSPPYLQGKLAVNFPEGKTMVYEQFYYDAVEERIRVVATGKEGGHDVFVDRLLLFREKVYFDIIYHNKSCIKNSFEAAFVPIAIPLDAQHMAQVVLGSLSAPAQGLLVNSWVGSDAELKANYSLTFTEFGCIPVVTIYHIDGLGHFLSSFFDMVVGLEDPTVFIPPPFCSSENLVERKDGKATNLFTALL

Nearest PDB structures (foldseek):
  6jl9-assembly1_A  TM=8.616E-01  e=1.162E-14  Xenopus tropicalis
  6jld-assembly2_C  TM=8.542E-01  e=1.774E-14  Homo sapiens
  6e8n-assembly1_B  TM=8.448E-01  e=2.856E-14  Homo sapiens
  6e7o-assembly1_B  TM=8.937E-01  e=4.705E-13  Homo sapiens
  8cgm-assembly2_B  TM=5.705E-01  e=1.644E-06  Porphyromonas gingivalis ATCC 33277

Radius of gyration: 30.33 Å; Cα contacts (8 Å, |Δi|>4): 967; chains: 2; bounding box: 97×75×97 Å

Foldseek 3Di:
DPPDPPDPDPVVVVVVVVVVVVVVVVVVVVVVVVVVVVDPQDWDFFFQWKKFKKWKQFQVRDIFIFGIWTGHNPQLKIWTWGWDDDPNRTDTWTKIDRQVVQWMWTADVVVGFIEIEGHNAHRDGLIDDNPWAWDDWDWDADPPDPPGTFIKTKTWDADPVQQWIKIWIATSPNRHGAWIWIQGPPGGIMIMGTDPMDRHDPDPCSNPDDPSCPDPRYHYDYPDVQHYPVSSVD/DPPPPPDPDPVVVVVVVVVVVVVVVVVVVVVVVVVVPVPPQDWDFFFQWKKFKKWKQFQVRDIWIFGIWTGHNPQLKIWTWGWDADPNRTDTWTKIDRQVVQWMWTADVVVRFIEIEGHNAHRDGLIDDNPWAWDDWDWDADPPDPPGTFIKTKTWDADVVQCWIKIWIATSPNRHGAWIWIQGPPGGIMIMGTDPMDRHDPDPCSNPDDPSCPDPRYHYDYPDVQHYPVSSVD